Protein AF-A0A401KXZ6-F1 (afdb_monomer_lite)

Foldseek 3Di:
DQDFAVLLCVLQPLSVVLLVLLVVLLVQLVVLLVVDVVVDDRDPLVVVLSVLSVVLSVVSSRCSRRVCLQVCLVVNLVSLVVSLVSLVVLLVRQCPDPDPSSVSSSSSSVSSNVSSVVSNVQSVDDLPDPVNQVSCVSRPPPPRPPPVPDDDPDDPPDDDDDDDDDDDDDDDDDPPVVVPPDDDDDDDDDDDDDDDDDDDDDDDDDDDDDDDDDDDDADDPPPPPPDSDQPDKDFAQAFDDDDPVDPQDDTDHHRFIWRWRDDPDPDTRIDGPCPVVVVVVCCVVVVVVVVCCVVQVVVVVVVNCVVVLVVLVVVLVVVLVVCVVQVVVCVVVQLARDPDDPVVLVVQLVVLVVQLVVQVPDPDHDPSSNVSSVSSNVSSVVSVVSNVVVCVVCVVLVVVCVVVSHDSVVSVVVVVVVVVVVVVVVVVVVVVVVVVVVVVVVVVVVVPDDDDDDDDDDDDDDPDD

Secondary structure (DSSP, 8-state):
-PPP-HHHHHT-HHHHHHHHHHHHHHHHHHHHHHHHHHHS---HHHHHHHHHHHHHHHHHHHHHHHT-TTTSHHHHHHHHHHHHHHHHHHHHHHTTSS-HHHHHHHHHHHHHHHHHHHHHHHHHS-TT-HHHHHHHTT-TT---TTTTSS----------PPP-----PPPPP-GGGGTT-----------------------S-------------------PPPPS---EEEE-SS-B---TT-TT---B-TT-EEEES--SSSS--EEE-THHHHHHHHHHHHHHHHHHHHHHHHHHHTT--HHHHHHHHHHHHHHHHHTHHHHHHHHHTTT---S--HHHHHHHHHHHHHHHHHHHHSSS--HHHHHHHHHHHHHHHHHHHHHHHHHHHTHHHHHHHHHH---HHHHHHHHHHHHHHHHHHHHHHHHHHHHHHHHHHHHHHSSS-SPPP------------

Sequence (465 aa):
MARFRASNILGDPFALATTSISILAWLIAFISSIVTGVHGGYPTYSWWAVAYSFCCIVGMALVFGTDTGAVYNIAIVGYLSAGLVITTISINTLVYANSAASQAAGAGFILLAMVIIIWIFYFGSSPQASHRGFIDSFALQKEGAGSYGNGRPMSTAFGNRPETTSSQPPQMYTSAQLNGFETSSPVSGYPGGAPGSEHRSSSQPRFGNPSATNLPNNGAPDEVPQPTEYPYRAKAIYSYEANPEDANEISFTKHEILEVSDVSGRWWQARKATGETVVATAVLFGGIETLLILTLRIPYNKGVTWPDLVVGVVAAILLASGLLPPYYELWKRDGRVIGFNWVFLSIDTLGGLFSLFALAAQGSFDILGGIMYILVVVLEAGIYASHIIWRIRYRAVRKEARASGKSIDEVLEEQNRVQTNQEDKKDGIISHHRGNSSRVQQQQQQQQSGPKVTQTISEANAAGA

pLDDT: mean 70.87, std 21.0, range [26.48, 96.56]

InterPro domains:
  IPR001452 SH3 domain [PF00018] (235-275)
  IPR001452 SH3 domain [PS50002] (229-290)
  IPR035522 Sho1, SH3 domain [cd11855] (233-277)
  IPR036028 SH3-like domain superfamily [SSF50044] (217-276)

Organism: Aspergillus awamori (NCBI:txid105351)

Structure (mmCIF, N/CA/C/O backbone):
data_AF-A0A401KXZ6-F1
#
_entry.id   AF-A0A401KXZ6-F1
#
loop_
_atom_site.group_PDB
_atom_site.id
_atom_site.type_symbol
_atom_site.label_atom_id
_atom_site.label_alt_id
_atom_site.label_comp_id
_atom_site.label_asym_id
_atom_site.label_entity_id
_atom_site.label_seq_id
_atom_site.pdbx_PDB_ins_code
_atom_site.Cartn_x
_atom_site.Cartn_y
_atom_site.Cartn_z
_atom_site.occupancy
_atom_site.B_iso_or_equiv
_atom_site.auth_seq_id
_atom_site.auth_comp_id
_atom_site.auth_asym_id
_atom_site.auth_atom_id
_atom_site.pdbx_PDB_model_num
ATOM 1 N N . MET A 1 1 ? -16.386 -32.441 -0.887 1.00 54.16 1 MET A N 1
ATOM 2 C CA . MET A 1 1 ? -15.462 -31.753 -1.816 1.00 54.16 1 MET A CA 1
ATOM 3 C C . MET A 1 1 ? -15.687 -30.263 -1.671 1.00 54.16 1 MET A C 1
ATOM 5 O O . MET A 1 1 ? -16.843 -29.852 -1.730 1.00 54.16 1 MET A O 1
ATOM 9 N N . ALA A 1 2 ? -14.634 -29.481 -1.439 1.00 67.69 2 ALA A N 1
ATOM 10 C CA . ALA A 1 2 ? -14.760 -28.028 -1.420 1.00 67.69 2 ALA A CA 1
ATOM 11 C C . ALA A 1 2 ? -15.179 -27.549 -2.820 1.00 67.69 2 ALA A C 1
ATOM 13 O O . ALA A 1 2 ? -14.618 -27.997 -3.820 1.00 67.69 2 ALA A O 1
ATOM 14 N N . ARG A 1 3 ? -16.221 -26.717 -2.905 1.00 78.56 3 ARG A N 1
ATOM 15 C CA . ARG A 1 3 ? -16.691 -26.146 -4.174 1.00 78.56 3 ARG A CA 1
ATOM 16 C C . ARG A 1 3 ? -16.148 -24.732 -4.283 1.00 78.56 3 ARG A C 1
ATOM 18 O O . ARG A 1 3 ? -16.324 -23.958 -3.350 1.00 78.56 3 ARG A O 1
ATOM 25 N N . PHE A 1 4 ? -15.527 -24.408 -5.412 1.00 86.81 4 PHE A N 1
ATOM 26 C CA . PHE A 1 4 ? -15.066 -23.051 -5.682 1.00 86.81 4 PHE A CA 1
ATOM 27 C C . PHE A 1 4 ? -16.266 -22.101 -5.771 1.00 86.81 4 PHE A C 1
ATOM 29 O O . PHE A 1 4 ? -17.208 -22.348 -6.529 1.00 86.81 4 PHE A O 1
ATOM 36 N N . ARG A 1 5 ? -16.237 -21.025 -4.987 1.00 84.06 5 ARG A N 1
ATOM 37 C CA . ARG A 1 5 ? -17.246 -19.969 -4.958 1.00 84.06 5 ARG A CA 1
ATOM 38 C C . ARG A 1 5 ? -16.547 -18.620 -5.043 1.00 84.06 5 ARG A C 1
ATOM 40 O O . ARG A 1 5 ? -15.868 -18.200 -4.113 1.00 84.06 5 ARG A O 1
ATOM 47 N N . ALA A 1 6 ? -16.760 -17.907 -6.147 1.00 75.62 6 ALA A N 1
ATOM 48 C CA . ALA A 1 6 ? -16.215 -16.560 -6.322 1.00 75.62 6 ALA A CA 1
ATOM 49 C C . ALA A 1 6 ? -16.724 -15.572 -5.251 1.00 75.62 6 ALA A C 1
ATOM 51 O O . ALA A 1 6 ? -16.021 -14.623 -4.915 1.00 75.62 6 ALA A O 1
ATOM 52 N N . SER A 1 7 ? -17.902 -15.829 -4.665 1.00 76.56 7 SER A N 1
ATOM 53 C CA . SER A 1 7 ? -18.440 -15.059 -3.537 1.00 76.56 7 SER A CA 1
ATOM 54 C C . SER A 1 7 ? -17.524 -15.052 -2.317 1.00 76.56 7 SER A C 1
ATOM 56 O O . SER A 1 7 ? -17.542 -14.082 -1.573 1.00 76.56 7 SER A O 1
ATOM 58 N N . ASN A 1 8 ? -16.706 -16.090 -2.125 1.00 80.69 8 ASN A N 1
ATOM 59 C CA . ASN A 1 8 ? -15.805 -16.177 -0.978 1.00 80.69 8 ASN A CA 1
ATOM 60 C C . ASN A 1 8 ? -14.634 -15.196 -1.113 1.00 80.69 8 ASN A C 1
ATOM 62 O O . ASN A 1 8 ? -14.173 -14.653 -0.121 1.00 80.69 8 ASN A O 1
ATOM 66 N N . ILE A 1 9 ? -14.185 -14.932 -2.345 1.00 80.19 9 ILE A N 1
ATOM 67 C CA . ILE A 1 9 ? -13.144 -13.933 -2.619 1.00 80.19 9 ILE A CA 1
ATOM 68 C C . ILE A 1 9 ? -13.758 -12.534 -2.614 1.00 80.19 9 ILE A C 1
ATOM 70 O O . ILE A 1 9 ? -13.188 -11.618 -2.042 1.00 80.19 9 ILE A O 1
ATOM 74 N N . LEU A 1 10 ? -14.925 -12.361 -3.243 1.00 74.31 10 LEU A N 1
ATOM 75 C CA . LEU A 1 10 ? -15.587 -11.056 -3.352 1.00 74.31 10 LEU A CA 1
ATOM 76 C C . LEU A 1 10 ? -16.169 -10.558 -2.020 1.00 74.31 10 LEU A C 1
ATOM 78 O O . LEU A 1 10 ? -16.263 -9.354 -1.814 1.00 74.31 10 LEU A O 1
ATOM 82 N N . GLY A 1 11 ? -16.569 -11.476 -1.138 1.00 69.69 11 GLY A N 1
ATOM 83 C CA . GLY A 1 11 ? -17.118 -11.177 0.184 1.00 69.69 11 GLY A CA 1
ATOM 84 C C . GLY A 1 11 ? -16.065 -11.019 1.281 1.00 69.69 11 GLY A C 1
ATOM 85 O O . GLY A 1 11 ? -16.427 -10.647 2.392 1.00 69.69 11 GLY A O 1
ATOM 86 N N . ASP A 1 12 ? -14.790 -11.294 0.993 1.00 79.25 12 ASP A N 1
ATOM 87 C CA . ASP A 1 12 ? -13.667 -11.058 1.902 1.00 79.25 12 ASP A CA 1
ATOM 88 C C . ASP A 1 12 ? -12.790 -9.915 1.349 1.00 79.25 12 ASP A C 1
ATOM 90 O O . ASP A 1 12 ? -12.014 -10.124 0.408 1.00 79.25 12 ASP A O 1
ATOM 94 N N . PRO A 1 13 ? -12.877 -8.698 1.926 1.00 74.62 13 PRO A N 1
ATOM 95 C CA . PRO A 1 13 ? -12.083 -7.552 1.493 1.00 74.62 13 PRO A CA 1
ATOM 96 C C . PRO A 1 13 ? -10.575 -7.812 1.520 1.00 74.62 13 PRO A C 1
ATOM 98 O O . PRO A 1 13 ? -9.851 -7.292 0.670 1.00 74.62 13 PRO A O 1
ATOM 101 N N . PHE A 1 14 ? -10.085 -8.630 2.456 1.00 83.94 14 PHE A N 1
ATOM 102 C CA . PHE A 1 14 ? -8.669 -8.966 2.554 1.00 83.94 14 PHE A CA 1
ATOM 103 C C . PHE A 1 14 ? -8.235 -9.903 1.425 1.00 83.94 14 PHE A C 1
ATOM 105 O O . PHE A 1 14 ? -7.227 -9.638 0.756 1.00 83.94 14 PHE A O 1
ATOM 112 N N . ALA A 1 15 ? -9.002 -10.967 1.171 1.00 84.62 15 ALA A N 1
ATOM 113 C CA . ALA A 1 15 ? -8.739 -11.878 0.059 1.00 84.62 15 ALA A CA 1
ATOM 114 C C . ALA A 1 15 ? -8.798 -11.139 -1.284 1.00 84.62 15 ALA A C 1
ATOM 116 O O . ALA A 1 15 ? -7.899 -11.299 -2.114 1.00 84.62 15 ALA A O 1
ATOM 117 N N . LEU A 1 16 ? -9.805 -10.285 -1.484 1.00 80.75 16 LEU A N 1
ATOM 118 C CA . LEU A 1 16 ? -9.964 -9.480 -2.692 1.00 80.75 16 LEU A CA 1
ATOM 119 C C . LEU A 1 16 ? -8.803 -8.504 -2.894 1.00 80.75 16 LEU A C 1
ATOM 121 O O . LEU A 1 16 ? -8.194 -8.484 -3.967 1.00 80.75 16 LEU A O 1
ATOM 125 N N . ALA A 1 17 ? -8.477 -7.706 -1.875 1.00 82.31 17 ALA A N 1
ATOM 126 C CA . ALA A 1 17 ? -7.425 -6.698 -1.960 1.00 82.31 17 ALA A CA 1
ATOM 127 C C . ALA A 1 17 ? -6.055 -7.340 -2.205 1.00 82.31 17 ALA A C 1
ATOM 129 O O . ALA A 1 17 ? -5.350 -6.970 -3.140 1.00 82.31 17 ALA A O 1
ATOM 130 N N . THR A 1 18 ? -5.678 -8.349 -1.421 1.00 89.81 18 THR A N 1
ATOM 131 C CA . THR A 1 18 ? -4.350 -8.965 -1.563 1.00 89.81 18 THR A CA 1
ATOM 132 C C . THR A 1 18 ? -4.214 -9.759 -2.863 1.00 89.81 18 THR A C 1
ATOM 134 O O . THR A 1 18 ? -3.181 -9.666 -3.526 1.00 89.81 18 THR A O 1
ATOM 137 N N . THR A 1 19 ? -5.263 -10.467 -3.296 1.00 89.25 19 THR A N 1
ATOM 138 C CA . THR A 1 19 ? -5.247 -11.201 -4.571 1.00 89.25 19 THR A CA 1
ATOM 139 C C . THR A 1 19 ? -5.193 -10.243 -5.760 1.00 89.25 19 THR A C 1
ATOM 141 O O . THR A 1 19 ? -4.374 -10.441 -6.655 1.00 89.25 19 THR A O 1
ATOM 144 N N . SER A 1 20 ? -5.981 -9.163 -5.766 1.00 84.50 20 SER A N 1
ATOM 145 C CA . SER A 1 20 ? -5.938 -8.162 -6.845 1.00 84.50 20 SER A CA 1
ATOM 146 C C . SER A 1 20 ? -4.582 -7.457 -6.941 1.00 84.50 20 SER A C 1
ATOM 148 O O . SER A 1 20 ? -4.004 -7.406 -8.028 1.00 84.50 20 SER A O 1
ATOM 150 N N . ILE A 1 21 ? -4.021 -7.003 -5.814 1.00 86.75 21 ILE A N 1
ATOM 151 C CA . ILE A 1 21 ? -2.685 -6.387 -5.772 1.00 86.75 21 ILE A CA 1
ATOM 152 C C . ILE A 1 21 ? -1.624 -7.375 -6.268 1.00 86.75 21 ILE A C 1
ATOM 154 O O . ILE A 1 21 ? -0.759 -6.992 -7.052 1.00 86.75 21 ILE A O 1
ATOM 158 N N . SER A 1 22 ? -1.705 -8.654 -5.881 1.00 91.00 22 SER A N 1
ATOM 159 C CA . SER A 1 22 ? -0.756 -9.673 -6.347 1.00 91.00 22 SER A CA 1
ATOM 160 C C . SER A 1 22 ? -0.814 -9.894 -7.862 1.00 91.00 22 SER A C 1
ATOM 162 O O . SER A 1 22 ? 0.230 -10.012 -8.498 1.00 91.00 22 SER A O 1
ATOM 164 N N . ILE A 1 23 ? -2.010 -9.882 -8.461 1.00 90.31 23 ILE A N 1
ATOM 165 C CA . ILE A 1 23 ? -2.190 -10.026 -9.912 1.00 90.31 23 ILE A CA 1
ATOM 166 C C . ILE A 1 23 ? -1.601 -8.816 -10.640 1.00 90.31 23 ILE A C 1
ATOM 168 O O . ILE A 1 23 ? -0.884 -8.988 -11.623 1.00 90.31 23 ILE A O 1
ATOM 172 N N . LEU A 1 24 ? -1.851 -7.598 -10.150 1.00 87.44 24 LEU A N 1
ATOM 173 C CA . LEU A 1 24 ? -1.282 -6.376 -10.727 1.00 87.44 24 LEU A CA 1
ATOM 174 C C . LEU A 1 24 ? 0.248 -6.359 -10.619 1.00 87.44 24 LEU A C 1
ATOM 176 O O . LEU A 1 24 ? 0.931 -6.105 -11.610 1.00 87.44 24 LEU A O 1
ATOM 180 N N . ALA A 1 25 ? 0.791 -6.692 -9.448 1.00 89.88 25 ALA A N 1
ATOM 181 C CA . ALA A 1 25 ? 2.231 -6.799 -9.224 1.00 89.88 25 ALA A CA 1
ATOM 182 C C . ALA A 1 25 ? 2.875 -7.847 -10.145 1.00 89.88 25 ALA A C 1
ATOM 184 O O . ALA A 1 25 ? 3.938 -7.606 -10.721 1.00 89.88 25 ALA A O 1
ATOM 185 N N . TRP A 1 26 ? 2.201 -8.983 -10.341 1.00 95.50 26 TRP A N 1
ATOM 186 C CA . TRP A 1 26 ? 2.634 -10.016 -11.272 1.00 95.50 26 TRP A CA 1
ATOM 187 C C . TRP A 1 26 ? 2.600 -9.550 -12.727 1.00 95.50 26 TRP A C 1
ATOM 189 O O . TRP A 1 26 ? 3.556 -9.804 -13.453 1.00 95.50 26 TRP A O 1
ATOM 199 N N . LEU A 1 27 ? 1.557 -8.830 -13.152 1.00 90.19 27 LEU A N 1
ATOM 200 C CA . LEU A 1 27 ? 1.479 -8.267 -14.503 1.00 90.19 27 LEU A CA 1
ATOM 201 C C . LEU A 1 27 ? 2.617 -7.278 -14.767 1.00 90.19 27 LEU A C 1
ATOM 203 O O . LEU A 1 27 ? 3.251 -7.360 -15.818 1.00 90.19 27 LEU A O 1
ATOM 207 N N . ILE A 1 28 ? 2.917 -6.396 -13.808 1.00 89.69 28 ILE A N 1
ATOM 208 C CA . ILE A 1 28 ? 4.058 -5.474 -13.895 1.00 89.69 28 ILE A CA 1
ATOM 209 C C . ILE A 1 28 ? 5.357 -6.275 -14.035 1.00 89.69 28 ILE A C 1
ATOM 211 O O . ILE A 1 28 ? 6.096 -6.079 -14.998 1.00 89.69 28 ILE A O 1
ATOM 215 N N . ALA A 1 29 ? 5.605 -7.231 -13.133 1.00 91.94 29 ALA A N 1
ATOM 216 C CA . ALA A 1 29 ? 6.806 -8.061 -13.171 1.00 91.94 29 ALA A CA 1
ATOM 217 C C . ALA A 1 29 ? 6.937 -8.820 -14.502 1.00 91.94 29 ALA A C 1
ATOM 219 O O . ALA A 1 29 ? 8.011 -8.830 -15.101 1.00 91.94 29 ALA A O 1
ATOM 220 N N . PHE A 1 30 ? 5.855 -9.422 -14.998 1.00 94.25 30 PHE A N 1
ATOM 221 C CA . PHE A 1 30 ? 5.844 -10.229 -16.216 1.00 94.25 30 PHE A CA 1
ATOM 222 C C . PHE A 1 30 ? 6.067 -9.394 -17.477 1.00 94.25 30 PHE A C 1
ATOM 224 O O . PHE A 1 30 ? 6.955 -9.718 -18.266 1.00 94.25 30 PHE A O 1
ATOM 231 N N . ILE A 1 31 ? 5.317 -8.303 -17.656 1.00 91.69 31 ILE A N 1
ATOM 232 C CA . ILE A 1 31 ? 5.436 -7.436 -18.838 1.00 91.69 31 ILE A CA 1
ATOM 233 C C . ILE A 1 31 ? 6.838 -6.828 -18.893 1.00 91.69 31 ILE A C 1
ATOM 235 O O . ILE A 1 31 ? 7.500 -6.897 -19.928 1.00 91.69 31 ILE A O 1
ATOM 239 N N . SER A 1 32 ? 7.333 -6.302 -17.773 1.00 92.19 32 SER A N 1
ATOM 240 C CA . SER A 1 32 ? 8.685 -5.750 -17.692 1.00 92.19 32 SER A CA 1
ATOM 241 C C . SER A 1 32 ? 9.762 -6.808 -17.957 1.00 92.19 32 SER A C 1
ATOM 243 O O . SER A 1 32 ? 10.735 -6.525 -18.653 1.00 92.19 32 SER A O 1
ATOM 245 N N . SER A 1 33 ? 9.561 -8.046 -17.495 1.00 92.31 33 SER A N 1
ATOM 246 C CA . SER A 1 33 ? 10.467 -9.168 -17.776 1.00 92.31 33 SER A CA 1
ATOM 247 C C . SER A 1 33 ? 10.505 -9.545 -19.260 1.00 92.31 33 SER A C 1
ATOM 249 O O . SER A 1 33 ? 11.582 -9.822 -19.784 1.00 92.31 33 SER A O 1
ATOM 251 N N . ILE A 1 34 ? 9.368 -9.497 -19.966 1.00 92.50 34 ILE A N 1
ATOM 252 C CA . ILE A 1 34 ? 9.318 -9.689 -21.426 1.00 92.50 34 ILE A CA 1
ATOM 253 C C . ILE A 1 34 ? 10.106 -8.594 -22.135 1.00 92.50 34 ILE A C 1
ATOM 255 O O . ILE A 1 34 ? 10.940 -8.904 -22.983 1.00 92.50 34 ILE A O 1
ATOM 259 N N . VAL A 1 35 ? 9.876 -7.329 -21.777 1.00 91.00 35 VAL A N 1
ATOM 260 C CA . VAL A 1 35 ? 10.569 -6.194 -22.403 1.00 91.00 35 VAL A CA 1
ATOM 261 C C . VAL A 1 35 ? 12.081 -6.323 -22.211 1.00 91.00 35 VAL A C 1
ATOM 263 O O . VAL A 1 35 ? 12.828 -6.238 -23.185 1.00 91.00 35 VAL A O 1
ATOM 266 N N . THR A 1 36 ? 12.550 -6.624 -20.997 1.00 90.62 36 THR A N 1
ATOM 267 C CA . THR A 1 36 ? 13.976 -6.894 -20.763 1.00 90.62 36 THR A CA 1
ATOM 268 C C . THR A 1 36 ? 14.464 -8.116 -21.542 1.00 90.62 36 THR A C 1
ATOM 270 O O . THR A 1 36 ? 15.551 -8.084 -22.110 1.00 90.62 36 THR A O 1
ATOM 273 N N . GLY A 1 37 ? 13.673 -9.188 -21.611 1.00 89.81 37 GLY A N 1
ATOM 274 C CA . GLY A 1 37 ? 14.019 -10.403 -22.349 1.00 89.81 37 GLY A CA 1
ATOM 275 C C . GLY A 1 37 ? 14.242 -10.161 -23.843 1.00 89.81 37 GLY A C 1
ATOM 276 O O . GLY A 1 37 ? 15.192 -10.700 -24.406 1.00 89.81 37 GLY A O 1
ATOM 277 N N . VAL A 1 38 ? 13.425 -9.310 -24.469 1.00 91.69 38 VAL A N 1
ATOM 278 C CA . VAL A 1 38 ? 13.556 -8.939 -25.891 1.00 91.69 38 VAL A CA 1
ATOM 279 C C . VAL A 1 38 ? 14.814 -8.108 -26.148 1.00 91.69 38 VAL A C 1
ATOM 281 O O . VAL A 1 38 ? 15.462 -8.277 -27.178 1.00 91.69 38 VAL A O 1
ATOM 284 N N . HIS A 1 39 ? 15.192 -7.238 -25.209 1.00 83.69 39 HIS A N 1
ATOM 285 C CA . HIS A 1 39 ? 16.414 -6.433 -25.306 1.00 83.69 39 HIS A CA 1
ATOM 286 C C . HIS A 1 39 ? 17.691 -7.187 -24.886 1.00 83.69 39 HIS A C 1
ATOM 288 O O . HIS A 1 39 ? 18.790 -6.657 -25.043 1.00 83.69 39 HIS A O 1
ATOM 294 N N . GLY A 1 40 ? 17.560 -8.429 -24.409 1.00 77.94 40 GLY A N 1
ATOM 295 C CA . GLY A 1 40 ? 18.661 -9.252 -23.916 1.00 77.94 40 GLY A CA 1
ATOM 296 C C . GLY A 1 40 ? 19.072 -8.920 -22.476 1.00 77.94 40 GLY A C 1
ATOM 297 O O . GLY A 1 40 ? 18.778 -7.856 -21.938 1.00 77.94 40 GLY A O 1
ATOM 298 N N . GLY A 1 41 ? 19.763 -9.860 -21.823 1.00 80.31 41 GLY A N 1
ATOM 299 C CA . GLY A 1 41 ? 20.295 -9.660 -20.467 1.00 80.31 41 GLY A CA 1
ATOM 300 C C . GLY A 1 41 ? 19.316 -9.938 -19.321 1.00 80.31 41 GLY A C 1
ATOM 301 O O . GLY A 1 41 ? 19.609 -9.587 -18.180 1.00 80.31 41 GLY A O 1
ATOM 302 N N . TYR A 1 42 ? 18.176 -10.586 -19.585 1.00 88.31 42 TYR A N 1
ATOM 303 C CA . TYR A 1 42 ? 17.284 -11.039 -18.518 1.00 88.31 42 TYR A CA 1
ATOM 304 C C . TYR A 1 42 ? 17.773 -12.367 -17.897 1.00 88.31 42 TYR A C 1
ATOM 306 O O . TYR A 1 42 ? 18.019 -13.323 -18.642 1.00 88.31 42 TYR A O 1
ATOM 314 N N . PRO A 1 43 ? 17.898 -12.474 -16.560 1.00 87.62 43 PRO A N 1
ATOM 315 C CA . PRO A 1 43 ? 18.344 -13.702 -15.905 1.00 87.62 43 PRO A CA 1
ATOM 316 C C . PRO A 1 43 ? 17.379 -14.872 -16.143 1.00 87.62 43 PRO A C 1
ATOM 318 O O . PRO A 1 43 ? 16.176 -14.759 -15.911 1.00 87.62 43 PRO A O 1
ATOM 321 N N . THR A 1 44 ? 17.902 -16.039 -16.528 1.00 88.31 44 THR A N 1
ATOM 322 C CA . THR A 1 44 ? 17.089 -17.255 -16.743 1.00 88.31 44 THR A CA 1
ATOM 323 C C . THR A 1 44 ? 16.327 -17.677 -15.488 1.00 88.31 44 THR A C 1
ATOM 325 O O . THR A 1 44 ? 15.181 -18.111 -15.574 1.00 88.31 44 THR A O 1
ATOM 328 N N . TYR A 1 45 ? 16.931 -17.488 -14.314 1.00 91.44 45 TYR A N 1
ATOM 329 C CA . TYR A 1 45 ? 16.296 -17.753 -13.025 1.00 91.44 45 TYR A CA 1
ATOM 330 C C . TYR A 1 45 ? 15.044 -16.896 -12.785 1.00 91.44 45 TYR A C 1
ATOM 332 O O . TYR A 1 45 ? 14.050 -17.384 -12.251 1.00 91.44 45 TYR A O 1
ATOM 340 N N . SER A 1 46 ? 15.050 -15.631 -13.210 1.00 92.81 46 SER A N 1
ATOM 341 C CA . SER A 1 46 ? 13.925 -14.727 -12.968 1.00 92.81 46 SER A CA 1
ATOM 342 C C . SER A 1 46 ? 12.682 -15.116 -13.776 1.00 92.81 46 SER A C 1
ATOM 344 O O . SER A 1 46 ? 11.567 -14.890 -13.315 1.00 92.81 46 SER A O 1
ATOM 346 N N . TRP A 1 47 ? 12.835 -15.833 -14.898 1.00 92.81 47 TRP A N 1
ATOM 347 C CA . TRP A 1 47 ? 11.697 -16.426 -15.614 1.00 92.81 47 TRP A CA 1
ATOM 348 C C . TRP A 1 47 ? 10.986 -17.483 -14.771 1.00 92.81 47 TRP A C 1
ATOM 350 O O . TRP A 1 47 ? 9.755 -17.523 -14.724 1.00 92.81 47 TRP A O 1
ATOM 360 N N . TRP A 1 48 ? 11.760 -18.305 -14.056 1.00 94.44 48 TRP A N 1
ATOM 361 C CA . TRP A 1 48 ? 11.202 -19.255 -13.101 1.00 94.44 48 TRP A CA 1
ATOM 362 C C . TRP A 1 48 ? 10.512 -18.539 -11.939 1.00 94.44 48 TRP A C 1
ATOM 364 O O . TRP A 1 48 ? 9.433 -18.955 -11.526 1.00 94.44 48 TRP A O 1
ATOM 374 N N . ALA A 1 49 ? 11.069 -17.424 -11.460 1.00 94.69 49 ALA A N 1
ATOM 375 C CA . ALA A 1 49 ? 10.435 -16.618 -10.420 1.00 94.69 49 ALA A CA 1
ATOM 376 C C . ALA A 1 49 ? 9.059 -16.078 -10.839 1.00 94.69 49 ALA A C 1
ATOM 378 O O . ALA A 1 49 ? 8.119 -16.134 -10.042 1.00 94.69 49 ALA A O 1
ATOM 379 N N . VAL A 1 50 ? 8.904 -15.612 -12.084 1.00 94.94 50 VAL A N 1
ATOM 380 C CA . VAL A 1 50 ? 7.597 -15.178 -12.610 1.00 94.94 50 VAL A CA 1
ATOM 381 C C . VAL A 1 50 ? 6.604 -16.341 -12.667 1.00 94.94 50 VAL A C 1
ATOM 383 O O . VAL A 1 50 ? 5.465 -16.197 -12.216 1.00 94.94 50 VAL A O 1
ATOM 386 N N . ALA A 1 51 ? 7.026 -17.492 -13.197 1.00 95.88 51 ALA A N 1
ATOM 387 C CA . ALA A 1 51 ? 6.173 -18.673 -13.320 1.00 95.88 51 ALA A CA 1
ATOM 388 C C . ALA A 1 51 ? 5.744 -19.218 -11.948 1.00 95.88 51 ALA A C 1
ATOM 390 O O . ALA A 1 51 ? 4.566 -19.492 -11.723 1.00 95.88 51 ALA A O 1
ATOM 391 N N . TYR A 1 52 ? 6.680 -19.314 -11.003 1.00 96.38 52 TYR A N 1
ATOM 392 C CA . TYR A 1 52 ? 6.402 -19.761 -9.641 1.00 96.38 52 TYR A CA 1
ATOM 393 C C . TYR A 1 52 ? 5.436 -18.811 -8.924 1.00 96.38 52 TYR A C 1
ATOM 395 O O . TYR A 1 52 ? 4.464 -19.256 -8.313 1.00 96.38 52 TYR A O 1
ATOM 403 N N . SER A 1 53 ? 5.648 -17.497 -9.057 1.00 94.81 53 SER A N 1
ATOM 404 C CA . SER A 1 53 ? 4.767 -16.484 -8.463 1.00 94.81 53 SER A CA 1
ATOM 405 C C . SER A 1 53 ? 3.343 -16.565 -9.022 1.00 94.81 53 SER A C 1
ATOM 407 O O . SER A 1 53 ? 2.388 -16.452 -8.259 1.00 94.81 53 SER A O 1
ATOM 409 N N . PHE A 1 54 ? 3.183 -16.840 -10.323 1.00 95.94 54 PHE A N 1
ATOM 410 C CA . PHE A 1 54 ? 1.869 -17.080 -10.930 1.00 95.94 54 PHE A CA 1
ATOM 411 C C . PHE A 1 54 ? 1.158 -18.278 -10.288 1.00 95.94 54 PHE A C 1
ATOM 413 O O . PHE A 1 54 ? 0.001 -18.171 -9.884 1.00 95.94 54 PHE A O 1
ATOM 420 N N . CYS A 1 55 ? 1.861 -19.403 -10.131 1.00 96.19 55 CYS A N 1
ATOM 421 C CA . CYS A 1 55 ? 1.317 -20.592 -9.476 1.00 96.19 55 CYS A CA 1
ATOM 422 C C . CYS A 1 55 ? 0.905 -20.315 -8.023 1.00 96.19 55 CYS A C 1
ATOM 424 O O . CYS A 1 55 ? -0.150 -20.781 -7.596 1.00 96.19 55 CYS A O 1
ATOM 426 N N . CYS A 1 56 ? 1.687 -19.528 -7.275 1.00 95.69 56 CYS A N 1
ATOM 427 C CA . CYS A 1 56 ? 1.314 -19.103 -5.926 1.00 95.69 56 CYS A CA 1
ATOM 428 C C . CYS A 1 56 ? 0.032 -18.265 -5.923 1.00 95.69 56 CYS A C 1
ATOM 430 O O . CYS A 1 56 ? -0.850 -18.537 -5.116 1.00 95.69 56 CYS A O 1
ATOM 432 N N . ILE A 1 57 ? -0.108 -17.298 -6.834 1.00 94.81 57 ILE A N 1
ATOM 433 C CA . ILE A 1 57 ? -1.310 -16.455 -6.935 1.00 94.81 57 ILE A CA 1
ATOM 434 C C . ILE A 1 57 ? -2.540 -17.299 -7.279 1.00 94.81 57 ILE A C 1
ATOM 436 O O . ILE A 1 57 ? -3.582 -17.154 -6.643 1.00 94.81 57 ILE A O 1
ATOM 440 N N . VAL A 1 58 ? -2.423 -18.223 -8.237 1.00 94.62 58 VAL A N 1
ATOM 441 C CA . VAL A 1 58 ? -3.513 -19.145 -8.593 1.00 94.62 58 VAL A CA 1
ATOM 442 C C . VAL A 1 58 ? -3.866 -20.052 -7.413 1.00 94.62 58 VAL A C 1
ATOM 444 O O . VAL A 1 58 ? -5.042 -20.199 -7.089 1.00 94.62 58 VAL A O 1
ATOM 447 N N . GLY A 1 59 ? -2.869 -20.623 -6.733 1.00 92.81 59 GLY A N 1
ATOM 448 C CA . GLY A 1 59 ? -3.076 -21.439 -5.535 1.00 92.81 59 GLY A CA 1
ATOM 449 C C . GLY A 1 59 ? -3.786 -20.665 -4.424 1.00 92.81 59 GLY A C 1
ATOM 450 O O . GLY A 1 59 ? -4.728 -21.176 -3.824 1.00 92.81 59 GLY A O 1
ATOM 451 N N . MET A 1 60 ? -3.402 -19.407 -4.210 1.00 93.88 60 MET A N 1
ATOM 452 C CA . MET A 1 60 ? -4.040 -18.506 -3.253 1.00 93.88 60 MET A CA 1
ATOM 453 C C . MET A 1 60 ? -5.483 -18.171 -3.628 1.00 93.88 60 MET A C 1
ATOM 455 O O . MET A 1 60 ? -6.374 -18.289 -2.788 1.00 93.88 60 MET A O 1
ATOM 459 N N . ALA A 1 61 ? -5.745 -17.838 -4.893 1.00 90.94 61 ALA A N 1
ATOM 460 C CA . ALA A 1 61 ? -7.097 -17.594 -5.387 1.00 90.94 61 ALA A CA 1
ATOM 461 C C . ALA A 1 61 ? -7.995 -18.831 -5.223 1.00 90.94 61 ALA A C 1
ATOM 463 O O . ALA A 1 61 ? -9.155 -18.705 -4.833 1.00 90.94 61 ALA A O 1
ATOM 464 N N . LEU A 1 62 ? -7.463 -20.034 -5.463 1.00 91.44 62 LEU A N 1
ATOM 465 C CA . LEU A 1 62 ? -8.189 -21.280 -5.226 1.00 91.44 62 LEU A CA 1
ATOM 466 C C . LEU A 1 62 ? -8.500 -21.470 -3.745 1.00 91.44 62 LEU A C 1
ATOM 468 O O . LEU A 1 62 ? -9.656 -21.707 -3.419 1.00 91.44 62 LEU A O 1
ATOM 472 N N . VAL A 1 63 ? -7.511 -21.312 -2.862 1.00 91.38 63 VAL A N 1
ATOM 473 C CA . VAL A 1 63 ? -7.683 -21.458 -1.408 1.00 91.38 63 VAL A CA 1
ATOM 474 C C . VAL A 1 63 ? -8.749 -20.511 -0.864 1.00 91.38 63 VAL A C 1
ATOM 476 O O . VAL A 1 63 ? -9.594 -20.948 -0.079 1.00 91.38 63 VAL A O 1
ATOM 479 N N . PHE A 1 64 ? -8.721 -19.239 -1.272 1.00 89.94 64 PHE A N 1
ATOM 480 C CA . PHE A 1 64 ? -9.740 -18.265 -0.884 1.00 89.94 64 PHE A CA 1
ATOM 481 C C . PHE A 1 64 ? -11.108 -18.629 -1.478 1.00 89.94 64 PHE A C 1
ATOM 483 O O . PHE A 1 64 ? -12.110 -18.645 -0.769 1.00 89.94 64 PHE A O 1
ATOM 490 N N . GLY A 1 65 ? -11.160 -19.008 -2.757 1.00 86.44 65 GLY A N 1
ATOM 491 C CA . GLY A 1 65 ? -12.401 -19.395 -3.429 1.00 86.44 65 GLY A CA 1
ATOM 492 C C . GLY A 1 65 ? -13.036 -20.682 -2.897 1.00 86.44 65 GLY A C 1
ATOM 493 O O . GLY A 1 65 ? -14.249 -20.849 -3.005 1.00 86.44 65 GLY A O 1
ATOM 494 N N . THR A 1 66 ? -12.261 -21.600 -2.320 1.00 87.88 66 THR A N 1
ATOM 495 C CA . THR A 1 66 ? -12.771 -22.833 -1.698 1.00 87.88 66 THR A CA 1
ATOM 496 C C . THR A 1 66 ? -12.961 -22.726 -0.188 1.00 87.88 66 THR A C 1
ATOM 498 O O . THR A 1 66 ? -13.475 -23.676 0.396 1.00 87.88 66 THR A O 1
ATOM 501 N N . ASP A 1 67 ? -12.563 -21.609 0.430 1.00 84.69 67 ASP A N 1
ATOM 502 C CA . ASP A 1 67 ? -12.525 -21.408 1.888 1.00 84.69 67 ASP A CA 1
ATOM 503 C C . ASP A 1 67 ? -11.810 -22.549 2.640 1.00 84.69 67 ASP A C 1
ATOM 505 O O . ASP A 1 67 ? -12.223 -23.045 3.685 1.00 84.69 67 ASP A O 1
ATOM 509 N N . THR A 1 68 ? -10.700 -23.027 2.072 1.00 86.81 68 THR A N 1
ATOM 510 C CA . THR A 1 68 ? -9.899 -24.123 2.652 1.00 86.81 68 THR A CA 1
ATOM 511 C C . THR A 1 68 ? -8.606 -23.625 3.291 1.00 86.81 68 THR A C 1
ATOM 513 O O . THR A 1 68 ? -7.668 -24.397 3.498 1.00 86.81 68 THR A O 1
ATOM 516 N N . GLY A 1 69 ? -8.543 -22.330 3.611 1.00 84.38 69 GLY A N 1
ATOM 517 C CA . GLY A 1 69 ? -7.356 -21.669 4.151 1.00 84.38 69 GLY A CA 1
ATOM 518 C C . GLY A 1 69 ? -6.830 -22.307 5.433 1.00 84.38 69 GLY A C 1
ATOM 519 O O . GLY A 1 69 ? -5.625 -22.483 5.576 1.00 84.38 69 GLY A O 1
ATOM 520 N N . ALA A 1 70 ? -7.723 -22.723 6.335 1.00 83.25 70 ALA A N 1
ATOM 521 C CA . ALA A 1 70 ? -7.341 -23.367 7.592 1.00 83.25 70 ALA A CA 1
ATOM 522 C C . ALA A 1 70 ? -6.789 -24.791 7.405 1.00 83.25 70 ALA A C 1
ATOM 524 O O . ALA A 1 70 ? -5.945 -25.221 8.183 1.00 83.25 70 ALA A O 1
ATOM 525 N N . VAL A 1 71 ? -7.247 -25.511 6.377 1.00 87.38 71 VAL A N 1
ATOM 526 C CA . VAL A 1 71 ? -6.840 -26.902 6.111 1.00 87.38 71 VAL A CA 1
ATOM 527 C C . VAL A 1 71 ? -5.457 -26.954 5.465 1.00 87.38 71 VAL A C 1
ATOM 529 O O . VAL A 1 71 ? -4.647 -27.814 5.797 1.00 87.38 71 VAL A O 1
ATOM 532 N N . TYR A 1 72 ? -5.178 -26.024 4.549 1.00 89.62 72 TYR A N 1
ATOM 533 C CA . TYR A 1 72 ? -3.933 -25.995 3.779 1.00 89.62 72 TYR A CA 1
ATOM 534 C C . TYR A 1 72 ? -2.925 -24.951 4.273 1.00 89.62 72 TYR A C 1
ATOM 536 O O . TYR A 1 72 ? -1.924 -24.724 3.599 1.00 89.62 72 TYR A O 1
ATOM 544 N N . ASN A 1 73 ? -3.142 -24.332 5.437 1.00 89.38 73 ASN A N 1
ATOM 545 C CA . ASN A 1 73 ? -2.301 -23.250 5.964 1.00 89.38 73 ASN A CA 1
ATOM 546 C C . ASN A 1 73 ? -0.799 -23.593 5.986 1.00 89.38 73 ASN A C 1
ATOM 548 O O . ASN A 1 73 ? 0.016 -22.786 5.547 1.00 89.38 73 ASN A O 1
ATOM 552 N N . ILE A 1 74 ? -0.427 -24.801 6.419 1.00 91.31 74 ILE A N 1
ATOM 553 C CA . ILE A 1 74 ? 0.972 -25.256 6.472 1.00 91.31 74 ILE A CA 1
ATOM 554 C C . ILE A 1 74 ? 1.563 -25.368 5.061 1.00 91.31 74 ILE A C 1
ATOM 556 O O . ILE A 1 74 ? 2.672 -24.896 4.815 1.00 91.31 74 ILE A O 1
ATOM 560 N N . ALA A 1 75 ? 0.817 -25.960 4.124 1.00 92.88 75 ALA A N 1
ATOM 561 C CA . ALA A 1 75 ? 1.261 -26.107 2.741 1.00 92.88 75 ALA A CA 1
ATOM 562 C C . ALA A 1 75 ? 1.415 -24.739 2.061 1.00 92.88 75 ALA A C 1
ATOM 564 O O . ALA A 1 75 ? 2.435 -24.479 1.426 1.00 92.88 75 ALA A O 1
ATOM 565 N N . ILE A 1 76 ? 0.441 -23.844 2.257 1.00 94.19 76 ILE A N 1
ATOM 566 C CA . ILE A 1 76 ? 0.457 -22.469 1.748 1.00 94.19 76 ILE A CA 1
ATOM 567 C C . ILE A 1 76 ? 1.710 -21.745 2.231 1.00 94.19 76 ILE A C 1
ATOM 569 O O . ILE A 1 76 ? 2.476 -21.248 1.412 1.00 94.19 76 ILE A O 1
ATOM 573 N N . VAL A 1 77 ? 1.966 -21.732 3.541 1.00 94.94 77 VAL A N 1
ATOM 574 C CA . VAL A 1 77 ? 3.147 -21.064 4.108 1.00 94.94 77 VAL A CA 1
ATOM 575 C C . VAL A 1 77 ? 4.443 -21.666 3.562 1.00 94.94 77 VAL A C 1
ATOM 577 O O . VAL A 1 77 ? 5.363 -20.916 3.244 1.00 94.94 77 VAL A O 1
ATOM 580 N N . GLY A 1 78 ? 4.511 -22.989 3.378 1.00 95.31 78 GLY A N 1
ATOM 581 C CA . GLY A 1 78 ? 5.657 -23.654 2.752 1.00 95.31 78 GLY A CA 1
ATOM 582 C C . GLY A 1 78 ? 5.923 -23.170 1.321 1.00 95.31 78 GLY A C 1
ATOM 583 O O . GLY A 1 78 ? 7.040 -22.756 1.005 1.00 95.31 78 GLY A O 1
ATOM 584 N N . TYR A 1 79 ? 4.894 -23.150 0.467 1.00 95.88 79 TYR A N 1
ATOM 585 C CA . TYR A 1 79 ? 5.020 -22.663 -0.911 1.00 95.88 79 TYR A CA 1
ATOM 586 C C . TYR A 1 79 ? 5.338 -21.167 -0.979 1.00 95.88 79 TYR A C 1
ATOM 588 O O . TYR A 1 79 ? 6.170 -20.747 -1.786 1.00 95.88 79 TYR A O 1
ATOM 596 N N . LEU A 1 80 ? 4.715 -20.362 -0.120 1.00 96.56 80 LEU A N 1
ATOM 597 C CA . LEU A 1 80 ? 4.947 -18.923 -0.051 1.00 96.56 80 LEU A CA 1
ATOM 598 C C . LEU A 1 80 ? 6.350 -18.588 0.464 1.00 96.56 80 LEU A C 1
ATOM 600 O O . LEU A 1 80 ? 6.972 -17.670 -0.056 1.00 96.56 80 LEU A O 1
ATOM 604 N N . SER A 1 81 ? 6.886 -19.344 1.424 1.00 96.06 81 SER A N 1
ATOM 605 C CA . SER A 1 81 ? 8.252 -19.150 1.925 1.00 96.06 81 SER A CA 1
ATOM 606 C C . SER A 1 81 ? 9.297 -19.401 0.835 1.00 96.06 81 SER A C 1
ATOM 608 O O . SER A 1 81 ? 10.187 -18.573 0.637 1.00 96.06 81 SER A O 1
ATOM 610 N N . ALA A 1 82 ? 9.147 -20.481 0.059 1.00 95.50 82 ALA A N 1
ATOM 611 C CA . ALA A 1 82 ? 9.985 -20.711 -1.118 1.00 95.50 82 ALA A CA 1
ATOM 612 C C . ALA A 1 82 ? 9.811 -19.592 -2.161 1.00 95.50 82 ALA A C 1
ATOM 614 O O . ALA A 1 82 ? 10.798 -19.099 -2.707 1.00 95.50 82 ALA A O 1
ATOM 615 N N . GLY A 1 83 ? 8.573 -19.132 -2.376 1.00 94.38 83 GLY A N 1
ATOM 616 C CA . GLY A 1 83 ? 8.266 -17.997 -3.248 1.00 94.38 83 GLY A CA 1
ATOM 617 C C . GLY A 1 83 ? 8.988 -16.721 -2.837 1.00 94.38 83 GLY A C 1
ATOM 618 O O . GLY A 1 83 ? 9.608 -16.089 -3.683 1.00 94.38 83 GLY A O 1
ATOM 619 N N . LEU A 1 84 ? 8.996 -16.397 -1.542 1.00 96.44 84 LEU A N 1
ATOM 620 C CA . LEU A 1 84 ? 9.661 -15.212 -1.002 1.00 96.44 84 LEU A CA 1
ATOM 621 C C . LEU A 1 84 ? 11.166 -15.215 -1.290 1.00 96.44 84 LEU A C 1
ATOM 623 O O . LEU A 1 84 ? 11.729 -14.191 -1.676 1.00 96.44 84 LEU A O 1
ATOM 627 N N . VAL A 1 85 ? 11.830 -16.362 -1.127 1.00 96.50 85 VAL A N 1
ATOM 628 C CA . VAL A 1 85 ? 13.261 -16.496 -1.442 1.00 96.50 85 VAL A CA 1
ATOM 629 C C . VAL A 1 85 ? 13.493 -16.285 -2.938 1.00 96.50 85 VAL A C 1
ATOM 631 O O . VAL A 1 85 ? 14.366 -15.507 -3.325 1.00 96.50 85 VAL A O 1
ATOM 634 N N . ILE A 1 86 ? 12.675 -16.923 -3.778 1.00 94.50 86 ILE A N 1
ATOM 635 C CA . ILE A 1 86 ? 12.795 -16.850 -5.238 1.00 94.50 86 ILE A CA 1
ATOM 636 C C . ILE A 1 86 ? 12.577 -15.418 -5.754 1.00 94.50 86 ILE A C 1
ATOM 638 O O . ILE A 1 86 ? 13.342 -14.931 -6.598 1.00 94.50 86 ILE A O 1
ATOM 642 N N . THR A 1 87 ? 11.575 -14.710 -5.227 1.00 94.88 87 THR A N 1
ATOM 643 C CA . THR A 1 87 ? 11.329 -13.307 -5.574 1.00 94.88 87 THR A CA 1
ATOM 644 C C . THR A 1 87 ? 12.470 -12.421 -5.092 1.00 94.88 87 THR A C 1
ATOM 646 O O . THR A 1 87 ? 12.953 -11.602 -5.863 1.00 94.88 87 THR A O 1
ATOM 649 N N . THR A 1 88 ? 12.980 -12.624 -3.873 1.00 94.69 88 THR A N 1
ATOM 650 C CA . THR A 1 88 ? 14.063 -11.799 -3.302 1.00 94.69 88 THR A CA 1
ATOM 651 C C . THR A 1 88 ? 15.370 -11.914 -4.083 1.00 94.69 88 THR A C 1
ATOM 653 O O . THR A 1 88 ? 16.031 -10.907 -4.336 1.00 94.69 88 THR A O 1
ATOM 656 N N . ILE A 1 89 ? 15.722 -13.115 -4.548 1.00 94.06 89 ILE A N 1
ATOM 657 C CA . ILE A 1 89 ? 16.892 -13.303 -5.417 1.00 94.06 89 ILE A CA 1
ATOM 658 C C . ILE A 1 89 ? 16.702 -12.550 -6.742 1.00 94.06 89 ILE A C 1
ATOM 660 O O . ILE A 1 89 ? 17.619 -11.868 -7.200 1.00 94.06 89 ILE A O 1
ATOM 664 N N . SER A 1 90 ? 15.502 -12.607 -7.330 1.00 93.94 90 SER A N 1
ATOM 665 C CA . SER A 1 90 ? 15.200 -11.879 -8.571 1.00 93.94 90 SER A CA 1
ATOM 666 C C . SER A 1 90 ? 15.257 -10.361 -8.379 1.00 93.94 90 SER A C 1
ATOM 668 O O . SER A 1 90 ? 15.847 -9.671 -9.211 1.00 93.94 90 SER A O 1
ATOM 670 N N . ILE A 1 91 ? 14.741 -9.847 -7.256 1.00 94.38 91 ILE A N 1
ATOM 671 C CA . ILE A 1 91 ? 14.834 -8.430 -6.861 1.00 94.38 91 ILE A CA 1
ATOM 672 C C . ILE A 1 91 ? 16.297 -7.984 -6.844 1.00 94.38 91 ILE A C 1
ATOM 674 O O . ILE A 1 91 ? 16.638 -7.010 -7.512 1.00 94.38 91 ILE A O 1
ATOM 678 N N . ASN A 1 92 ? 17.171 -8.729 -6.160 1.00 92.38 92 ASN A N 1
ATOM 679 C CA . ASN A 1 92 ? 18.590 -8.387 -6.051 1.00 92.38 92 ASN A CA 1
ATOM 680 C C . ASN A 1 92 ? 19.278 -8.266 -7.422 1.00 92.38 92 ASN A C 1
ATOM 682 O O . ASN A 1 92 ? 20.153 -7.428 -7.607 1.00 92.38 92 ASN A O 1
ATOM 686 N N . THR A 1 93 ? 18.880 -9.079 -8.400 1.00 89.06 93 THR A N 1
ATOM 687 C CA . THR A 1 93 ? 19.469 -9.021 -9.748 1.00 89.06 93 THR A CA 1
ATOM 688 C C . THR A 1 93 ? 18.863 -7.943 -10.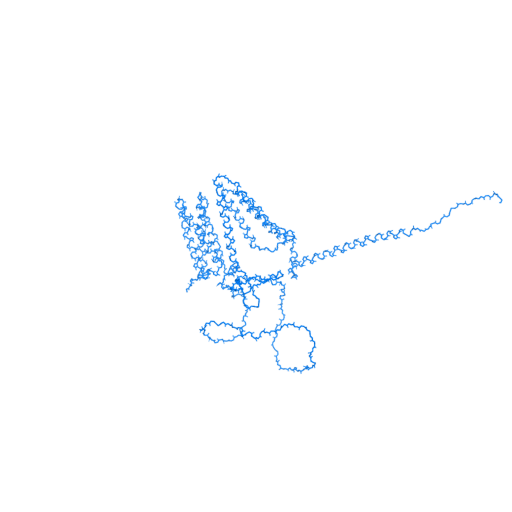647 1.00 89.06 93 THR A C 1
ATOM 690 O O . THR A 1 93 ? 19.561 -7.389 -11.492 1.00 89.06 93 THR A O 1
ATOM 693 N N . LEU A 1 94 ? 17.570 -7.649 -10.495 1.00 89.75 94 LEU A N 1
ATOM 694 C CA . LEU A 1 94 ? 16.814 -6.822 -11.439 1.00 89.75 94 LEU A CA 1
ATOM 695 C C . LEU A 1 94 ? 16.740 -5.351 -11.023 1.00 89.75 94 LEU A C 1
ATOM 697 O O . LEU A 1 94 ? 16.779 -4.478 -11.888 1.00 89.75 94 LEU A O 1
ATOM 701 N N . VAL A 1 95 ? 16.680 -5.065 -9.720 1.00 89.25 95 VAL A N 1
ATOM 702 C CA . VAL A 1 95 ? 16.552 -3.693 -9.195 1.00 89.25 95 VAL A CA 1
ATOM 703 C C . VAL A 1 95 ? 17.790 -2.849 -9.479 1.00 89.25 95 VAL A C 1
ATOM 705 O O . VAL A 1 95 ? 17.669 -1.664 -9.761 1.00 89.25 95 VAL A O 1
ATOM 708 N N . TYR A 1 96 ? 18.976 -3.453 -9.457 1.00 85.06 96 TYR A N 1
ATOM 709 C CA . TYR A 1 96 ? 20.236 -2.737 -9.685 1.00 85.06 96 TYR A CA 1
ATOM 710 C C . TYR A 1 96 ? 20.716 -2.793 -11.139 1.00 85.06 96 TYR A C 1
ATOM 712 O O . TYR A 1 96 ? 21.833 -2.381 -11.446 1.00 85.06 96 TYR A O 1
ATOM 720 N N . ALA A 1 97 ? 19.899 -3.314 -12.054 1.00 86.38 97 ALA A N 1
ATOM 721 C CA . ALA A 1 97 ? 20.253 -3.365 -13.463 1.00 86.38 97 ALA A CA 1
ATOM 722 C C . ALA A 1 97 ? 20.183 -1.969 -14.109 1.00 86.38 97 ALA A C 1
ATOM 724 O O . ALA A 1 97 ? 19.339 -1.145 -13.766 1.00 86.38 97 ALA A O 1
ATOM 725 N N . ASN A 1 98 ? 21.018 -1.729 -15.124 1.00 85.38 98 ASN A N 1
ATOM 726 C CA . ASN A 1 98 ? 21.091 -0.449 -15.850 1.00 85.38 98 ASN A CA 1
ATOM 727 C C . ASN A 1 98 ? 19.950 -0.231 -16.868 1.00 85.38 98 ASN A C 1
ATOM 729 O O . ASN A 1 98 ? 20.028 0.664 -17.705 1.00 85.38 98 ASN A O 1
ATOM 733 N N . SER A 1 99 ? 18.908 -1.065 -16.843 1.00 87.31 99 SER A N 1
ATOM 734 C CA . SER A 1 99 ? 17.769 -0.990 -17.761 1.00 87.31 99 SER A CA 1
ATOM 735 C C . SER A 1 99 ? 16.500 -0.658 -16.991 1.00 87.31 99 SER A C 1
ATOM 737 O O . SER A 1 99 ? 16.154 -1.358 -16.040 1.00 87.31 99 SER A O 1
ATOM 739 N N . ALA A 1 100 ? 15.771 0.363 -17.448 1.00 86.69 100 ALA A N 1
ATOM 740 C CA . ALA A 1 100 ? 14.499 0.768 -16.850 1.00 86.69 100 ALA A CA 1
ATOM 741 C C . ALA A 1 100 ? 13.471 -0.379 -16.833 1.00 86.69 100 ALA A C 1
ATOM 743 O O . ALA A 1 100 ? 12.726 -0.530 -15.869 1.00 86.69 100 ALA A O 1
ATOM 744 N N . ALA A 1 101 ? 13.468 -1.235 -17.862 1.00 88.25 101 ALA A N 1
ATOM 745 C CA . ALA A 1 101 ? 12.594 -2.406 -17.907 1.00 88.25 101 ALA A CA 1
ATOM 746 C C . ALA A 1 101 ? 12.963 -3.437 -16.826 1.00 88.25 101 ALA A C 1
ATOM 748 O O . ALA A 1 101 ? 12.084 -3.967 -16.153 1.00 88.25 101 ALA A O 1
ATOM 749 N N . SER A 1 102 ? 14.258 -3.668 -16.588 1.00 89.75 102 SER A N 1
ATOM 750 C CA . SER A 1 102 ? 14.714 -4.567 -15.521 1.00 89.75 102 SER A CA 1
ATOM 751 C C . SER A 1 102 ? 14.373 -4.020 -14.140 1.00 89.75 102 SER A C 1
ATOM 753 O O . SER A 1 102 ? 13.876 -4.763 -13.300 1.00 89.75 102 SER A O 1
ATOM 755 N N . GLN A 1 103 ? 14.565 -2.718 -13.927 1.00 90.25 103 GLN A N 1
ATOM 756 C CA . GLN A 1 103 ? 14.208 -2.058 -12.671 1.00 90.25 103 GLN A CA 1
ATOM 757 C C . GLN A 1 103 ? 12.700 -2.148 -12.401 1.00 90.25 103 GLN A C 1
ATOM 759 O O . GLN A 1 103 ? 12.296 -2.493 -11.292 1.00 90.25 103 GLN A O 1
ATOM 764 N N . ALA A 1 104 ? 11.863 -1.937 -13.425 1.00 87.81 104 ALA A N 1
ATOM 765 C CA . ALA A 1 104 ? 10.414 -2.108 -13.327 1.00 87.81 104 ALA A CA 1
ATOM 766 C C . ALA A 1 104 ? 10.014 -3.563 -13.011 1.00 87.81 104 ALA A C 1
ATOM 768 O O . ALA A 1 104 ? 9.138 -3.792 -12.176 1.00 87.81 104 ALA A O 1
ATOM 769 N N . ALA A 1 105 ? 10.696 -4.554 -13.600 1.00 91.50 105 ALA A N 1
ATOM 770 C CA . ALA A 1 105 ? 10.494 -5.961 -13.250 1.00 91.50 105 ALA A CA 1
ATOM 771 C C . ALA A 1 105 ? 10.861 -6.227 -11.779 1.00 91.50 105 ALA A C 1
ATOM 773 O O . ALA A 1 105 ? 10.111 -6.888 -11.060 1.00 91.50 105 ALA A O 1
ATOM 774 N N . GLY A 1 106 ? 11.978 -5.657 -11.315 1.00 91.12 106 GLY A N 1
ATOM 775 C CA . GLY A 1 106 ? 12.399 -5.687 -9.915 1.00 91.12 106 GLY A CA 1
ATOM 776 C C . GLY A 1 106 ? 11.354 -5.089 -8.971 1.00 91.12 106 GLY A C 1
ATOM 777 O O . GLY A 1 106 ? 11.013 -5.716 -7.971 1.00 91.12 106 GLY A O 1
ATOM 778 N N . ALA A 1 107 ? 10.777 -3.935 -9.316 1.00 88.56 107 ALA A N 1
ATOM 779 C CA . ALA A 1 107 ? 9.700 -3.307 -8.548 1.00 88.56 107 ALA A CA 1
ATOM 780 C C . ALA A 1 107 ? 8.445 -4.196 -8.465 1.00 88.56 107 ALA A C 1
ATOM 782 O O . ALA A 1 107 ? 7.876 -4.360 -7.384 1.00 88.56 107 ALA A O 1
ATOM 783 N N . GLY A 1 108 ? 8.057 -4.844 -9.569 1.00 90.94 108 GLY A N 1
ATOM 784 C CA . GLY A 1 108 ? 6.973 -5.831 -9.570 1.00 90.94 108 GLY A CA 1
ATOM 785 C C . GLY A 1 108 ? 7.244 -7.003 -8.617 1.00 90.94 108 GLY A C 1
ATOM 786 O O . GLY A 1 108 ? 6.371 -7.387 -7.837 1.00 90.94 108 GLY A O 1
ATOM 787 N N . PHE A 1 109 ? 8.474 -7.527 -8.600 1.00 95.00 109 PHE A N 1
ATOM 788 C CA . PHE A 1 109 ? 8.863 -8.571 -7.649 1.00 95.00 109 PHE A CA 1
ATOM 789 C C . PHE A 1 109 ? 8.890 -8.095 -6.191 1.00 95.00 109 PHE A C 1
ATOM 791 O O . PHE A 1 109 ? 8.544 -8.885 -5.314 1.00 95.00 109 PHE A O 1
ATOM 798 N N . ILE A 1 110 ? 9.247 -6.834 -5.911 1.00 93.06 110 ILE A N 1
ATOM 799 C CA . ILE A 1 110 ? 9.157 -6.256 -4.556 1.00 93.06 110 ILE A CA 1
ATOM 800 C C . ILE A 1 110 ? 7.706 -6.271 -4.073 1.00 93.06 110 ILE A C 1
ATOM 802 O O . ILE A 1 110 ? 7.435 -6.747 -2.972 1.00 93.06 110 ILE A O 1
ATOM 806 N N . LEU A 1 111 ? 6.767 -5.802 -4.899 1.00 89.75 111 LEU A N 1
ATOM 807 C CA . LEU A 1 111 ? 5.345 -5.811 -4.552 1.00 89.75 111 LEU A CA 1
ATOM 808 C C . LEU A 1 111 ? 4.839 -7.237 -4.295 1.00 89.75 111 LEU A C 1
ATOM 810 O O . LEU A 1 111 ? 4.145 -7.474 -3.306 1.00 89.75 111 LEU A O 1
ATOM 814 N N . LEU A 1 112 ? 5.243 -8.203 -5.126 1.00 93.44 112 LEU A N 1
ATOM 815 C CA . LEU A 1 112 ? 4.933 -9.616 -4.902 1.00 93.44 112 LEU A CA 1
ATOM 816 C C . LEU A 1 112 ? 5.507 -10.132 -3.580 1.00 93.44 112 LEU A C 1
ATOM 818 O O . LEU A 1 112 ? 4.786 -10.779 -2.825 1.00 93.44 112 LEU A O 1
ATOM 822 N N . ALA A 1 113 ? 6.767 -9.823 -3.266 1.00 95.38 113 ALA A N 1
ATOM 823 C CA . ALA A 1 113 ? 7.396 -10.224 -2.010 1.00 95.38 113 ALA A CA 1
ATOM 824 C C . ALA A 1 113 ? 6.638 -9.664 -0.794 1.00 95.38 113 ALA A C 1
ATOM 826 O O . ALA A 1 113 ? 6.413 -10.390 0.172 1.00 95.38 113 ALA A O 1
ATOM 827 N N . MET A 1 114 ? 6.173 -8.413 -0.863 1.00 92.31 114 MET A N 1
ATOM 828 C CA . MET A 1 114 ? 5.373 -7.801 0.203 1.00 92.31 114 MET A CA 1
ATOM 829 C C . MET A 1 114 ? 4.030 -8.509 0.398 1.00 92.31 114 MET A C 1
ATOM 831 O O . MET A 1 114 ? 3.667 -8.835 1.529 1.00 92.31 114 MET A O 1
ATOM 835 N N . VAL A 1 115 ? 3.312 -8.819 -0.685 1.00 94.38 115 VAL A N 1
ATOM 836 C CA . VAL A 1 115 ? 2.052 -9.575 -0.587 1.00 94.38 115 VAL A CA 1
ATOM 837 C C . VAL A 1 115 ? 2.293 -10.989 -0.055 1.00 94.38 115 VAL A C 1
ATOM 839 O O . VAL A 1 115 ? 1.549 -11.454 0.806 1.00 94.38 115 VAL A O 1
ATOM 842 N N . ILE A 1 116 ? 3.367 -11.654 -0.492 1.00 95.50 116 ILE A N 1
ATOM 843 C CA . ILE A 1 116 ? 3.766 -12.972 0.015 1.00 95.50 116 ILE A CA 1
ATOM 844 C C . ILE A 1 116 ? 4.035 -12.914 1.523 1.00 95.50 116 ILE A C 1
ATOM 846 O O . ILE A 1 116 ? 3.570 -13.790 2.246 1.00 95.50 116 ILE A O 1
ATOM 850 N N . ILE A 1 117 ? 4.725 -11.884 2.023 1.00 94.00 117 ILE A N 1
ATOM 851 C CA . ILE A 1 117 ? 4.954 -11.690 3.463 1.00 94.00 117 ILE A CA 1
ATOM 852 C C . ILE A 1 117 ? 3.622 -11.544 4.207 1.00 94.00 117 ILE A C 1
ATOM 854 O O . ILE A 1 117 ? 3.414 -12.220 5.216 1.00 94.00 117 ILE A O 1
ATOM 858 N N . ILE A 1 118 ? 2.700 -10.719 3.699 1.00 91.94 118 ILE A N 1
ATOM 859 C CA . ILE A 1 118 ? 1.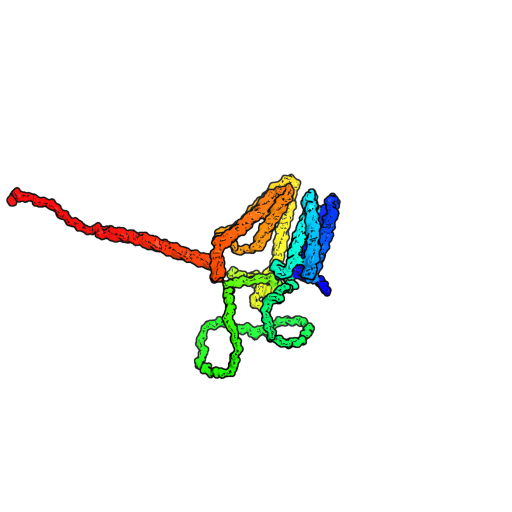363 -10.542 4.288 1.00 91.94 118 ILE A CA 1
ATOM 860 C C . ILE A 1 118 ? 0.618 -11.878 4.337 1.00 91.94 118 ILE A C 1
ATOM 862 O O . ILE A 1 118 ? 0.057 -12.229 5.374 1.00 91.94 118 ILE A O 1
ATOM 866 N N . TRP A 1 119 ? 0.650 -12.659 3.258 1.00 93.81 119 TRP A N 1
ATOM 867 C CA . TRP A 1 119 ? 0.048 -13.988 3.234 1.00 93.81 119 TRP A CA 1
ATOM 868 C C . TRP A 1 119 ? 0.750 -14.972 4.174 1.00 93.81 119 TRP A C 1
ATOM 870 O O . TRP A 1 119 ? 0.068 -15.751 4.826 1.00 93.81 119 TRP A O 1
ATOM 880 N N . ILE A 1 120 ? 2.076 -14.934 4.326 1.00 94.12 120 ILE A N 1
ATOM 881 C CA . ILE A 1 120 ? 2.790 -15.781 5.296 1.00 94.12 120 ILE A CA 1
ATOM 882 C C . ILE A 1 120 ? 2.363 -15.438 6.723 1.00 94.12 120 ILE A C 1
ATOM 884 O O . ILE A 1 120 ? 2.059 -16.349 7.486 1.00 94.12 120 ILE A O 1
ATOM 888 N N . PHE A 1 121 ? 2.287 -14.158 7.092 1.00 90.00 121 PHE A N 1
ATOM 889 C CA . PHE A 1 121 ? 1.782 -13.763 8.410 1.00 90.00 121 PHE A CA 1
ATOM 890 C C . PHE A 1 121 ? 0.322 -14.163 8.590 1.00 90.00 121 PHE A C 1
ATOM 892 O O . PHE A 1 121 ? -0.049 -14.708 9.632 1.00 90.00 121 PHE A O 1
ATOM 899 N N . TYR A 1 122 ? -0.490 -13.945 7.556 1.00 89.12 122 TYR A N 1
ATOM 900 C CA . TYR A 1 122 ? -1.895 -14.288 7.598 1.00 89.12 122 TYR A CA 1
ATOM 901 C C . TYR A 1 122 ? -2.123 -15.786 7.635 1.00 89.12 122 TYR A C 1
ATOM 903 O O . TYR A 1 122 ? -3.054 -16.152 8.309 1.00 89.12 122 TYR A O 1
ATOM 911 N N . PHE A 1 123 ? -1.364 -16.669 6.979 1.00 90.00 123 PHE A N 1
ATOM 912 C CA . PHE A 1 123 ? -1.581 -18.131 6.997 1.00 90.00 123 PHE A CA 1
ATOM 913 C C . PHE A 1 123 ? -0.741 -18.857 8.061 1.00 90.00 123 PHE A C 1
ATOM 915 O O . PHE A 1 123 ? -1.159 -19.902 8.561 1.00 90.00 123 PHE A O 1
ATOM 922 N N . GLY A 1 124 ? 0.380 -18.272 8.476 1.00 86.81 124 GLY A N 1
ATOM 923 C CA . GLY A 1 124 ? 1.311 -18.824 9.462 1.00 86.81 124 GLY A CA 1
ATOM 924 C C . GLY A 1 124 ? 0.932 -18.572 10.918 1.00 86.81 124 GLY A C 1
ATOM 925 O O . GLY A 1 124 ? 1.452 -19.248 11.802 1.00 86.81 124 GLY A O 1
ATOM 926 N N . SER A 1 125 ? 0.016 -17.643 11.199 1.00 85.62 125 SER A N 1
ATOM 927 C CA . SER A 1 125 ? -0.522 -17.466 12.549 1.00 85.62 125 SER A CA 1
ATOM 928 C C . SER A 1 125 ? -1.544 -18.554 12.907 1.00 85.62 125 SER A C 1
ATOM 930 O O . SER A 1 125 ? -1.978 -19.337 12.058 1.00 85.62 125 SER A O 1
ATOM 932 N N . SER A 1 126 ? -1.935 -18.653 14.181 1.00 77.00 126 SER A N 1
ATOM 933 C CA . SER A 1 126 ? -3.043 -19.520 14.605 1.00 77.00 126 SER A CA 1
ATOM 934 C C . SER A 1 126 ? -4.391 -18.830 14.342 1.00 77.00 126 SER A C 1
ATOM 936 O O . SER A 1 126 ? -4.456 -17.600 14.349 1.00 77.00 126 SER A O 1
ATOM 938 N N . PRO A 1 127 ? -5.489 -19.561 14.066 1.00 67.88 127 PRO A N 1
ATOM 939 C CA . PRO A 1 127 ? -6.795 -18.939 13.797 1.00 67.88 127 PRO A CA 1
ATOM 940 C C . PRO A 1 127 ? -7.330 -18.083 14.955 1.00 67.88 127 PRO A C 1
ATOM 942 O O . PRO A 1 127 ? -8.155 -17.210 14.738 1.00 67.88 127 PRO A O 1
ATOM 945 N N . GLN A 1 128 ? -6.818 -18.303 16.169 1.00 68.38 128 GLN A N 1
ATOM 946 C CA . GLN A 1 128 ? -7.191 -17.576 17.387 1.00 68.38 128 GLN A CA 1
ATOM 947 C C . GLN A 1 128 ? -6.363 -16.299 17.622 1.00 68.38 128 GLN A C 1
ATOM 949 O O . GLN A 1 128 ? -6.522 -15.632 18.643 1.00 68.38 128 GLN A O 1
ATOM 954 N N . ALA A 1 129 ? -5.438 -15.957 16.722 1.00 74.88 129 ALA A N 1
ATOM 955 C CA . ALA A 1 129 ? -4.630 -14.756 16.868 1.00 74.88 129 ALA A CA 1
ATOM 956 C C . ALA A 1 129 ? -5.480 -13.489 16.648 1.00 74.88 129 ALA A C 1
ATOM 958 O O . ALA A 1 129 ? -6.206 -13.376 15.660 1.00 74.88 129 ALA A O 1
ATOM 959 N N . SER A 1 130 ? -5.344 -12.502 17.537 1.00 67.00 130 SER A N 1
ATOM 960 C CA . SER A 1 130 ? -6.156 -11.273 17.537 1.00 67.00 130 SER A CA 1
ATOM 961 C C . SER A 1 130 ? -6.106 -10.486 16.220 1.00 67.00 130 SER A C 1
ATOM 963 O O . SER A 1 130 ? -7.121 -9.940 15.796 1.00 67.00 130 SER A O 1
ATOM 965 N N . HIS A 1 131 ? -4.958 -10.468 15.536 1.00 70.69 131 HIS A N 1
ATOM 966 C CA . HIS A 1 131 ? -4.811 -9.794 14.240 1.00 70.69 131 HIS A CA 1
ATOM 967 C C . HIS A 1 131 ? -5.621 -10.467 13.121 1.00 70.69 131 HIS A C 1
ATOM 969 O O . HIS A 1 131 ? -6.134 -9.780 12.245 1.00 70.69 131 HIS A O 1
ATOM 975 N N . ARG A 1 132 ? -5.778 -11.797 13.161 1.00 72.62 132 ARG A N 1
ATOM 976 C CA . ARG A 1 132 ? -6.637 -12.525 12.221 1.00 72.62 132 ARG A CA 1
ATOM 977 C C . ARG A 1 132 ? -8.104 -12.274 12.502 1.00 72.62 132 ARG A C 1
ATOM 979 O O . ARG A 1 132 ? -8.839 -12.010 11.567 1.00 72.62 132 ARG A O 1
ATOM 986 N N . GLY A 1 133 ? -8.499 -12.296 13.775 1.00 66.31 133 GLY A N 1
ATOM 987 C CA . GLY A 1 133 ? -9.873 -11.984 14.172 1.00 66.31 133 GLY A CA 1
ATOM 988 C C . GLY A 1 133 ? -10.312 -10.595 13.700 1.00 66.31 133 GLY A C 1
ATOM 989 O O . GLY A 1 133 ? -11.437 -10.437 13.245 1.00 66.31 133 GLY A O 1
ATOM 990 N N . PHE A 1 134 ? -9.405 -9.611 13.732 1.00 69.69 134 PHE A N 1
ATOM 991 C CA . PHE A 1 134 ? -9.664 -8.279 13.183 1.00 69.69 134 PHE A CA 1
ATOM 992 C C . PHE A 1 134 ? -9.836 -8.292 11.657 1.00 69.69 134 PHE A C 1
ATOM 994 O O . PHE A 1 134 ? -10.803 -7.735 11.155 1.00 69.69 134 PHE A O 1
ATOM 1001 N N . ILE A 1 135 ? -8.942 -8.948 10.914 1.00 74.62 135 ILE A N 1
ATOM 1002 C CA . ILE A 1 135 ? -9.027 -9.026 9.444 1.00 74.62 135 ILE A CA 1
ATOM 1003 C C . ILE A 1 135 ? -10.289 -9.781 9.003 1.00 74.62 135 ILE A C 1
ATOM 1005 O O . ILE A 1 135 ? -11.040 -9.305 8.157 1.00 74.62 135 ILE A O 1
ATOM 1009 N N . ASP A 1 136 ? -10.550 -10.924 9.629 1.00 75.00 136 ASP A N 1
ATOM 1010 C CA . ASP A 1 136 ? -11.681 -11.795 9.325 1.00 75.00 136 ASP A CA 1
ATOM 1011 C C . ASP A 1 136 ? -13.024 -11.158 9.715 1.00 75.00 136 ASP A C 1
ATOM 1013 O O . ASP A 1 136 ? -14.047 -11.517 9.142 1.00 75.00 136 ASP A O 1
ATOM 1017 N N . SER A 1 137 ? -13.037 -10.178 10.633 1.00 67.50 137 SER A N 1
ATOM 1018 C CA . SER A 1 137 ? -14.258 -9.440 10.997 1.00 67.50 137 SER A CA 1
ATOM 1019 C C . SER A 1 137 ? -14.849 -8.621 9.846 1.00 67.50 137 SER A C 1
ATOM 1021 O O . SER A 1 137 ? -16.032 -8.295 9.876 1.00 67.50 137 SER A O 1
ATOM 1023 N N . PHE A 1 138 ? -14.047 -8.316 8.821 1.00 68.31 138 PHE A N 1
ATOM 1024 C CA . PHE A 1 138 ? -14.502 -7.620 7.619 1.00 68.31 138 PHE A CA 1
ATOM 1025 C C . PHE A 1 138 ? -15.030 -8.570 6.533 1.00 68.31 138 PHE A C 1
ATOM 1027 O O . PHE A 1 138 ? -15.558 -8.096 5.529 1.00 68.31 138 PHE A O 1
ATOM 1034 N N . ALA A 1 139 ? -14.885 -9.890 6.697 1.00 69.06 139 ALA A N 1
ATOM 1035 C CA . ALA A 1 139 ? -15.312 -10.872 5.709 1.00 69.06 139 ALA A CA 1
ATOM 1036 C C . ALA A 1 139 ? -16.773 -11.292 5.937 1.00 69.06 139 ALA A C 1
ATOM 1038 O O . ALA A 1 139 ? -17.118 -11.891 6.953 1.00 69.06 139 ALA A O 1
ATOM 1039 N N . LEU A 1 140 ? -17.627 -11.053 4.941 1.00 56.09 140 LEU A N 1
ATOM 1040 C CA . LEU A 1 140 ? -19.080 -11.263 5.007 1.00 56.09 140 LEU A CA 1
ATOM 1041 C C . LEU A 1 140 ? -19.498 -12.736 5.115 1.00 56.09 140 LEU A C 1
ATOM 1043 O O . LEU A 1 140 ? -20.611 -13.041 5.533 1.00 56.09 140 LEU A O 1
ATOM 1047 N N . GLN A 1 141 ? -18.630 -13.661 4.698 1.00 59.66 141 GLN A N 1
ATOM 1048 C CA . GLN A 1 141 ? -18.938 -15.099 4.651 1.00 59.66 141 GLN A CA 1
ATOM 1049 C C . GLN A 1 141 ? -18.127 -15.933 5.639 1.00 59.66 141 GLN A C 1
ATOM 1051 O O . GLN A 1 141 ? -18.330 -17.145 5.723 1.00 59.66 141 GLN A O 1
ATOM 1056 N N . LYS A 1 142 ? -17.217 -15.307 6.388 1.00 58.16 142 LYS A N 1
ATOM 1057 C CA . LYS A 1 142 ? -16.375 -16.016 7.339 1.00 58.16 142 LYS A CA 1
ATOM 1058 C C . LYS A 1 142 ? -17.067 -16.009 8.691 1.00 58.16 142 LYS A C 1
ATOM 1060 O O . LYS A 1 142 ? -16.917 -15.086 9.484 1.00 58.16 142 LYS A O 1
ATOM 1065 N N . GLU A 1 143 ? -17.875 -17.037 8.935 1.00 49.34 143 GLU A N 1
ATOM 1066 C CA . GLU A 1 143 ? -18.460 -17.278 10.252 1.00 49.34 143 GLU A CA 1
ATOM 1067 C C . GLU A 1 143 ? -17.309 -17.314 11.268 1.00 49.34 143 GLU A C 1
ATOM 1069 O O . GLU A 1 143 ? -16.420 -18.167 11.187 1.00 49.34 143 GLU A O 1
ATOM 1074 N N . GLY A 1 144 ? -17.252 -16.322 12.161 1.00 48.44 144 GLY A N 1
ATOM 1075 C CA . GLY A 1 144 ? -16.136 -16.161 13.082 1.00 48.44 144 GLY A CA 1
ATOM 1076 C C . GLY A 1 144 ? -15.874 -17.467 13.829 1.00 48.44 144 GLY A C 1
ATOM 1077 O O . GLY A 1 144 ? -16.728 -17.948 14.578 1.00 48.44 144 GLY A O 1
ATOM 1078 N N . ALA A 1 145 ? -14.675 -18.031 13.666 1.00 45.31 145 ALA A N 1
ATOM 1079 C CA . ALA A 1 145 ? -14.218 -19.238 14.359 1.00 45.31 145 ALA A CA 1
ATOM 1080 C C . ALA A 1 145 ? -13.930 -18.983 15.860 1.00 45.31 145 ALA A C 1
ATOM 1082 O O . ALA A 1 145 ? -12.922 -19.430 16.412 1.00 45.31 145 ALA A O 1
ATOM 1083 N N . GLY A 1 146 ? -14.828 -18.241 16.515 1.00 42.53 146 GLY A N 1
ATOM 1084 C CA . GLY A 1 146 ? -14.807 -17.831 17.916 1.00 42.53 146 GLY A CA 1
ATOM 1085 C C . GLY A 1 146 ? -16.153 -17.986 18.640 1.00 42.53 146 GLY A C 1
ATOM 1086 O O . GLY A 1 146 ? -16.213 -17.726 19.838 1.00 42.53 146 GLY A O 1
ATOM 1087 N N . SER A 1 147 ? -17.220 -18.476 17.991 1.00 39.50 147 SER A N 1
ATOM 1088 C CA . SER A 1 147 ? -18.505 -18.721 18.684 1.00 39.50 147 SER A CA 1
ATOM 1089 C C . SER A 1 147 ? -18.531 -20.001 19.547 1.00 39.50 147 SER A C 1
ATOM 1091 O O . SER A 1 147 ? -19.522 -20.294 20.206 1.00 39.50 147 SER A O 1
ATOM 1093 N N . TYR A 1 148 ? -17.424 -20.749 19.624 1.00 42.94 148 TYR A N 1
ATOM 1094 C CA . TYR A 1 148 ? -17.293 -21.915 20.516 1.00 42.94 148 TYR A CA 1
ATOM 1095 C C . TYR A 1 148 ? -16.683 -21.599 21.897 1.00 42.94 148 TYR A C 1
ATOM 1097 O O . TYR A 1 148 ? -16.468 -22.517 22.684 1.00 42.94 148 TYR A O 1
ATOM 1105 N N . GLY A 1 149 ? -16.397 -20.328 22.217 1.00 40.84 149 GLY A N 1
ATOM 1106 C CA . GLY A 1 149 ? -15.574 -19.985 23.387 1.00 40.84 149 GLY A CA 1
ATOM 1107 C C . GLY A 1 149 ? -16.172 -19.082 24.467 1.00 40.84 149 GLY A C 1
ATOM 1108 O O . GLY A 1 149 ? -15.590 -19.022 25.544 1.00 40.84 149 GLY A O 1
ATOM 1109 N N . ASN A 1 150 ? -17.279 -18.364 24.237 1.00 39.12 150 ASN A N 1
ATOM 1110 C CA . ASN A 1 150 ? -17.850 -17.501 25.290 1.00 39.12 150 ASN A CA 1
ATOM 1111 C C . ASN A 1 150 ? -19.347 -17.178 25.124 1.00 39.12 150 ASN A C 1
ATOM 1113 O O . ASN A 1 150 ? -19.831 -16.136 25.571 1.00 39.12 150 ASN A O 1
ATOM 1117 N N . GLY A 1 151 ? -20.096 -18.074 24.479 1.00 33.03 151 GLY A N 1
ATOM 1118 C CA . GLY A 1 151 ? -21.552 -18.038 24.509 1.00 33.03 151 GLY A CA 1
ATOM 1119 C C . GLY A 1 151 ? -22.034 -18.471 25.889 1.00 33.03 151 GLY A C 1
ATOM 1120 O O . GLY A 1 151 ? -21.849 -19.618 26.286 1.00 33.03 151 GLY A O 1
ATOM 1121 N N . ARG A 1 152 ? -22.642 -17.544 26.628 1.00 37.22 152 ARG A N 1
ATOM 1122 C CA . ARG A 1 152 ? -23.469 -17.826 27.810 1.00 37.22 152 ARG A CA 1
ATOM 1123 C C . ARG A 1 152 ? -24.325 -19.086 27.562 1.00 37.22 152 ARG A C 1
ATOM 1125 O O . ARG A 1 152 ? -24.870 -19.197 26.463 1.00 37.22 152 ARG A O 1
ATOM 1132 N N . PRO A 1 153 ? -24.478 -20.013 28.530 1.00 34.03 153 PRO A N 1
ATOM 1133 C CA . PRO A 1 153 ? -25.295 -21.203 28.330 1.00 34.03 153 PRO A CA 1
ATOM 1134 C C . PRO A 1 153 ? -26.724 -20.773 27.994 1.00 34.03 153 PRO A C 1
ATOM 1136 O O . PRO A 1 153 ? -27.422 -20.183 28.819 1.00 34.03 153 PRO A O 1
ATOM 1139 N N . MET A 1 154 ? -27.133 -21.033 26.753 1.00 34.91 154 MET A N 1
ATOM 1140 C CA . MET A 1 154 ? -28.518 -20.913 26.329 1.00 34.91 154 MET A CA 1
ATOM 1141 C C . MET A 1 154 ? -29.318 -21.905 27.173 1.00 34.91 154 MET A C 1
ATOM 1143 O O . MET A 1 154 ? -29.038 -23.103 27.179 1.00 34.91 154 MET A O 1
ATOM 1147 N N . SER A 1 155 ? -30.262 -21.389 27.951 1.00 34.97 155 SER A N 1
ATOM 1148 C CA . SER A 1 155 ? -31.166 -22.187 28.763 1.00 34.97 155 SER A CA 1
ATOM 1149 C C . SER A 1 155 ? -31.905 -23.194 27.877 1.00 34.97 155 SER A C 1
ATOM 1151 O O . SER A 1 155 ? -32.653 -22.832 26.971 1.00 34.97 155 SER A O 1
ATOM 1153 N N . THR A 1 156 ? -31.706 -24.479 28.158 1.00 36.41 156 THR A N 1
ATOM 1154 C CA . THR A 1 156 ? -32.424 -25.624 27.587 1.00 36.41 156 THR A CA 1
ATOM 1155 C C . THR A 1 156 ? -33.862 -25.677 28.108 1.00 36.41 156 THR A C 1
ATOM 1157 O O . THR A 1 156 ? -34.249 -26.574 28.850 1.00 36.41 156 THR A O 1
ATOM 1160 N N . ALA A 1 157 ? -34.670 -24.691 27.725 1.00 39.25 157 ALA A N 1
ATOM 1161 C CA . ALA A 1 157 ? -36.071 -24.596 28.120 1.00 39.25 157 ALA A CA 1
ATOM 1162 C C . ALA A 1 157 ? -37.005 -24.394 26.920 1.00 39.25 157 ALA A C 1
ATOM 1164 O O . ALA A 1 157 ? -37.910 -23.580 26.996 1.00 39.25 157 ALA A O 1
ATOM 1165 N N . PHE A 1 158 ? -36.817 -25.133 25.823 1.00 35.88 158 PHE A N 1
ATOM 1166 C CA . PHE A 1 158 ? -37.879 -25.347 24.834 1.00 35.88 158 PHE A CA 1
ATOM 1167 C C . PHE A 1 158 ? -37.773 -26.759 24.246 1.00 35.88 158 PHE A C 1
ATOM 1169 O O . PHE A 1 158 ? -36.729 -27.160 23.739 1.00 35.88 158 PHE A O 1
ATOM 1176 N N . GLY A 1 159 ? -38.858 -27.524 24.390 1.00 37.06 159 GLY A N 1
ATOM 1177 C CA . GLY A 1 159 ? -38.986 -28.899 23.917 1.00 37.06 159 GLY A CA 1
ATOM 1178 C C . GLY A 1 159 ? -39.170 -29.026 22.401 1.00 37.06 159 GLY A C 1
ATOM 1179 O O . GLY A 1 159 ? -39.356 -28.045 21.684 1.00 37.06 159 GLY A O 1
ATOM 1180 N N . ASN A 1 160 ? -39.106 -30.282 21.955 1.00 31.53 160 ASN A N 1
ATOM 1181 C CA . ASN A 1 160 ? -39.104 -30.767 20.574 1.00 31.53 160 ASN A CA 1
ATOM 1182 C C . ASN A 1 160 ? -40.059 -30.032 19.613 1.00 31.53 160 ASN A C 1
ATOM 1184 O O . ASN A 1 160 ? -41.274 -30.007 19.807 1.00 31.53 160 ASN A O 1
ATOM 1188 N N . ARG A 1 161 ? -39.497 -29.536 18.507 1.00 31.84 161 ARG A N 1
ATOM 1189 C CA . ARG A 1 161 ? -40.216 -28.984 17.351 1.00 31.84 161 ARG A CA 1
ATOM 1190 C C . ARG A 1 161 ? -40.431 -30.086 16.298 1.00 31.84 161 ARG A C 1
ATOM 1192 O O . ARG A 1 161 ? -39.438 -30.689 15.897 1.00 31.84 161 ARG A O 1
ATOM 1199 N N . PRO A 1 162 ? -41.660 -30.351 15.816 1.00 35.03 162 PRO A N 1
ATOM 1200 C CA . PRO A 1 162 ? -41.870 -31.218 14.659 1.00 35.03 162 PRO A CA 1
ATOM 1201 C C . PRO A 1 162 ? -41.463 -30.509 13.362 1.00 35.03 162 PRO A C 1
ATOM 1203 O O . PRO A 1 162 ? -41.696 -29.308 13.191 1.00 35.03 162 PRO A O 1
ATOM 1206 N N . GLU A 1 163 ? -40.850 -31.268 12.460 1.00 39.12 163 GLU A N 1
ATOM 1207 C CA . GLU A 1 163 ? -40.384 -30.823 11.149 1.00 39.12 163 GLU A CA 1
ATOM 1208 C C . GLU A 1 163 ? -41.528 -30.306 10.265 1.00 39.12 163 GLU A C 1
ATOM 1210 O O . GLU A 1 163 ? -42.596 -30.911 10.193 1.00 39.12 163 GLU A O 1
ATOM 1215 N N . THR A 1 164 ? -41.291 -29.206 9.544 1.00 34.28 164 THR A N 1
ATOM 1216 C CA . THR A 1 164 ? -42.120 -28.814 8.395 1.00 34.28 164 THR A CA 1
ATOM 1217 C C . THR A 1 164 ? -41.211 -28.380 7.247 1.00 34.28 164 THR A C 1
ATOM 1219 O O . THR A 1 164 ? -40.514 -27.370 7.307 1.00 34.28 164 THR A O 1
ATOM 1222 N N . THR A 1 165 ? -41.191 -29.205 6.204 1.00 36.31 165 THR A N 1
ATOM 1223 C CA . THR A 1 165 ? -40.610 -28.947 4.884 1.00 36.31 165 THR A CA 1
ATOM 1224 C C . THR A 1 165 ? -41.232 -27.701 4.253 1.00 36.31 165 THR A C 1
ATOM 1226 O O . THR A 1 165 ? -42.449 -27.647 4.074 1.00 36.31 165 THR A O 1
ATOM 1229 N N . SER A 1 166 ? -40.412 -26.712 3.885 1.00 33.75 166 SER A N 1
ATOM 1230 C CA . SER A 1 166 ? -40.853 -25.493 3.204 1.00 33.75 166 SER A CA 1
ATOM 1231 C C . SER A 1 166 ? -40.651 -25.587 1.688 1.00 33.75 166 SER A C 1
ATOM 1233 O O . SER A 1 166 ? -39.539 -25.568 1.167 1.00 33.75 166 SER A O 1
ATOM 1235 N N . SER A 1 167 ? -41.762 -25.638 0.960 1.00 41.22 167 SER A N 1
ATOM 1236 C CA . SER A 1 167 ? -41.821 -25.365 -0.475 1.00 41.22 167 SER A CA 1
ATOM 1237 C C . SER A 1 167 ? -42.916 -24.329 -0.733 1.00 41.22 167 SER A C 1
ATOM 1239 O O . SER A 1 167 ? -44.043 -24.708 -1.038 1.00 41.22 167 SER A O 1
ATOM 1241 N N . GLN A 1 168 ? -42.613 -23.034 -0.570 1.00 34.03 168 GLN A N 1
ATOM 1242 C CA . GLN A 1 168 ? -43.422 -21.915 -1.088 1.00 34.03 168 GLN A CA 1
ATOM 1243 C C . GLN A 1 168 ? -42.621 -20.586 -1.084 1.00 34.03 168 GLN A C 1
ATOM 1245 O O . GLN A 1 168 ? -41.781 -20.400 -0.203 1.00 34.03 168 GLN A O 1
ATOM 1250 N N . PRO A 1 169 ? -42.836 -19.678 -2.064 1.00 37.00 169 PRO A N 1
ATOM 1251 C CA . PRO A 1 169 ? -42.061 -18.440 -2.232 1.00 37.00 169 PRO A CA 1
ATOM 1252 C C . PRO A 1 169 ? -42.483 -17.320 -1.250 1.00 37.00 169 PRO A C 1
ATOM 1254 O O . PRO A 1 169 ? -43.578 -17.388 -0.686 1.00 37.00 169 PRO A O 1
ATOM 1257 N N . PRO A 1 170 ? -41.634 -16.289 -1.029 1.00 41.81 170 PRO A N 1
ATOM 1258 C CA . PRO A 1 170 ? -41.809 -15.321 0.055 1.00 41.81 170 PRO A CA 1
ATOM 1259 C C . PRO A 1 170 ? -42.980 -14.362 -0.200 1.00 41.81 170 PRO A C 1
ATOM 1261 O O . PRO A 1 170 ? -43.121 -13.799 -1.284 1.00 41.81 170 PRO A O 1
ATOM 1264 N N . GLN A 1 171 ? -43.812 -14.171 0.825 1.00 43.06 171 GLN A N 1
ATOM 1265 C CA . GLN A 1 171 ? -44.967 -13.270 0.816 1.00 43.06 171 GLN A CA 1
ATOM 1266 C C . GLN A 1 171 ? -44.550 -11.851 1.236 1.00 43.06 171 GLN A C 1
ATOM 1268 O O . GLN A 1 171 ? -43.867 -11.675 2.244 1.00 43.06 171 GLN A O 1
ATOM 1273 N N . MET A 1 172 ? -44.977 -10.841 0.469 1.00 37.22 172 MET A N 1
ATOM 1274 C CA . MET A 1 172 ? -44.852 -9.425 0.831 1.00 37.22 172 MET A CA 1
ATOM 1275 C C . MET A 1 172 ? -45.894 -9.058 1.894 1.00 37.22 172 MET A C 1
ATOM 1277 O O . MET A 1 172 ? -47.082 -9.323 1.717 1.00 37.22 172 MET A O 1
ATOM 1281 N N . TYR A 1 173 ? -45.461 -8.413 2.978 1.00 43.84 173 TYR A N 1
ATOM 1282 C CA . TYR A 1 173 ? -46.359 -7.901 4.013 1.00 43.84 173 TYR A CA 1
ATOM 1283 C C . TYR A 1 173 ? -46.914 -6.524 3.623 1.00 43.84 173 TYR A C 1
ATOM 1285 O O . TYR A 1 173 ? -46.168 -5.632 3.226 1.00 43.84 173 TYR A O 1
ATOM 1293 N N . THR A 1 174 ? -48.234 -6.359 3.742 1.00 52.03 174 THR A N 1
ATOM 1294 C CA . THR A 1 174 ? -48.961 -5.101 3.505 1.00 52.03 174 THR A CA 1
ATOM 1295 C C . THR A 1 174 ? -49.422 -4.475 4.826 1.00 52.03 174 THR A C 1
ATOM 1297 O O . THR A 1 174 ? -49.592 -5.166 5.833 1.00 52.03 174 THR A O 1
ATOM 1300 N N . SER A 1 175 ? -49.639 -3.158 4.820 1.00 50.28 175 SER A N 1
ATOM 1301 C CA . SER A 1 175 ? -49.875 -2.285 5.982 1.00 50.28 175 SER A CA 1
ATOM 1302 C C . SER A 1 175 ? -51.113 -2.612 6.833 1.00 50.28 175 SER A C 1
ATOM 1304 O O . SER A 1 175 ? -51.265 -2.057 7.917 1.00 50.28 175 SER A O 1
ATOM 1306 N N . ALA A 1 176 ? -51.970 -3.547 6.414 1.00 49.72 176 ALA A N 1
ATOM 1307 C CA . ALA A 1 176 ? -53.156 -3.959 7.170 1.00 49.72 176 ALA A CA 1
ATOM 1308 C C . ALA A 1 176 ? -52.845 -4.755 8.459 1.00 49.72 176 ALA A C 1
ATOM 1310 O O . ALA A 1 176 ? -53.704 -4.856 9.331 1.00 49.72 176 ALA A O 1
ATOM 1311 N N . GLN A 1 177 ? -51.634 -5.309 8.611 1.00 47.91 177 GLN A N 1
ATOM 1312 C CA . GLN A 1 177 ? -51.257 -6.122 9.782 1.00 47.91 177 GLN A CA 1
ATOM 1313 C C . GLN A 1 177 ? -50.624 -5.332 10.943 1.00 47.91 177 GLN A C 1
ATOM 1315 O O . GLN A 1 177 ? -50.292 -5.920 11.968 1.00 47.91 177 GLN A O 1
ATOM 132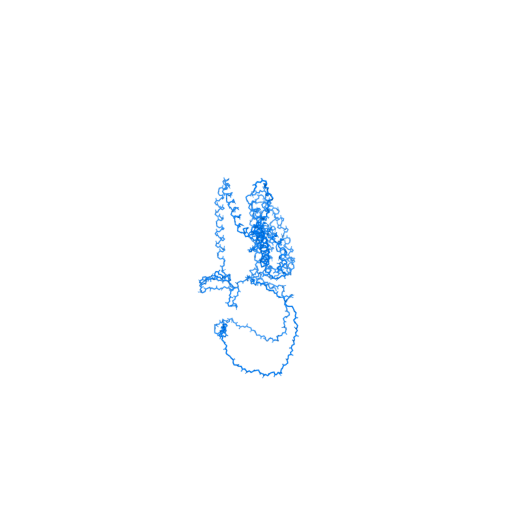0 N N . LEU A 1 178 ? -50.486 -4.007 10.822 1.00 50.84 178 LEU A N 1
ATOM 1321 C CA . LEU A 1 178 ? -49.864 -3.142 11.839 1.00 50.84 178 LEU A CA 1
ATOM 1322 C C . LEU A 1 178 ? -50.863 -2.261 12.617 1.00 50.84 178 LEU A C 1
ATOM 1324 O O . LEU A 1 178 ? -50.448 -1.406 13.395 1.00 50.84 178 LEU A O 1
ATOM 1328 N N . ASN A 1 179 ? -52.170 -2.514 12.486 1.00 42.16 179 ASN A N 1
ATOM 1329 C CA . ASN A 1 179 ? -53.264 -1.729 13.087 1.00 42.16 179 ASN A CA 1
ATOM 1330 C C . ASN A 1 179 ? -53.436 -1.906 14.621 1.00 42.16 179 ASN A C 1
ATOM 1332 O O . ASN A 1 179 ? -54.543 -1.844 15.146 1.00 42.16 179 ASN A O 1
ATOM 1336 N N . GLY A 1 180 ? -52.351 -2.199 15.344 1.00 44.16 180 GLY A N 1
ATOM 1337 C CA . GLY A 1 180 ? -52.342 -2.433 16.795 1.00 44.16 180 GLY A CA 1
ATOM 1338 C C . GLY A 1 180 ? -51.242 -1.686 17.551 1.00 44.16 180 GLY A C 1
ATOM 1339 O O . GLY A 1 180 ? -51.084 -1.893 18.749 1.00 44.16 180 GLY A O 1
ATOM 1340 N N . PHE A 1 181 ? -50.477 -0.828 16.871 1.00 44.12 181 PHE A N 1
ATOM 1341 C CA . PHE A 1 181 ? -49.364 -0.071 17.461 1.00 44.12 181 PHE A CA 1
ATOM 1342 C C . PHE A 1 181 ? -49.595 1.445 17.457 1.00 44.12 181 PHE A C 1
ATOM 1344 O O . PHE A 1 181 ? -48.643 2.230 17.521 1.00 44.12 181 PHE A O 1
ATOM 1351 N N . GLU A 1 182 ? -50.856 1.870 17.401 1.00 44.00 182 GLU A N 1
ATOM 1352 C CA . GLU A 1 182 ? -51.210 3.281 17.466 1.00 44.00 182 GLU A CA 1
ATOM 1353 C C . GLU A 1 182 ? -51.499 3.725 18.909 1.00 44.00 182 GLU A C 1
ATOM 1355 O O . GLU A 1 182 ? -52.505 3.384 19.522 1.00 44.00 182 GLU A O 1
ATOM 1360 N N . THR A 1 183 ? -50.595 4.584 19.384 1.00 39.44 183 THR A N 1
ATOM 1361 C CA . THR A 1 183 ? -50.734 5.576 20.461 1.00 39.44 183 THR A CA 1
ATOM 1362 C C . THR A 1 183 ? -50.507 5.142 21.916 1.00 39.44 183 THR A C 1
ATOM 1364 O O . THR A 1 183 ? -51.313 4.480 22.556 1.00 39.44 183 THR A O 1
ATOM 1367 N N . SER A 1 184 ? -49.440 5.702 22.491 1.00 34.66 184 SER A N 1
ATOM 1368 C CA . SER A 1 184 ? -49.540 6.442 23.752 1.00 34.66 184 SER A CA 1
ATOM 1369 C C . SER A 1 184 ? -48.409 7.472 23.812 1.00 34.66 184 SER A C 1
ATOM 1371 O O . SER A 1 184 ? -47.278 7.159 24.181 1.00 34.66 184 SER A O 1
ATOM 1373 N N . SER A 1 185 ? -48.713 8.703 23.406 1.00 38.81 185 SER A N 1
ATOM 1374 C CA . SER A 1 185 ? -47.921 9.890 23.742 1.00 38.81 185 SER A CA 1
ATOM 1375 C C . SER A 1 185 ? -48.186 10.235 25.216 1.00 38.81 185 SER A C 1
ATOM 1377 O O . SER A 1 185 ? -49.351 10.206 25.620 1.00 38.81 185 SER A O 1
ATOM 1379 N N . PRO A 1 186 ? -47.182 10.572 26.044 1.00 37.31 186 PRO A N 1
ATOM 1380 C CA . PRO A 1 186 ? -47.436 10.925 27.433 1.00 37.31 186 PRO A CA 1
ATOM 1381 C C . PRO A 1 186 ? -47.930 12.376 27.500 1.00 37.31 186 PRO A C 1
ATOM 1383 O O . PRO A 1 186 ? -47.174 13.307 27.238 1.00 37.31 186 PRO A O 1
ATOM 1386 N N . VAL A 1 187 ? -49.198 12.582 27.857 1.00 33.25 187 VAL A N 1
ATOM 1387 C CA . VAL A 1 187 ? -49.696 13.895 28.295 1.00 33.25 187 VAL A CA 1
ATOM 1388 C C . VAL A 1 187 ? -49.793 13.883 29.818 1.00 33.25 187 VAL A C 1
ATOM 1390 O O . VAL A 1 187 ? -50.517 13.090 30.413 1.00 33.25 187 VAL A O 1
ATOM 1393 N N . SER A 1 188 ? -49.008 14.766 30.430 1.00 37.91 188 SER A N 1
ATOM 1394 C CA . SER A 1 188 ? -48.983 15.075 31.857 1.00 37.91 188 SER A CA 1
ATOM 1395 C C . SER A 1 188 ? -50.157 15.991 32.236 1.00 37.91 188 SER A C 1
ATOM 1397 O O . SER A 1 188 ? -50.352 17.019 31.591 1.00 37.91 188 SER A O 1
ATOM 1399 N N . GLY A 1 189 ? -50.884 15.647 33.310 1.00 33.44 189 GLY A N 1
ATOM 1400 C CA . GLY A 1 189 ? -51.637 16.600 34.142 1.00 33.44 189 GLY A CA 1
ATOM 1401 C C . GLY A 1 189 ? -53.175 16.582 34.070 1.00 33.44 189 GLY A C 1
ATOM 1402 O O . GLY A 1 189 ? -53.747 17.346 33.307 1.00 33.44 189 GLY A O 1
ATOM 1403 N N . TYR A 1 190 ? -53.839 15.806 34.947 1.00 32.53 190 TYR A N 1
ATOM 1404 C CA . TYR A 1 190 ? -54.966 16.233 35.819 1.00 32.53 190 TYR A CA 1
ATOM 1405 C C . TYR A 1 190 ? -55.386 15.089 36.787 1.00 32.53 190 TYR A C 1
ATOM 1407 O O . TYR A 1 190 ? -55.245 13.922 36.417 1.00 32.53 190 TYR A O 1
ATOM 1415 N N . PRO A 1 191 ? -55.899 15.366 38.009 1.00 41.72 191 PRO A N 1
ATOM 1416 C CA . PRO A 1 191 ? -56.227 14.357 39.021 1.00 41.72 191 PRO A CA 1
ATOM 1417 C C . PRO A 1 191 ? -57.723 13.995 39.032 1.00 41.72 191 PRO A C 1
ATOM 1419 O O . PRO A 1 191 ? -58.578 14.875 39.110 1.00 41.72 191 PRO A O 1
ATOM 1422 N N . GLY A 1 192 ? -58.054 12.700 39.034 1.00 33.81 192 GLY A N 1
ATOM 1423 C CA . GLY A 1 192 ? -59.437 12.252 39.224 1.00 33.81 192 GLY A CA 1
ATOM 1424 C C . GLY A 1 192 ? -59.630 10.741 39.103 1.00 33.81 192 GLY A C 1
ATOM 1425 O O . GLY A 1 192 ? -59.794 10.224 38.005 1.00 33.81 192 GLY A O 1
ATOM 1426 N N . GLY A 1 193 ? -59.654 10.039 40.237 1.00 35.56 193 GLY A N 1
ATOM 1427 C CA . GLY A 1 193 ? -60.047 8.630 40.335 1.00 35.56 193 GLY A CA 1
ATOM 1428 C C . GLY A 1 193 ? -60.286 8.230 41.795 1.00 35.56 193 GLY A C 1
ATOM 1429 O O . GLY A 1 193 ? -59.476 8.557 42.655 1.00 35.56 193 GLY A O 1
ATOM 1430 N N . ALA A 1 194 ? -61.435 7.611 42.071 1.00 32.12 194 ALA A N 1
ATOM 1431 C CA . ALA A 1 194 ? -62.083 7.527 43.384 1.00 32.12 194 ALA A CA 1
ATOM 1432 C C . ALA A 1 194 ? -61.382 6.626 44.435 1.00 32.12 194 ALA A C 1
ATOM 1434 O O . ALA A 1 194 ? -60.735 5.642 44.072 1.00 32.12 194 ALA A O 1
ATOM 1435 N N . PRO A 1 195 ? -61.548 6.921 45.744 1.00 30.78 195 PRO A N 1
ATOM 1436 C CA . PRO A 1 195 ? -60.915 6.186 46.834 1.00 30.78 195 PRO A CA 1
ATOM 1437 C C . PRO A 1 195 ? -61.704 4.925 47.212 1.00 30.78 195 PRO A C 1
ATOM 1439 O O . PRO A 1 195 ? -62.916 4.976 47.405 1.00 30.78 195 PRO A O 1
ATOM 1442 N N . GLY A 1 196 ? -60.990 3.813 47.410 1.00 35.88 196 GLY A N 1
ATOM 1443 C CA . GLY A 1 196 ? -61.499 2.648 48.138 1.00 35.88 196 GLY A CA 1
ATOM 1444 C C . GLY A 1 196 ? -61.591 1.358 47.325 1.00 35.88 196 GLY A C 1
ATOM 1445 O O . GLY A 1 196 ? -62.601 1.077 46.691 1.00 35.88 196 GLY A O 1
ATOM 1446 N N . SER A 1 197 ? -60.558 0.521 47.424 1.00 32.50 197 SER A N 1
ATOM 1447 C CA . SER A 1 197 ? -60.706 -0.937 47.581 1.00 32.50 197 SER A CA 1
ATOM 1448 C C . SER A 1 197 ? -59.346 -1.580 47.870 1.00 32.50 197 SER A C 1
ATOM 1450 O O . SER A 1 197 ? -58.775 -2.314 47.071 1.00 32.50 197 SER A O 1
ATOM 1452 N N . GLU A 1 198 ? -58.823 -1.321 49.068 1.00 30.91 198 GLU A N 1
ATOM 1453 C CA . GLU A 1 198 ? -57.852 -2.221 49.687 1.00 30.91 198 GLU A CA 1
ATOM 1454 C C . GLU A 1 198 ? -58.606 -3.346 50.405 1.00 30.91 198 GLU A C 1
ATOM 1456 O O . GLU A 1 198 ? -59.294 -3.081 51.386 1.00 30.91 198 GLU A O 1
ATOM 1461 N N . HIS A 1 199 ? -58.466 -4.585 49.922 1.00 30.64 199 HIS A N 1
ATOM 1462 C CA . HIS A 1 199 ? -58.161 -5.811 50.689 1.00 30.64 199 HIS A CA 1
ATOM 1463 C C . HIS A 1 199 ? -58.696 -7.066 49.977 1.00 30.64 199 HIS A C 1
ATOM 1465 O O . HIS A 1 199 ? -59.904 -7.290 49.932 1.00 30.64 199 HIS A O 1
ATOM 1471 N N . ARG A 1 200 ? -57.786 -7.960 49.555 1.00 28.70 200 ARG A N 1
ATOM 1472 C CA . ARG A 1 200 ? -57.605 -9.296 50.170 1.00 28.70 200 ARG A CA 1
ATOM 1473 C C . ARG A 1 200 ? -56.453 -10.083 49.516 1.00 28.70 200 ARG A C 1
ATOM 1475 O O . ARG A 1 200 ? -56.573 -10.610 48.417 1.00 28.70 200 ARG A O 1
ATOM 1482 N N . SER A 1 201 ? -55.359 -10.182 50.279 1.00 27.83 201 SER A N 1
ATOM 1483 C CA . SER A 1 201 ? -54.475 -11.359 50.437 1.00 27.83 201 SER A CA 1
ATOM 1484 C C . SER A 1 201 ? -55.272 -12.675 50.506 1.00 27.83 201 SER A C 1
ATOM 1486 O O . SER A 1 201 ? -56.435 -12.653 50.893 1.00 27.83 201 SER A O 1
ATOM 1488 N N . SER A 1 202 ? -54.757 -13.886 50.300 1.00 34.38 202 SER A N 1
ATOM 1489 C CA . SER A 1 202 ? -53.440 -14.429 49.942 1.00 34.38 202 SER A CA 1
ATOM 1490 C C . SER A 1 202 ? -53.631 -15.949 49.877 1.00 34.38 202 SER A C 1
ATOM 1492 O O . SER A 1 202 ? -54.100 -16.525 50.858 1.00 34.38 202 SER A O 1
ATOM 1494 N N . SER A 1 203 ? -53.269 -16.610 48.780 1.00 28.88 203 SER A N 1
ATOM 1495 C CA . SER A 1 203 ? -52.795 -18.008 48.786 1.00 28.88 203 SER A CA 1
ATOM 1496 C C . SER A 1 203 ? -52.475 -18.469 47.365 1.00 28.88 203 SER A C 1
ATOM 1498 O O . SER A 1 203 ? -53.312 -19.054 46.696 1.00 28.88 203 SER A O 1
ATOM 1500 N N . GLN A 1 204 ? -51.241 -18.240 46.911 1.00 32.16 204 GLN A N 1
ATOM 1501 C CA . GLN A 1 204 ? -50.496 -19.252 46.153 1.00 32.16 204 GLN A CA 1
ATOM 1502 C C . GLN A 1 204 ? -48.989 -18.918 46.129 1.00 32.16 204 GLN A C 1
ATOM 1504 O O . GLN A 1 204 ? -48.622 -17.746 46.227 1.00 32.16 204 GLN A O 1
ATOM 1509 N N . PRO A 1 205 ? -48.114 -19.941 46.140 1.00 32.16 205 PRO A N 1
ATOM 1510 C CA . PRO A 1 205 ? -46.790 -19.854 46.748 1.00 32.16 205 PRO A CA 1
ATOM 1511 C C . PRO A 1 205 ? -45.693 -19.286 45.841 1.00 32.16 205 PRO A C 1
ATOM 1513 O O . PRO A 1 205 ? -45.647 -19.498 44.633 1.00 32.16 205 PRO A O 1
ATOM 1516 N N . ARG A 1 206 ? -44.760 -18.615 46.519 1.00 30.30 206 ARG A N 1
ATOM 1517 C CA . ARG A 1 206 ? -43.489 -18.057 46.053 1.00 30.30 206 ARG A CA 1
ATOM 1518 C C . ARG A 1 206 ? -42.376 -19.112 46.137 1.00 30.30 206 ARG A C 1
ATOM 1520 O O . ARG A 1 206 ? -42.211 -19.731 47.183 1.00 30.30 206 ARG A O 1
ATOM 1527 N N . PHE A 1 207 ? -41.568 -19.227 45.085 1.00 26.69 207 PHE A N 1
ATOM 1528 C CA . PHE A 1 207 ? -40.236 -19.858 45.050 1.00 26.69 207 PHE A CA 1
ATOM 1529 C C . PHE A 1 207 ? -39.486 -19.219 43.863 1.00 26.69 207 PHE A C 1
ATOM 1531 O O . PHE A 1 207 ? -40.076 -19.114 42.797 1.00 26.69 207 PHE A O 1
ATOM 1538 N N . GLY A 1 208 ? -38.250 -18.722 43.902 1.00 29.72 208 GLY A N 1
ATOM 1539 C CA . GLY A 1 208 ? -37.221 -18.547 44.923 1.00 29.72 208 GLY A CA 1
ATOM 1540 C C . GLY A 1 208 ? -36.122 -17.647 44.315 1.00 29.72 208 GLY A C 1
ATOM 1541 O O . GLY A 1 208 ? -35.917 -17.640 43.105 1.00 29.72 208 GLY A O 1
ATOM 1542 N N . ASN A 1 209 ? -35.478 -16.837 45.151 1.00 31.44 209 ASN A N 1
ATOM 1543 C CA . ASN A 1 209 ? -34.442 -15.857 44.799 1.00 31.44 209 ASN A CA 1
ATOM 1544 C C . ASN A 1 209 ? -33.051 -16.523 44.734 1.00 31.44 209 ASN A C 1
ATOM 1546 O O . ASN A 1 209 ? -32.794 -17.418 45.541 1.00 31.44 209 ASN A O 1
ATOM 1550 N N . PRO A 1 210 ? -32.114 -16.006 43.920 1.00 31.73 210 PRO A N 1
ATOM 1551 C CA . PRO A 1 210 ? -30.776 -15.774 44.452 1.00 31.73 210 PRO A CA 1
ATOM 1552 C C . PRO A 1 210 ? -30.245 -14.362 44.155 1.00 31.73 210 PRO A C 1
ATOM 1554 O O . PRO A 1 210 ? -30.093 -13.944 43.015 1.00 31.73 210 PRO A O 1
ATOM 1557 N N . SER A 1 211 ? -29.941 -13.689 45.264 1.00 26.48 211 SER A N 1
ATOM 1558 C CA . SER A 1 211 ? -28.730 -12.923 45.562 1.00 26.48 211 SER A CA 1
ATOM 1559 C C . SER A 1 211 ? -28.230 -11.862 44.578 1.00 26.48 211 SER A C 1
ATOM 1561 O O . SER A 1 211 ? -27.650 -12.138 43.534 1.00 26.48 211 SER A O 1
ATOM 1563 N N . ALA A 1 212 ? -28.321 -10.620 45.054 1.00 35.38 212 ALA A N 1
ATOM 1564 C CA . ALA A 1 212 ? -27.558 -9.475 44.595 1.00 35.38 212 ALA A CA 1
ATOM 1565 C C . ALA A 1 212 ? -26.046 -9.692 44.773 1.00 35.38 212 ALA A C 1
ATOM 1567 O O . ALA A 1 212 ? -25.574 -9.817 45.902 1.00 35.38 212 ALA A O 1
ATOM 1568 N N . THR A 1 213 ? -25.283 -9.665 43.678 1.00 29.17 213 THR A N 1
ATOM 1569 C CA . THR A 1 213 ? -23.902 -9.150 43.636 1.00 29.17 213 THR A CA 1
ATOM 1570 C C . THR A 1 213 ? -23.495 -8.877 42.177 1.00 29.17 213 THR A C 1
ATOM 1572 O O . THR A 1 213 ? -23.740 -9.708 41.310 1.00 29.17 213 THR A O 1
ATOM 1575 N N . ASN A 1 214 ? -22.837 -7.733 41.943 1.00 28.11 214 ASN A N 1
ATOM 1576 C CA . ASN A 1 214 ? -22.164 -7.269 40.712 1.00 28.11 214 ASN A CA 1
ATOM 1577 C C . ASN A 1 214 ? -23.019 -6.632 39.596 1.00 28.11 214 ASN A C 1
ATOM 1579 O O . ASN A 1 214 ? -23.277 -7.240 38.561 1.00 28.11 214 ASN A O 1
ATOM 1583 N N . LEU A 1 215 ? -23.317 -5.336 39.749 1.00 28.09 215 LEU A N 1
ATOM 1584 C CA . LEU A 1 215 ? -23.427 -4.422 38.607 1.00 28.09 215 LEU A CA 1
ATOM 1585 C C . LEU A 1 215 ? -22.047 -3.792 38.342 1.00 28.09 215 LEU A C 1
ATOM 1587 O O . LEU A 1 215 ? -21.509 -3.158 39.252 1.00 28.09 215 LEU A O 1
ATOM 1591 N N . PRO A 1 216 ? -21.490 -3.858 37.122 1.00 27.69 216 PRO A N 1
ATOM 1592 C CA . PRO A 1 216 ? -20.621 -2.812 36.617 1.00 27.69 216 PRO A CA 1
ATOM 1593 C C . PRO A 1 216 ? -21.508 -1.716 36.022 1.00 27.69 216 PRO A C 1
ATOM 1595 O O . PRO A 1 216 ? -22.141 -1.888 34.982 1.00 27.69 216 PRO A O 1
ATOM 1598 N N . ASN A 1 217 ? -21.557 -0.593 36.728 1.00 32.38 217 ASN A N 1
ATOM 1599 C CA . ASN A 1 217 ? -22.002 0.687 36.205 1.00 32.38 217 ASN A CA 1
ATOM 1600 C C . ASN A 1 217 ? -20.980 1.145 35.152 1.00 32.38 217 ASN A C 1
ATOM 1602 O O . ASN A 1 217 ? -19.837 1.418 35.512 1.00 32.38 217 ASN A O 1
ATOM 1606 N N . ASN A 1 218 ? -21.359 1.198 33.876 1.00 31.08 218 ASN A N 1
ATOM 1607 C CA . ASN A 1 218 ? -20.516 1.768 32.826 1.00 31.08 218 ASN A CA 1
ATOM 1608 C C . ASN A 1 218 ? -21.349 2.751 31.999 1.00 31.08 218 ASN A C 1
ATOM 1610 O O . ASN A 1 218 ? -21.871 2.412 30.944 1.00 31.08 218 ASN A O 1
ATOM 1614 N N . GLY A 1 219 ? -21.504 3.961 32.538 1.00 35.72 219 GLY A N 1
ATOM 1615 C CA . GLY A 1 219 ? -21.923 5.126 31.772 1.00 35.72 219 GLY A CA 1
ATOM 1616 C C . GLY A 1 219 ? -20.725 5.664 30.998 1.00 35.72 219 GLY A C 1
ATOM 1617 O O . GLY A 1 219 ? -19.887 6.363 31.556 1.00 35.72 219 GLY A O 1
ATOM 1618 N N . ALA A 1 220 ? -20.645 5.313 29.722 1.00 31.83 220 ALA A N 1
ATOM 1619 C CA . ALA A 1 220 ? -19.934 6.074 28.704 1.00 31.83 220 ALA A CA 1
ATOM 1620 C C . ALA A 1 220 ? -20.987 6.470 27.654 1.00 31.83 220 ALA A C 1
ATOM 1622 O O . ALA A 1 220 ? -21.942 5.710 27.482 1.00 31.83 220 ALA A O 1
ATOM 1623 N N . PRO A 1 221 ? -20.881 7.629 26.980 1.00 36.12 221 PRO A N 1
ATOM 1624 C CA . PRO A 1 221 ? -21.778 7.934 25.874 1.00 36.12 221 PRO A CA 1
ATOM 1625 C C . PRO A 1 221 ? -21.580 6.842 24.825 1.00 36.12 221 PRO A C 1
ATOM 1627 O O . PRO A 1 221 ? -20.459 6.656 24.349 1.00 36.12 221 PRO A O 1
ATOM 1630 N N . ASP A 1 222 ? -22.638 6.091 24.531 1.00 35.06 222 ASP A N 1
ATOM 1631 C CA . ASP A 1 222 ? -22.651 5.090 23.472 1.00 35.06 222 ASP A CA 1
ATOM 1632 C C . ASP A 1 222 ? -22.417 5.798 22.131 1.00 35.06 222 ASP A C 1
ATOM 1634 O O . ASP A 1 222 ? -23.343 6.256 21.462 1.00 35.06 222 ASP A O 1
ATOM 1638 N N . GLU A 1 223 ? -21.151 5.912 21.734 1.00 36.38 223 GLU A N 1
ATOM 1639 C CA . GLU A 1 223 ? -20.782 6.081 20.337 1.00 36.38 223 GLU A CA 1
ATOM 1640 C C . GLU A 1 223 ? -21.151 4.761 19.656 1.00 36.38 223 GLU A C 1
ATOM 1642 O O . GLU A 1 223 ? -20.429 3.765 19.749 1.00 36.38 223 GLU A O 1
ATOM 1647 N N . VAL A 1 224 ? -22.353 4.724 19.073 1.00 44.44 224 VAL A N 1
ATOM 1648 C CA . VAL A 1 224 ? -22.861 3.560 18.345 1.00 44.44 224 VAL A CA 1
ATOM 1649 C C . VAL A 1 224 ? -21.805 3.183 17.300 1.00 44.44 224 VAL A C 1
ATOM 1651 O O . VAL A 1 224 ? -21.488 4.015 16.444 1.00 44.44 224 VAL A O 1
ATOM 1654 N N . PRO A 1 225 ? -21.224 1.968 17.354 1.00 43.09 225 PRO A N 1
ATOM 1655 C CA . PRO A 1 225 ? -20.228 1.546 16.382 1.00 43.09 225 PRO A CA 1
ATOM 1656 C C . PRO A 1 225 ? -20.818 1.689 14.982 1.00 43.09 225 PRO A C 1
ATOM 1658 O O . PRO A 1 225 ? -21.887 1.141 14.712 1.00 43.09 225 PRO A O 1
ATOM 1661 N N . GLN A 1 226 ? -20.157 2.445 14.101 1.00 42.84 226 GLN A N 1
ATOM 1662 C CA . GLN A 1 226 ? -20.639 2.583 12.729 1.00 42.84 226 GLN A CA 1
ATOM 1663 C C . GLN A 1 226 ? -20.742 1.186 12.094 1.00 42.84 226 GLN A C 1
ATOM 1665 O O . GLN A 1 226 ? -19.742 0.459 12.090 1.00 42.84 226 GLN A O 1
ATOM 1670 N N . PRO A 1 227 ? -21.912 0.790 11.562 1.00 47.66 227 PRO A N 1
ATOM 1671 C CA . PRO A 1 227 ? -22.062 -0.477 10.873 1.00 47.66 227 PRO A CA 1
ATOM 1672 C C . PRO A 1 227 ? -21.107 -0.509 9.687 1.00 47.66 227 PRO A C 1
ATOM 1674 O O . PRO A 1 227 ? -21.079 0.404 8.858 1.00 47.66 227 PRO A O 1
ATOM 1677 N N . THR A 1 228 ? -20.320 -1.573 9.603 1.00 56.78 228 THR A N 1
ATOM 1678 C CA . THR A 1 228 ? -19.399 -1.825 8.492 1.00 56.78 228 THR A CA 1
ATOM 1679 C C . THR A 1 228 ? -20.118 -2.284 7.223 1.00 56.78 228 THR A C 1
ATOM 1681 O O . THR A 1 228 ? -19.502 -2.305 6.159 1.00 56.78 228 THR A O 1
ATOM 1684 N N . GLU A 1 229 ? -21.417 -2.589 7.298 1.00 57.78 229 GLU A N 1
ATOM 1685 C CA . GLU A 1 229 ? -22.199 -3.118 6.184 1.00 57.78 229 GLU A CA 1
ATOM 1686 C C . GLU A 1 229 ? -23.536 -2.378 6.012 1.00 57.78 229 GLU A C 1
ATOM 1688 O O . GLU A 1 229 ? -24.269 -2.141 6.972 1.00 57.78 229 GLU A O 1
ATOM 1693 N N . TYR A 1 230 ? -23.847 -2.018 4.763 1.00 73.75 230 TYR A N 1
ATOM 1694 C CA . TYR A 1 230 ? -25.106 -1.390 4.354 1.00 73.75 230 TYR A CA 1
ATOM 1695 C C . TYR A 1 230 ? -25.789 -2.273 3.294 1.00 73.75 230 TYR A C 1
ATOM 1697 O O . TYR A 1 230 ? -25.691 -1.988 2.097 1.00 73.75 230 TYR A O 1
ATOM 1705 N N . PRO A 1 231 ? -26.420 -3.392 3.698 1.00 75.31 231 PRO A N 1
ATOM 1706 C CA . PRO A 1 231 ? -26.895 -4.415 2.765 1.00 75.31 231 PRO A CA 1
ATOM 1707 C C . PRO A 1 231 ? -28.124 -3.979 1.954 1.00 75.31 231 PRO A C 1
ATOM 1709 O O . PRO A 1 231 ? -28.433 -4.582 0.924 1.00 75.31 231 PRO A O 1
ATOM 1712 N N . TYR A 1 232 ? -28.830 -2.930 2.383 1.00 79.56 232 TYR A N 1
ATOM 1713 C CA . TYR A 1 232 ? -30.051 -2.465 1.735 1.00 79.56 232 TYR A CA 1
ATOM 1714 C C . TYR A 1 232 ? -29.806 -1.192 0.927 1.00 79.56 232 TYR A C 1
ATOM 1716 O O . TYR A 1 232 ? -29.067 -0.301 1.335 1.00 79.56 232 TYR A O 1
ATOM 1724 N N . ARG A 1 233 ? -30.477 -1.073 -0.222 1.00 82.56 233 ARG A N 1
ATOM 1725 C CA . ARG A 1 233 ? -30.514 0.164 -1.012 1.00 82.56 233 ARG A CA 1
ATOM 1726 C C . ARG A 1 233 ? -31.928 0.719 -0.994 1.00 82.56 233 ARG A C 1
ATOM 1728 O O . ARG A 1 233 ? -32.854 0.057 -1.461 1.00 82.56 233 ARG A O 1
ATOM 1735 N N . ALA A 1 234 ? -32.087 1.931 -0.482 1.00 82.25 234 ALA A N 1
ATOM 1736 C CA . ALA A 1 234 ? -33.358 2.638 -0.435 1.00 82.25 234 ALA A CA 1
ATOM 1737 C C . ALA A 1 234 ? -33.343 3.808 -1.421 1.00 82.25 234 ALA A C 1
ATOM 1739 O O . ALA A 1 234 ? -32.360 4.540 -1.522 1.00 82.25 234 ALA A O 1
ATOM 1740 N N . LYS A 1 235 ? -34.441 3.994 -2.158 1.00 86.19 235 LYS A N 1
ATOM 1741 C CA . LYS A 1 235 ? -34.632 5.160 -3.024 1.00 86.19 235 LYS A CA 1
ATOM 1742 C C . LYS A 1 235 ? -35.499 6.178 -2.297 1.00 86.19 235 LYS A C 1
ATOM 1744 O O . LYS A 1 235 ? -36.642 5.873 -1.957 1.00 86.19 235 LYS A O 1
ATOM 1749 N N . ALA A 1 236 ? -34.980 7.382 -2.097 1.00 85.38 236 ALA A N 1
ATOM 1750 C CA . ALA A 1 236 ? -35.721 8.461 -1.467 1.00 85.38 236 ALA A CA 1
ATOM 1751 C C . ALA A 1 236 ? -36.946 8.846 -2.315 1.00 85.38 236 ALA A C 1
ATOM 1753 O O . ALA A 1 236 ? -36.834 9.115 -3.511 1.00 85.38 236 ALA A O 1
ATOM 1754 N N . ILE A 1 237 ? -38.136 8.879 -1.711 1.00 84.12 237 ILE A N 1
ATOM 1755 C CA . ILE A 1 237 ? -39.384 9.284 -2.394 1.00 84.12 237 ILE A CA 1
ATOM 1756 C C . ILE A 1 237 ? -39.617 10.798 -2.266 1.00 84.12 237 ILE A C 1
ATOM 1758 O O . ILE A 1 237 ? -40.336 11.391 -3.070 1.00 84.12 237 ILE A O 1
ATOM 1762 N N . TYR A 1 238 ? -38.951 11.434 -1.304 1.00 81.25 238 TYR A N 1
ATOM 1763 C CA . TYR A 1 238 ? -38.991 12.867 -1.036 1.00 81.25 238 TYR A CA 1
ATOM 1764 C C . TYR A 1 238 ? -37.582 13.378 -0.744 1.00 81.25 238 TYR A C 1
ATOM 1766 O O . TYR A 1 238 ? -36.693 12.593 -0.424 1.00 81.25 238 TYR A O 1
ATOM 1774 N N . SER A 1 239 ? -37.380 14.683 -0.888 1.00 86.00 239 SER A N 1
ATOM 1775 C CA . SER A 1 239 ? -36.192 15.359 -0.375 1.00 86.00 239 SER A CA 1
ATOM 1776 C C . SER A 1 239 ? -36.348 15.612 1.122 1.00 86.00 239 SER A C 1
ATOM 1778 O O . SER A 1 239 ? -37.439 15.967 1.566 1.00 86.00 239 SER A O 1
ATOM 1780 N N . TYR A 1 240 ? -35.263 15.466 1.869 1.00 84.06 240 TYR A N 1
ATOM 1781 C CA . TYR A 1 240 ? -35.176 15.783 3.288 1.00 84.06 240 TYR A CA 1
ATOM 1782 C C . TYR A 1 240 ? -33.936 16.637 3.538 1.00 84.06 240 TYR A C 1
ATOM 1784 O O . TYR A 1 240 ? -32.861 16.353 3.007 1.00 84.06 240 TYR A O 1
ATOM 1792 N N . GLU A 1 241 ? -34.094 17.681 4.338 1.00 83.75 241 GLU A N 1
ATOM 1793 C CA . GLU A 1 241 ? -33.011 18.561 4.756 1.00 83.75 241 GLU A CA 1
ATOM 1794 C C . GLU A 1 241 ? -32.814 18.351 6.256 1.00 83.75 241 GLU A C 1
ATOM 1796 O O . GLU A 1 241 ? -33.717 18.625 7.044 1.00 83.75 241 GLU A O 1
ATOM 1801 N N . ALA A 1 242 ? -31.674 17.765 6.620 1.00 83.38 242 ALA A N 1
ATOM 1802 C CA . ALA A 1 242 ? -31.330 17.453 7.996 1.00 83.38 242 ALA A CA 1
ATOM 1803 C C . ALA A 1 242 ? -31.137 18.726 8.818 1.00 83.38 242 ALA A C 1
ATOM 1805 O O . ALA A 1 242 ? -30.663 19.750 8.313 1.00 83.38 242 ALA A O 1
ATOM 1806 N N . ASN A 1 243 ? -31.469 18.636 10.102 1.00 78.06 243 ASN A N 1
ATOM 1807 C CA . ASN A 1 243 ? -31.231 19.724 11.034 1.00 78.06 243 ASN A CA 1
ATOM 1808 C C . ASN A 1 243 ? -29.714 19.922 11.252 1.00 78.06 243 ASN A C 1
ATOM 1810 O O . ASN A 1 243 ? -29.050 18.987 11.696 1.00 78.06 243 ASN A O 1
ATOM 1814 N N . PRO A 1 244 ? -29.145 21.119 11.012 1.00 71.00 244 PRO A N 1
ATOM 1815 C CA . PRO A 1 244 ? -27.717 21.372 11.224 1.00 71.00 244 PRO A CA 1
ATOM 1816 C C . PRO A 1 244 ? -27.258 21.233 12.686 1.00 71.00 244 PRO A C 1
ATOM 1818 O O . PRO A 1 244 ? -26.054 21.150 12.924 1.00 71.00 244 PRO A O 1
ATOM 1821 N N . GLU A 1 245 ? -28.178 21.206 13.657 1.00 62.28 245 GLU A N 1
ATOM 1822 C CA . GLU A 1 245 ? -27.855 20.964 15.071 1.00 62.28 245 GLU A CA 1
ATOM 1823 C C . GLU A 1 245 ? -27.882 19.479 15.481 1.00 62.28 245 GLU A C 1
ATOM 1825 O O . GLU A 1 245 ? -27.428 19.152 16.578 1.00 62.28 245 GLU A O 1
ATOM 1830 N N . ASP A 1 246 ? -28.360 18.572 14.618 1.00 67.25 246 ASP A N 1
ATOM 1831 C CA . ASP A 1 246 ? -28.367 17.125 14.875 1.00 67.25 246 ASP A CA 1
ATOM 1832 C C . ASP A 1 246 ? -27.411 16.390 13.925 1.00 67.25 246 ASP A C 1
ATOM 1834 O O . ASP A 1 246 ? -27.682 16.188 12.741 1.00 67.25 246 ASP A O 1
ATOM 1838 N N . ALA A 1 247 ? -26.270 15.957 14.465 1.00 69.56 247 ALA A N 1
ATOM 1839 C CA . ALA A 1 247 ? -25.222 15.272 13.710 1.00 69.56 247 ALA A CA 1
ATOM 1840 C C . ALA A 1 247 ? -25.613 13.863 13.217 1.00 69.56 247 ALA A C 1
ATOM 1842 O O . ALA A 1 247 ? -24.881 13.285 12.411 1.00 69.56 247 ALA A O 1
ATOM 1843 N N . ASN A 1 248 ? -26.724 13.295 13.698 1.00 74.81 248 ASN A N 1
ATOM 1844 C CA . ASN A 1 248 ? -27.160 11.943 13.337 1.00 74.81 248 ASN A CA 1
ATOM 1845 C C . ASN A 1 248 ? -28.108 11.910 12.127 1.00 74.81 248 ASN A C 1
ATOM 1847 O O . ASN A 1 248 ? -28.455 10.825 11.653 1.00 74.81 248 ASN A O 1
ATOM 1851 N N . GLU A 1 249 ? -28.517 13.068 11.607 1.00 80.69 249 GLU A N 1
ATOM 1852 C CA . GLU A 1 249 ? -29.383 13.172 10.436 1.00 80.69 249 GLU A CA 1
ATOM 1853 C C . GLU A 1 249 ? -28.587 13.440 9.149 1.00 80.69 249 GLU A C 1
ATOM 1855 O O . GLU A 1 249 ? -27.585 14.154 9.135 1.00 80.69 249 GLU A O 1
ATOM 1860 N N . ILE A 1 250 ? -29.055 12.890 8.023 1.00 78.25 250 ILE A N 1
ATOM 1861 C CA . ILE A 1 250 ? -28.460 13.128 6.701 1.00 78.25 250 ILE A CA 1
ATOM 1862 C C . ILE A 1 250 ? -29.472 13.770 5.746 1.00 78.25 250 ILE A C 1
ATOM 1864 O O . ILE A 1 250 ? -30.588 13.280 5.584 1.00 78.25 250 ILE A O 1
ATOM 1868 N N . SER A 1 251 ? -29.081 14.853 5.067 1.00 84.19 251 SER A N 1
ATOM 1869 C CA . SER A 1 251 ? -29.906 15.485 4.025 1.00 84.19 251 SER A CA 1
ATOM 1870 C C . SER A 1 251 ? -29.822 14.703 2.716 1.00 84.19 251 SER A C 1
ATOM 1872 O O . SER A 1 251 ? -28.721 14.365 2.277 1.00 84.19 251 SER A O 1
ATOM 1874 N N . PHE A 1 252 ? -30.939 14.482 2.027 1.00 86.25 252 PHE A N 1
ATOM 1875 C CA . PHE A 1 252 ? -30.992 13.783 0.738 1.00 86.25 252 PHE A CA 1
ATOM 1876 C C . PHE A 1 252 ? -32.068 14.357 -0.188 1.00 86.25 252 PHE A C 1
ATOM 1878 O O . PHE A 1 252 ? -33.018 15.011 0.236 1.00 86.25 252 PHE A O 1
ATOM 1885 N N . THR A 1 253 ? -31.932 14.114 -1.485 1.00 85.88 253 THR A N 1
ATOM 1886 C CA . THR A 1 253 ? -32.831 14.620 -2.526 1.00 85.88 253 THR A CA 1
ATOM 1887 C C . THR A 1 253 ? -33.834 13.563 -2.986 1.00 85.88 253 THR A C 1
ATOM 1889 O O . THR A 1 253 ? -33.630 12.356 -2.848 1.00 85.88 253 THR A O 1
ATOM 1892 N N . LYS A 1 254 ? -34.960 14.013 -3.552 1.00 78.62 254 LYS A N 1
ATOM 1893 C CA . LYS A 1 254 ? -35.977 13.112 -4.101 1.00 78.62 254 LYS A CA 1
ATOM 1894 C C . LYS A 1 254 ? -35.363 12.249 -5.210 1.00 78.62 254 LYS A C 1
ATOM 1896 O O . LYS A 1 254 ? -34.832 12.780 -6.179 1.00 78.62 254 LYS A O 1
ATOM 1901 N N . HIS A 1 255 ? -35.541 10.935 -5.102 1.00 81.06 255 HIS A N 1
ATOM 1902 C CA . HIS A 1 255 ? -34.991 9.878 -5.958 1.00 81.06 255 HIS A CA 1
ATOM 1903 C C . HIS A 1 255 ? -33.506 9.538 -5.763 1.00 81.06 255 HIS A C 1
ATOM 1905 O O . HIS A 1 255 ? -33.004 8.695 -6.509 1.00 81.06 255 HIS A O 1
ATOM 1911 N N . GLU A 1 256 ? -32.830 10.109 -4.765 1.00 82.44 256 GLU A N 1
ATOM 1912 C CA . GLU A 1 256 ? -31.462 9.729 -4.395 1.00 82.44 256 GLU A CA 1
ATOM 1913 C C . GLU A 1 256 ? -31.424 8.302 -3.829 1.00 82.44 256 GLU A C 1
ATOM 1915 O O . GLU A 1 256 ? -32.362 7.860 -3.157 1.00 82.44 256 GLU A O 1
ATOM 1920 N N . ILE A 1 257 ? -30.359 7.556 -4.137 1.00 82.75 257 ILE A N 1
ATOM 1921 C CA . ILE A 1 257 ? -30.174 6.189 -3.640 1.00 82.75 257 ILE A CA 1
ATOM 1922 C C . ILE A 1 257 ? -29.268 6.232 -2.412 1.00 82.75 257 ILE A C 1
ATOM 1924 O O . ILE A 1 257 ? -28.118 6.665 -2.491 1.00 82.75 257 ILE A O 1
ATOM 1928 N N . LEU A 1 258 ? -29.798 5.744 -1.297 1.00 85.25 258 LEU A N 1
ATOM 1929 C CA . LEU A 1 258 ? -29.116 5.635 -0.017 1.00 85.25 258 LEU A CA 1
ATOM 1930 C C . LEU A 1 258 ? -28.805 4.169 0.271 1.00 85.25 258 LEU A C 1
ATOM 1932 O O . LEU A 1 258 ? -29.601 3.276 -0.032 1.00 85.25 258 LEU A O 1
ATOM 1936 N N . GLU A 1 259 ? -27.645 3.927 0.859 1.00 84.62 259 GLU A N 1
ATOM 1937 C CA . GLU A 1 259 ? -27.279 2.629 1.414 1.00 84.62 259 GL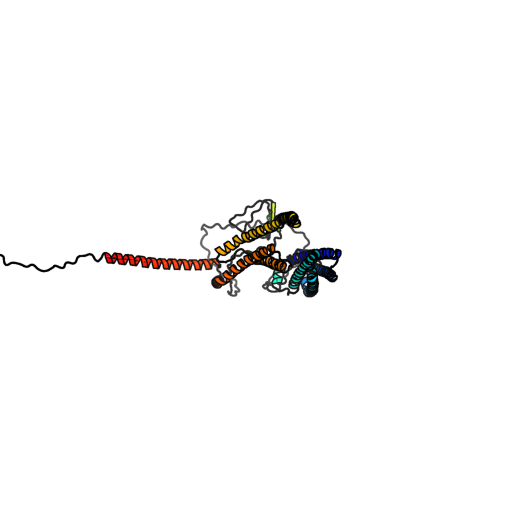U A CA 1
ATOM 1938 C C . GLU A 1 259 ? -27.713 2.608 2.882 1.00 84.62 259 GLU A C 1
ATOM 1940 O O . GLU A 1 259 ? -27.418 3.548 3.616 1.00 84.62 259 GLU A O 1
ATOM 1945 N N . VAL A 1 260 ? -28.441 1.575 3.302 1.00 82.38 260 VAL A N 1
ATOM 1946 C CA . VAL A 1 260 ? -29.091 1.465 4.617 1.00 82.38 260 VAL A CA 1
ATOM 1947 C C . VAL A 1 260 ? -28.569 0.224 5.343 1.00 82.38 260 VAL A C 1
ATOM 1949 O O . VAL A 1 260 ? -28.509 -0.857 4.753 1.00 82.38 260 VAL A O 1
ATOM 1952 N N . SER A 1 261 ? -28.171 0.383 6.608 1.00 78.88 261 SER A N 1
ATOM 1953 C CA . SER A 1 261 ? -27.608 -0.699 7.428 1.00 78.88 261 SER A CA 1
ATOM 1954 C C . SER A 1 261 ? -28.683 -1.592 8.044 1.00 78.88 261 SER A C 1
ATOM 1956 O O . SER A 1 261 ? -28.532 -2.811 8.055 1.00 78.88 261 SER A O 1
ATOM 1958 N N . ASP A 1 262 ? -29.795 -1.009 8.492 1.00 76.81 262 ASP A N 1
ATOM 1959 C CA . ASP A 1 262 ? -30.914 -1.730 9.097 1.00 76.81 262 ASP A CA 1
ATOM 1960 C C . ASP A 1 262 ? -32.265 -1.093 8.734 1.00 76.81 262 ASP A C 1
ATOM 1962 O O . ASP A 1 262 ? -32.386 0.126 8.626 1.00 76.81 262 ASP A O 1
ATOM 1966 N N . VAL A 1 263 ? -33.281 -1.940 8.562 1.00 77.00 263 VAL A N 1
ATOM 1967 C CA . VAL A 1 263 ? -34.675 -1.579 8.253 1.00 77.00 263 VAL A CA 1
ATOM 1968 C C . VAL A 1 263 ? -35.655 -1.992 9.361 1.00 77.00 263 VAL A C 1
ATOM 1970 O O . VAL A 1 263 ? -36.863 -1.811 9.213 1.00 77.00 263 VAL A O 1
ATOM 1973 N N . SER A 1 264 ? -35.162 -2.564 10.466 1.00 68.69 264 SER A N 1
ATOM 1974 C CA . SER A 1 264 ? -35.991 -3.128 11.540 1.00 68.69 264 SER A CA 1
ATOM 1975 C C . SER A 1 264 ? -36.561 -2.087 12.519 1.00 68.69 264 SER A C 1
ATOM 1977 O O . SER A 1 264 ? -37.563 -2.350 13.187 1.00 68.69 264 SER A O 1
ATOM 1979 N N . GLY A 1 265 ? -35.955 -0.895 12.586 1.00 67.00 265 GLY A N 1
ATOM 1980 C CA . GLY A 1 265 ? -36.333 0.198 13.489 1.00 67.00 265 GLY A CA 1
ATOM 1981 C C . GLY A 1 265 ? -37.166 1.318 12.846 1.00 67.00 265 GLY A C 1
ATOM 1982 O O . GLY A 1 265 ? -37.373 1.357 11.636 1.00 67.00 265 GLY A O 1
ATOM 1983 N N . ARG A 1 266 ? -37.630 2.273 13.673 1.00 72.81 266 ARG A N 1
ATOM 1984 C CA . ARG A 1 266 ? -38.290 3.519 13.208 1.00 72.81 266 ARG A CA 1
ATOM 1985 C C . ARG A 1 266 ? -37.314 4.515 12.574 1.00 72.81 266 ARG A C 1
ATOM 1987 O O . ARG A 1 266 ? -37.729 5.323 11.753 1.00 72.81 266 ARG A O 1
ATOM 1994 N N . TRP A 1 267 ? -36.050 4.447 12.975 1.00 74.94 267 TRP A N 1
ATOM 1995 C CA . TRP A 1 267 ? -34.958 5.260 12.458 1.00 74.94 267 TRP A CA 1
ATOM 1996 C C . TRP A 1 267 ? -33.924 4.330 11.847 1.00 74.94 267 TRP A C 1
ATOM 1998 O O . TRP A 1 267 ? -33.567 3.322 12.459 1.00 74.94 267 TRP A O 1
ATOM 2008 N N . TRP A 1 268 ? -33.500 4.644 10.628 1.00 81.81 268 TRP A N 1
ATOM 2009 C CA . TRP A 1 268 ? -32.556 3.835 9.869 1.00 81.81 268 TRP A CA 1
ATOM 2010 C C . TRP A 1 268 ? -31.236 4.575 9.763 1.00 81.81 268 TRP A C 1
ATOM 2012 O O . TRP A 1 268 ? -31.209 5.760 9.434 1.00 81.81 268 TRP A O 1
ATOM 2022 N N . GLN A 1 269 ? -30.139 3.866 9.994 1.00 78.69 269 GLN A N 1
ATOM 2023 C CA . GLN A 1 269 ? -28.817 4.404 9.732 1.00 78.69 269 GLN A CA 1
ATOM 2024 C C . GLN A 1 269 ? -28.487 4.197 8.253 1.00 78.69 269 GLN A C 1
ATOM 2026 O O . GLN A 1 269 ? -28.561 3.088 7.717 1.00 78.69 269 GLN A O 1
ATOM 2031 N N . ALA A 1 270 ? -28.171 5.295 7.576 1.00 78.75 270 ALA A N 1
ATOM 2032 C CA . ALA A 1 270 ? -27.994 5.318 6.136 1.00 78.75 270 ALA A CA 1
ATOM 2033 C C . ALA A 1 270 ? -26.822 6.215 5.742 1.00 78.75 270 ALA A C 1
ATOM 2035 O O . ALA A 1 270 ? -26.483 7.166 6.445 1.00 78.75 270 ALA A O 1
ATOM 2036 N N . ARG A 1 271 ? -26.217 5.930 4.590 1.00 77.75 271 ARG A N 1
ATOM 2037 C CA . ARG A 1 271 ? -25.202 6.777 3.963 1.00 77.75 271 ARG A CA 1
ATOM 2038 C C . ARG A 1 271 ? -25.527 7.002 2.494 1.00 77.75 271 ARG A C 1
ATOM 2040 O O . ARG A 1 271 ? -26.192 6.191 1.848 1.00 77.75 271 ARG A O 1
ATOM 2047 N N . LYS A 1 272 ? -25.033 8.108 1.946 1.00 78.12 272 LYS A N 1
ATOM 2048 C CA . LYS A 1 272 ? -25.125 8.373 0.507 1.00 78.12 272 LYS A CA 1
ATOM 2049 C C . LYS A 1 272 ? -24.263 7.382 -0.267 1.00 78.12 272 LYS A C 1
ATOM 2051 O O . LYS A 1 272 ? -23.181 7.024 0.193 1.00 78.12 272 LYS A O 1
ATOM 2056 N N . ALA A 1 273 ? -24.720 6.985 -1.453 1.00 67.31 273 ALA A N 1
ATOM 2057 C CA . ALA A 1 273 ? -23.931 6.189 -2.386 1.00 67.31 273 ALA A CA 1
ATOM 2058 C C . ALA A 1 273 ? -22.771 7.040 -2.954 1.00 67.31 273 ALA A C 1
ATOM 2060 O O . ALA A 1 273 ? -22.872 7.645 -4.016 1.00 67.31 273 ALA A O 1
ATOM 2061 N N . THR A 1 274 ? -21.663 7.125 -2.219 1.00 63.56 274 THR A N 1
ATOM 2062 C CA . THR A 1 274 ? -20.485 7.981 -2.477 1.00 63.56 274 THR A CA 1
ATOM 2063 C C . THR A 1 274 ? -19.560 7.491 -3.598 1.00 63.56 274 THR A C 1
ATOM 2065 O O . THR A 1 274 ? -18.530 8.107 -3.858 1.00 63.56 274 THR A O 1
ATOM 2068 N N . GLY A 1 275 ? -19.888 6.395 -4.287 1.00 57.22 275 GLY A N 1
ATOM 2069 C CA . GLY A 1 275 ? -18.991 5.791 -5.281 1.00 57.22 275 GLY A CA 1
ATOM 2070 C C . GLY A 1 275 ? -18.723 6.668 -6.512 1.00 57.22 275 GLY A C 1
ATOM 2071 O O . GLY A 1 275 ? -17.611 6.679 -7.033 1.00 57.22 275 GLY A O 1
ATOM 2072 N N . GLU A 1 276 ? -19.715 7.436 -6.965 1.00 59.72 276 GLU A N 1
ATOM 2073 C CA . GLU A 1 276 ? -19.622 8.212 -8.211 1.00 59.72 276 GLU A CA 1
ATOM 2074 C C . GLU A 1 276 ? -18.723 9.450 -8.065 1.00 59.72 276 GLU A C 1
ATOM 2076 O O . GLU A 1 276 ? -17.939 9.776 -8.958 1.00 59.72 276 GLU A O 1
ATOM 2081 N N . THR A 1 277 ? -18.752 10.094 -6.896 1.00 65.94 277 THR A N 1
ATOM 2082 C CA . THR A 1 277 ? -17.906 11.255 -6.598 1.00 65.94 277 THR A CA 1
ATOM 2083 C C . THR A 1 277 ? -16.436 10.873 -6.460 1.00 65.94 277 THR A C 1
ATOM 2085 O O . THR A 1 277 ? -15.577 11.617 -6.932 1.00 65.94 277 THR A O 1
ATOM 2088 N N . VAL A 1 278 ? -16.122 9.704 -5.889 1.00 70.62 278 VAL A N 1
ATOM 2089 C CA . VAL A 1 278 ? -14.737 9.207 -5.788 1.00 70.62 278 VAL A CA 1
ATOM 2090 C C . VAL A 1 278 ? -14.153 8.940 -7.173 1.00 70.62 278 VAL A C 1
ATOM 2092 O O . VAL A 1 278 ? -13.041 9.379 -7.462 1.00 70.62 278 VAL A O 1
ATOM 2095 N N . VAL A 1 279 ? -14.912 8.281 -8.054 1.00 76.69 279 VAL A N 1
ATOM 2096 C CA . VAL A 1 279 ? -14.468 7.990 -9.425 1.00 76.69 279 VAL A CA 1
ATOM 2097 C C . VAL A 1 279 ? -14.277 9.278 -10.226 1.00 76.69 279 VAL A C 1
ATOM 2099 O O . VAL A 1 279 ? -13.233 9.452 -10.852 1.00 76.69 279 VAL A O 1
ATOM 2102 N N . ALA A 1 280 ? -15.231 10.212 -10.170 1.00 79.94 280 ALA A N 1
ATOM 2103 C CA . ALA A 1 280 ? -15.115 11.497 -10.861 1.00 79.94 280 ALA A CA 1
ATOM 2104 C C . ALA A 1 280 ? -13.896 12.303 -10.381 1.00 79.94 280 ALA A C 1
ATOM 2106 O O . ALA A 1 280 ? -13.152 12.857 -11.190 1.00 79.94 280 ALA A O 1
ATOM 2107 N N . THR A 1 281 ? -13.654 12.314 -9.069 1.00 79.81 281 THR A N 1
ATOM 2108 C CA . THR A 1 281 ? -12.504 12.991 -8.461 1.00 79.81 281 THR A CA 1
ATOM 2109 C C . THR A 1 281 ? -11.190 12.339 -8.893 1.00 79.81 281 THR A C 1
ATOM 2111 O O . THR A 1 281 ? -10.278 13.034 -9.333 1.00 79.81 281 THR A O 1
ATOM 2114 N N . ALA A 1 282 ? -11.100 11.007 -8.855 1.00 80.62 282 ALA A N 1
ATOM 2115 C CA . ALA A 1 282 ? -9.909 10.273 -9.277 1.00 80.62 282 ALA A CA 1
ATOM 2116 C C . ALA A 1 282 ? -9.574 10.504 -10.760 1.00 80.62 282 ALA A C 1
ATOM 2118 O O . ALA A 1 282 ? -8.416 10.741 -11.099 1.00 80.62 282 ALA A O 1
ATOM 2119 N N . VAL A 1 283 ? -10.581 10.492 -11.641 1.00 90.50 283 VAL A N 1
ATOM 2120 C CA . VAL A 1 283 ? -10.396 10.771 -13.076 1.00 90.50 283 VAL A CA 1
ATOM 2121 C C . VAL A 1 283 ? -9.946 12.213 -13.305 1.00 90.50 283 VAL A C 1
ATOM 2123 O O . VAL A 1 283 ? -9.054 12.448 -14.117 1.00 90.50 283 VAL A O 1
ATOM 2126 N N . LEU A 1 284 ? -10.519 13.177 -12.578 1.00 90.50 284 LEU A N 1
ATOM 2127 C CA . LEU A 1 284 ? -10.131 14.583 -12.677 1.00 90.50 284 LEU A CA 1
ATOM 2128 C C . LEU A 1 284 ? -8.669 14.793 -12.262 1.00 90.50 284 LEU A C 1
ATOM 2130 O O . LEU A 1 284 ? -7.890 15.351 -13.034 1.00 90.50 284 LEU A O 1
ATOM 2134 N N . PHE A 1 285 ? -8.284 14.325 -11.072 1.00 89.75 285 PHE A N 1
ATOM 2135 C CA . PHE A 1 285 ? -6.922 14.495 -10.565 1.00 89.75 285 PHE A CA 1
ATOM 2136 C C . PHE A 1 285 ? -5.897 13.708 -11.386 1.00 89.75 285 PHE A C 1
ATOM 2138 O O . PHE A 1 285 ? -4.883 14.282 -11.777 1.00 89.75 285 PHE A O 1
ATOM 2145 N N . GLY A 1 286 ? -6.189 12.454 -11.745 1.00 88.38 286 GLY A N 1
ATOM 2146 C CA . GLY A 1 286 ? -5.313 11.659 -12.612 1.00 88.38 286 GLY A CA 1
ATOM 2147 C C . GLY A 1 286 ? -5.168 12.254 -14.018 1.00 88.38 286 GLY A C 1
ATOM 2148 O O . GLY A 1 286 ? -4.090 12.209 -14.615 1.00 88.38 286 GLY A O 1
ATOM 2149 N N . GLY A 1 287 ? -6.225 12.880 -14.548 1.00 91.69 287 GLY A N 1
ATOM 2150 C CA . GLY A 1 287 ? -6.181 13.611 -15.814 1.00 91.69 287 GLY A CA 1
ATOM 2151 C C . GLY A 1 287 ? -5.304 14.863 -15.747 1.00 91.69 287 GLY A C 1
ATOM 2152 O O . GLY A 1 287 ? -4.481 15.084 -16.638 1.00 91.69 287 GLY A O 1
ATOM 2153 N N . ILE A 1 288 ? -5.435 15.657 -14.678 1.00 92.50 288 ILE A N 1
ATOM 2154 C CA . ILE A 1 288 ? -4.600 16.844 -14.432 1.00 92.50 288 ILE A CA 1
ATOM 2155 C C . ILE A 1 288 ? -3.128 16.447 -14.278 1.00 92.50 288 ILE A C 1
ATOM 2157 O O . ILE A 1 288 ? -2.260 17.066 -14.894 1.00 92.50 288 ILE A O 1
ATOM 2161 N N . GLU A 1 289 ? -2.846 15.395 -13.512 1.00 87.69 289 GLU A N 1
ATOM 2162 C CA . GLU A 1 289 ? -1.498 14.853 -13.335 1.00 87.69 289 GLU A CA 1
ATOM 2163 C C . GLU A 1 289 ? -0.894 14.417 -14.676 1.00 87.69 289 GLU A C 1
ATOM 2165 O O . GLU A 1 289 ? 0.204 14.842 -15.037 1.00 87.69 289 GLU A O 1
ATOM 2170 N N . THR A 1 290 ? -1.645 13.655 -15.476 1.00 90.12 290 THR A N 1
ATOM 2171 C CA . THR A 1 290 ? -1.200 13.211 -16.806 1.00 90.12 290 THR A CA 1
ATOM 2172 C C . THR A 1 290 ? -0.894 14.399 -17.724 1.00 90.12 290 THR A C 1
ATOM 2174 O O . THR A 1 290 ? 0.128 14.409 -18.415 1.00 90.12 290 THR A O 1
ATOM 2177 N N . LEU A 1 291 ? -1.747 15.428 -17.719 1.00 90.38 291 LEU A N 1
ATOM 2178 C CA . LEU A 1 291 ? -1.548 16.648 -18.504 1.00 90.38 291 LEU A CA 1
ATOM 2179 C C . LEU A 1 291 ? -0.272 17.392 -18.086 1.00 90.38 291 LEU A C 1
ATOM 2181 O O . LEU A 1 291 ? 0.504 17.810 -18.951 1.00 90.38 291 LEU A O 1
ATOM 2185 N N . LEU A 1 292 ? -0.044 17.543 -16.780 1.00 87.69 292 LEU A N 1
ATOM 2186 C CA . LEU A 1 292 ? 1.153 18.180 -16.229 1.00 87.69 292 LEU A CA 1
ATOM 2187 C C . LEU A 1 292 ? 2.416 17.414 -16.621 1.00 87.69 292 LEU A C 1
ATOM 2189 O O . LEU A 1 292 ? 3.354 18.027 -17.129 1.00 87.69 292 LEU A O 1
ATOM 2193 N N . ILE A 1 293 ? 2.416 16.085 -16.484 1.00 86.50 293 ILE A N 1
ATOM 2194 C CA . ILE A 1 293 ? 3.550 15.234 -16.867 1.00 86.50 293 ILE A CA 1
ATOM 2195 C C . ILE A 1 293 ? 3.868 15.410 -18.352 1.00 86.50 293 ILE A C 1
ATOM 2197 O O . ILE A 1 293 ? 5.013 15.682 -18.709 1.00 86.50 293 ILE A O 1
ATOM 2201 N N . LEU A 1 294 ? 2.875 15.294 -19.239 1.00 90.31 294 LEU A N 1
ATOM 2202 C CA . LEU A 1 294 ? 3.101 15.413 -20.683 1.00 90.31 294 LEU A CA 1
ATOM 2203 C C . LEU A 1 294 ? 3.599 16.808 -21.080 1.00 90.31 294 LEU A C 1
ATOM 2205 O O . LEU A 1 294 ? 4.487 16.924 -21.928 1.00 90.31 294 LEU A O 1
ATOM 2209 N N . THR A 1 295 ? 3.073 17.854 -20.441 1.00 88.81 295 THR A N 1
ATOM 2210 C CA . THR A 1 295 ? 3.461 19.245 -20.708 1.00 88.81 295 THR A CA 1
ATOM 2211 C C . THR A 1 295 ? 4.881 19.536 -20.224 1.00 88.81 295 THR A C 1
ATOM 2213 O O . THR A 1 295 ? 5.667 20.126 -20.965 1.00 88.81 295 THR A O 1
ATOM 2216 N N . LEU A 1 296 ? 5.241 19.087 -19.017 1.00 86.19 296 LEU A N 1
ATOM 2217 C CA . LEU A 1 296 ? 6.562 19.305 -18.412 1.00 86.19 296 LEU A CA 1
ATOM 2218 C C . LEU A 1 296 ? 7.646 18.398 -19.006 1.00 86.19 296 LEU A C 1
ATOM 2220 O O . LEU A 1 296 ? 8.822 18.761 -19.013 1.00 86.19 296 LEU A O 1
ATOM 2224 N N . ARG A 1 297 ? 7.272 17.263 -19.604 1.00 87.06 297 ARG A N 1
ATOM 2225 C CA . ARG A 1 297 ? 8.220 16.360 -20.270 1.00 87.06 297 ARG A CA 1
ATOM 2226 C C . ARG A 1 297 ? 8.917 17.004 -21.470 1.00 87.06 297 ARG A C 1
ATOM 2228 O O . ARG A 1 297 ? 10.083 16.715 -21.726 1.00 87.06 297 ARG A O 1
ATOM 2235 N N . ILE A 1 298 ? 8.239 17.889 -22.204 1.00 86.75 298 ILE A N 1
ATOM 2236 C CA . ILE A 1 298 ? 8.805 18.585 -23.373 1.00 86.75 298 ILE A CA 1
ATOM 2237 C C . ILE A 1 298 ? 10.001 19.484 -22.991 1.00 86.75 298 ILE A C 1
ATOM 2239 O O . ILE A 1 298 ? 11.064 19.315 -23.594 1.00 86.75 298 ILE A O 1
ATOM 2243 N N . PRO A 1 299 ? 9.883 20.437 -22.039 1.00 86.62 299 PRO A N 1
ATOM 2244 C CA . PRO A 1 299 ? 11.015 21.247 -21.589 1.00 86.62 299 PRO A CA 1
ATOM 2245 C C . PRO A 1 299 ? 12.068 20.420 -20.844 1.00 86.62 299 PRO A C 1
ATOM 2247 O O . PRO A 1 299 ? 13.258 20.657 -21.051 1.00 86.62 299 PRO A O 1
ATOM 2250 N N . TYR A 1 300 ? 11.660 19.403 -20.079 1.00 84.56 300 TYR A N 1
ATOM 2251 C CA . TYR A 1 300 ? 12.589 18.513 -19.381 1.00 84.56 300 TYR A CA 1
ATOM 2252 C C . TYR A 1 300 ? 13.521 17.775 -20.353 1.00 84.56 300 TYR A C 1
ATOM 2254 O O . TYR A 1 300 ? 14.740 17.808 -20.200 1.00 84.56 300 TYR A O 1
ATOM 2262 N N . ASN A 1 301 ? 12.972 17.210 -21.435 1.00 87.81 301 ASN A N 1
ATOM 2263 C CA . ASN A 1 301 ? 13.758 16.551 -22.486 1.00 87.81 301 ASN A CA 1
ATOM 2264 C C . ASN A 1 301 ? 14.693 17.514 -23.241 1.00 87.81 301 ASN A C 1
ATOM 2266 O O . ASN A 1 301 ? 15.649 17.074 -23.874 1.00 87.81 301 ASN A O 1
ATOM 2270 N N . LYS A 1 302 ? 14.423 18.824 -23.189 1.00 88.69 302 LYS A N 1
ATOM 2271 C CA . LYS A 1 302 ? 15.283 19.881 -23.744 1.00 88.69 302 LYS A CA 1
ATOM 2272 C C . LYS A 1 302 ? 16.331 20.382 -22.738 1.00 88.69 302 LYS A C 1
ATOM 2274 O O . LYS A 1 302 ? 17.031 21.345 -23.034 1.00 88.69 302 LYS A O 1
ATOM 2279 N N . GLY A 1 303 ? 16.432 19.754 -21.564 1.00 85.31 303 GLY A N 1
ATOM 2280 C CA . GLY A 1 303 ? 17.366 20.116 -20.495 1.00 85.31 303 GLY A CA 1
ATOM 2281 C C . GLY A 1 303 ? 16.905 21.279 -19.611 1.00 85.31 303 GLY A C 1
ATOM 2282 O O . GLY A 1 303 ? 17.680 21.758 -18.788 1.00 85.31 303 GLY A O 1
ATOM 2283 N N . VAL A 1 304 ? 15.662 21.753 -19.756 1.00 87.19 304 VAL A N 1
ATOM 2284 C CA . VAL A 1 304 ? 15.110 22.854 -18.955 1.00 87.19 304 VAL A CA 1
ATOM 2285 C C . VAL A 1 304 ? 14.344 22.275 -17.765 1.00 87.19 304 VAL A C 1
ATOM 2287 O O . VAL A 1 304 ? 13.190 21.875 -17.895 1.00 87.19 304 VAL A O 1
ATOM 2290 N N . THR A 1 305 ? 14.987 22.244 -16.598 1.00 84.25 305 THR A N 1
ATOM 2291 C CA . THR A 1 305 ? 14.467 21.599 -15.374 1.00 84.25 305 THR A CA 1
ATOM 2292 C C . THR A 1 305 ? 13.783 22.555 -14.393 1.00 84.25 305 THR A C 1
ATOM 2294 O O . THR A 1 305 ? 13.116 22.111 -13.465 1.00 84.25 305 THR A O 1
ATOM 2297 N N . TRP A 1 306 ? 13.894 23.873 -14.585 1.00 83.75 306 TRP A N 1
ATOM 2298 C CA . TRP A 1 306 ? 13.312 24.853 -13.657 1.00 83.75 306 TRP A CA 1
ATOM 2299 C C . TRP A 1 306 ? 11.779 24.741 -13.478 1.00 83.75 306 TRP A C 1
ATOM 2301 O O . TRP A 1 306 ? 11.327 24.880 -12.344 1.00 83.75 306 TRP A O 1
ATOM 2311 N N . PRO A 1 307 ? 10.966 24.436 -14.517 1.00 87.56 307 PRO A N 1
ATOM 2312 C CA . PRO A 1 307 ? 9.521 24.251 -14.345 1.00 87.56 307 PRO A CA 1
ATOM 2313 C C . PRO A 1 307 ? 9.143 23.118 -13.382 1.00 87.56 307 PRO A C 1
ATOM 2315 O O . PRO A 1 307 ? 8.214 23.273 -12.596 1.00 87.56 307 PRO A O 1
ATOM 2318 N N . ASP A 1 308 ? 9.878 22.008 -13.420 1.00 83.25 308 ASP A N 1
ATOM 2319 C CA . ASP A 1 308 ? 9.688 20.861 -12.524 1.00 83.25 308 ASP A CA 1
ATOM 2320 C C . ASP A 1 308 ? 9.995 21.243 -11.063 1.00 83.25 308 ASP A C 1
ATOM 2322 O O . ASP A 1 308 ? 9.183 21.044 -10.159 1.00 83.25 308 ASP A O 1
ATOM 2326 N N . LEU A 1 309 ? 11.108 21.958 -10.853 1.00 84.94 309 LEU A N 1
ATOM 2327 C CA . LEU A 1 309 ? 11.491 22.480 -9.540 1.00 84.94 309 LEU A CA 1
ATOM 2328 C C . LEU A 1 309 ? 10.420 23.408 -8.948 1.00 84.94 309 LEU A C 1
ATOM 2330 O O . LEU A 1 309 ? 10.092 23.292 -7.768 1.00 84.94 309 LEU A O 1
ATOM 2334 N N . VAL A 1 310 ? 9.853 24.313 -9.751 1.00 87.31 310 VAL A N 1
ATOM 2335 C CA . VAL A 1 310 ? 8.792 25.231 -9.301 1.00 87.31 310 VAL A CA 1
ATOM 2336 C C . VAL A 1 310 ? 7.561 24.459 -8.829 1.00 87.31 310 VAL A C 1
ATOM 2338 O O . VAL A 1 310 ? 7.024 24.770 -7.765 1.00 87.31 310 VAL A O 1
ATOM 2341 N N . VAL A 1 311 ? 7.134 23.440 -9.579 1.00 86.81 311 VAL A N 1
ATOM 2342 C CA . VAL A 1 311 ? 5.977 22.611 -9.211 1.00 86.81 311 VAL A CA 1
ATOM 2343 C C . VAL A 1 311 ? 6.232 21.877 -7.896 1.00 86.81 311 VAL A C 1
ATOM 2345 O O . VAL A 1 311 ? 5.377 21.917 -7.010 1.00 86.81 311 VAL A O 1
ATOM 2348 N N . GLY A 1 312 ? 7.417 21.289 -7.715 1.00 84.81 312 GLY A N 1
ATOM 2349 C CA . GLY A 1 312 ? 7.768 20.640 -6.452 1.00 84.81 312 GLY A CA 1
ATOM 2350 C C . GLY A 1 312 ? 7.831 21.611 -5.271 1.00 84.81 312 GLY A C 1
ATOM 2351 O O . GLY A 1 312 ? 7.292 21.315 -4.210 1.00 84.81 312 GLY A O 1
ATOM 2352 N N . VAL A 1 313 ? 8.403 22.808 -5.433 1.00 85.19 313 VAL A N 1
ATOM 2353 C CA . VAL A 1 313 ? 8.436 23.814 -4.351 1.00 85.19 313 VAL A CA 1
ATOM 2354 C C . VAL A 1 313 ? 7.026 24.257 -3.956 1.00 85.19 313 VAL A C 1
ATOM 2356 O O . VAL A 1 313 ? 6.719 24.343 -2.767 1.00 85.19 313 VAL A O 1
ATOM 2359 N N . VAL A 1 314 ? 6.147 24.504 -4.930 1.00 88.38 314 VAL A N 1
ATOM 2360 C CA . VAL A 1 314 ? 4.746 24.860 -4.657 1.00 88.38 314 VAL A CA 1
ATOM 2361 C C . VAL A 1 314 ? 4.039 23.727 -3.918 1.00 88.38 314 VAL A C 1
ATOM 2363 O O . VAL A 1 314 ? 3.372 23.980 -2.914 1.00 88.38 314 VAL A O 1
ATOM 2366 N N . ALA A 1 315 ? 4.225 22.481 -4.355 1.00 85.88 315 ALA A N 1
ATOM 2367 C CA . ALA A 1 315 ? 3.660 21.324 -3.676 1.00 85.88 315 ALA A CA 1
ATOM 2368 C C . ALA A 1 315 ? 4.180 21.196 -2.228 1.00 85.88 315 ALA A C 1
ATOM 2370 O O . ALA A 1 315 ? 3.391 20.892 -1.337 1.00 85.88 315 ALA A O 1
ATOM 2371 N N . ALA A 1 316 ? 5.450 21.520 -1.957 1.00 83.81 316 ALA A N 1
ATOM 2372 C CA . ALA A 1 316 ? 6.032 21.455 -0.613 1.00 83.81 316 ALA A CA 1
ATOM 2373 C C . ALA A 1 316 ? 5.383 22.469 0.331 1.00 83.81 316 ALA A C 1
ATOM 2375 O O . ALA A 1 316 ? 5.043 22.155 1.472 1.00 83.81 316 ALA A O 1
ATOM 2376 N N . ILE A 1 317 ? 5.173 23.688 -0.169 1.00 87.56 317 ILE A N 1
ATOM 2377 C CA . ILE A 1 317 ? 4.521 24.769 0.574 1.00 87.56 317 ILE A CA 1
ATOM 2378 C C . ILE A 1 317 ? 3.060 24.418 0.855 1.00 87.56 317 ILE A C 1
ATOM 2380 O O . ILE A 1 317 ? 2.595 24.611 1.979 1.00 87.56 317 ILE A O 1
ATOM 2384 N N . LEU A 1 318 ? 2.334 23.898 -0.139 1.00 88.69 318 LEU A N 1
ATOM 2385 C CA . LEU A 1 318 ? 0.936 23.497 0.028 1.00 88.69 318 LEU A CA 1
ATOM 2386 C C . LEU A 1 318 ? 0.798 22.342 1.021 1.00 88.69 318 LEU A C 1
ATOM 2388 O O . LEU A 1 318 ? -0.083 22.388 1.877 1.00 88.69 318 LEU A O 1
ATOM 2392 N N . LEU A 1 319 ? 1.702 21.362 0.963 1.00 86.81 319 LEU A N 1
ATOM 2393 C CA . LEU A 1 319 ? 1.746 20.246 1.901 1.00 86.81 319 LEU A CA 1
ATOM 2394 C C . LEU A 1 319 ? 1.964 20.732 3.339 1.00 86.81 319 LEU A C 1
ATOM 2396 O O . LEU A 1 319 ? 1.197 20.384 4.234 1.00 86.81 319 LEU A O 1
ATOM 2400 N N . ALA A 1 320 ? 2.956 21.601 3.556 1.00 82.44 320 ALA A N 1
ATOM 2401 C CA . ALA A 1 320 ? 3.216 22.182 4.872 1.00 82.44 320 ALA A CA 1
ATOM 2402 C C . ALA A 1 320 ? 2.031 23.030 5.368 1.00 82.44 320 ALA A C 1
ATOM 2404 O O . ALA A 1 320 ? 1.668 22.979 6.542 1.00 82.44 320 ALA A O 1
ATOM 2405 N N . SER A 1 321 ? 1.396 23.780 4.462 1.00 87.44 321 SER A N 1
ATOM 2406 C CA . SER A 1 321 ? 0.241 24.627 4.774 1.00 87.44 321 SER A CA 1
ATOM 2407 C C . SER A 1 321 ? -0.998 23.811 5.152 1.00 87.44 321 SER A C 1
ATOM 2409 O O . SER A 1 321 ? -1.734 24.204 6.055 1.00 87.44 321 SER A O 1
ATOM 2411 N N . GLY A 1 322 ? -1.213 22.657 4.512 1.00 85.44 322 GLY A N 1
ATOM 2412 C CA . GLY A 1 322 ? -2.321 21.745 4.817 1.00 85.44 322 GLY A CA 1
ATOM 2413 C C . GLY A 1 322 ? -2.271 21.173 6.236 1.00 85.44 322 GLY A C 1
ATOM 2414 O O . GLY A 1 322 ? -3.311 20.869 6.816 1.00 85.44 322 GLY A O 1
ATOM 2415 N N . LEU A 1 323 ? -1.079 21.104 6.833 1.00 81.88 323 LEU A N 1
ATOM 2416 C CA . LEU A 1 323 ? -0.861 20.658 8.211 1.00 81.88 323 LEU A CA 1
ATOM 2417 C C . LEU A 1 323 ? -0.990 21.780 9.257 1.00 81.88 323 LEU A C 1
ATOM 2419 O O . LEU A 1 323 ? -0.981 21.491 10.455 1.00 81.88 323 LEU A O 1
ATOM 2423 N N . LEU A 1 324 ? -1.186 23.041 8.854 1.00 84.69 324 LEU A N 1
ATOM 2424 C CA . LEU A 1 324 ? -1.340 24.157 9.796 1.00 84.69 324 LEU A CA 1
ATOM 2425 C C . LEU A 1 324 ? -2.588 24.051 10.688 1.00 84.69 324 LEU A C 1
ATOM 2427 O O . LEU A 1 324 ? -2.431 24.244 11.895 1.00 84.69 324 LEU A O 1
ATOM 2431 N N . PRO A 1 325 ? -3.804 23.743 10.184 1.00 83.38 325 PRO A N 1
ATOM 2432 C CA . PRO A 1 325 ? -4.984 23.648 11.047 1.00 83.38 325 PRO A CA 1
ATOM 2433 C C . PRO A 1 325 ? -4.858 22.569 12.138 1.00 83.38 325 PRO A C 1
ATOM 2435 O O . PRO A 1 325 ? -5.097 22.893 13.303 1.00 83.38 325 PRO A O 1
ATOM 2438 N N . PRO A 1 326 ? -4.390 21.338 11.833 1.00 80.94 326 PRO A N 1
ATOM 2439 C CA . PRO A 1 326 ? -4.077 20.346 12.859 1.00 80.94 326 PRO A CA 1
ATOM 2440 C C . PRO A 1 326 ? -3.112 20.884 13.917 1.00 80.94 326 PRO A C 1
ATOM 2442 O O . PRO A 1 326 ? -3.403 20.841 15.110 1.00 80.94 326 PRO A O 1
ATOM 2445 N N . TYR A 1 327 ? -1.987 21.462 13.496 1.00 81.44 327 TYR A N 1
ATOM 2446 C CA . TYR A 1 327 ? -0.990 22.017 14.410 1.00 81.44 327 TYR A CA 1
ATOM 2447 C C . TYR A 1 327 ? -1.529 23.164 15.274 1.00 81.44 327 TYR A C 1
ATOM 2449 O O . TYR A 1 327 ? -1.183 23.269 16.454 1.00 81.44 327 TYR A O 1
ATOM 2457 N N . TYR A 1 328 ? -2.406 23.994 14.714 1.00 82.12 328 TYR A N 1
ATOM 2458 C CA . TYR A 1 328 ? -3.093 25.053 15.442 1.00 82.12 328 TYR A CA 1
ATOM 2459 C C . TYR A 1 328 ? -4.015 24.486 16.531 1.00 82.12 328 TYR A C 1
ATOM 2461 O O . TYR A 1 328 ? -4.008 24.965 17.668 1.00 82.12 328 TYR A O 1
ATOM 2469 N N . GLU A 1 329 ? -4.758 23.418 16.233 1.00 81.81 329 GLU A N 1
ATOM 2470 C CA . GLU A 1 329 ? -5.582 22.727 17.228 1.00 81.81 329 GLU A CA 1
ATOM 2471 C C . GLU A 1 329 ? -4.751 22.065 18.330 1.00 81.81 329 GLU A C 1
ATOM 2473 O O . GLU A 1 329 ? -5.137 22.121 19.501 1.00 81.81 329 GLU A O 1
ATOM 2478 N N . LEU A 1 330 ? -3.597 21.479 17.984 1.00 80.06 330 LEU A N 1
ATOM 2479 C CA . LEU A 1 330 ? -2.658 20.933 18.966 1.00 80.06 330 LEU A CA 1
ATOM 2480 C C . LEU A 1 330 ? -2.171 22.021 19.930 1.00 80.06 330 LEU A C 1
ATOM 2482 O O . LEU A 1 330 ? -2.100 21.777 21.137 1.00 80.06 330 LEU A O 1
ATOM 2486 N N . TRP A 1 331 ? -1.847 23.207 19.409 1.00 76.62 331 TRP A N 1
ATOM 2487 C CA . TRP A 1 331 ? -1.378 24.332 20.216 1.00 76.62 331 TRP A CA 1
ATOM 2488 C C . TRP A 1 331 ? -2.464 24.858 21.161 1.00 76.62 331 TRP A C 1
ATOM 2490 O O . TRP A 1 331 ? -2.195 25.061 22.341 1.00 76.62 331 TRP A O 1
ATOM 2500 N N . LYS A 1 332 ? -3.709 24.991 20.687 1.00 80.94 332 LYS A N 1
ATOM 2501 C CA . LYS A 1 332 ? -4.841 25.453 21.512 1.00 80.94 332 LYS A CA 1
ATOM 2502 C C . LYS A 1 332 ? -5.219 24.475 22.637 1.00 80.94 332 LYS A C 1
ATOM 2504 O O . LYS A 1 332 ? -5.874 24.875 23.593 1.00 80.94 332 LYS A O 1
ATOM 2509 N N . ARG A 1 333 ? -4.857 23.192 22.520 1.00 72.25 333 ARG A N 1
ATOM 2510 C CA . ARG A 1 333 ? -5.298 22.104 23.418 1.00 72.25 333 ARG A CA 1
ATOM 2511 C C . ARG A 1 333 ? -4.147 21.443 24.191 1.00 72.25 333 ARG A C 1
ATOM 2513 O O . ARG A 1 333 ? -4.214 20.248 24.488 1.00 72.25 333 ARG A O 1
ATOM 2520 N N . ASP A 1 334 ? -3.072 22.180 24.472 1.00 71.44 334 ASP A N 1
ATOM 2521 C CA . ASP A 1 334 ? -1.904 21.731 25.255 1.00 71.44 334 ASP A CA 1
ATOM 2522 C C . ASP A 1 334 ? -1.227 20.435 24.753 1.00 71.44 334 ASP A C 1
ATOM 2524 O O . ASP A 1 334 ? -0.595 19.690 25.520 1.00 71.44 334 ASP A O 1
ATOM 2528 N N . GLY A 1 335 ? -1.332 20.159 23.449 1.00 65.06 335 GLY A N 1
ATOM 2529 C CA . GLY A 1 335 ? -0.772 18.975 22.788 1.00 65.06 335 GLY A CA 1
ATOM 2530 C C . GLY A 1 335 ? -1.704 17.760 22.726 1.00 65.06 335 GLY A C 1
ATOM 2531 O O . GLY A 1 335 ? -1.284 16.666 22.336 1.00 65.06 335 GLY A O 1
ATOM 2532 N N . ARG A 1 336 ? -2.983 17.908 23.093 1.00 72.94 336 ARG A N 1
ATOM 2533 C CA . ARG A 1 336 ? -3.976 16.838 22.950 1.00 72.94 336 ARG A CA 1
ATOM 2534 C C . ARG A 1 336 ? -4.538 16.782 21.528 1.00 72.94 336 ARG A C 1
ATOM 2536 O O . ARG A 1 336 ? -5.354 17.607 21.132 1.00 72.94 336 ARG A O 1
ATOM 2543 N N . VAL A 1 337 ? -4.158 15.733 20.808 1.00 74.50 337 VAL A N 1
ATOM 2544 C CA . VAL A 1 337 ? -4.736 15.364 19.511 1.00 74.50 337 VAL A CA 1
ATOM 2545 C C . VAL A 1 337 ? -6.116 14.715 19.716 1.00 74.50 337 VAL A C 1
ATOM 2547 O O . VAL A 1 337 ? -6.207 13.672 20.366 1.00 74.50 337 VAL A O 1
ATOM 2550 N N . ILE A 1 338 ? -7.173 15.335 19.182 1.00 65.19 338 ILE A N 1
ATOM 2551 C CA . ILE A 1 338 ? -8.562 14.834 19.122 1.00 65.19 338 ILE A CA 1
ATOM 2552 C C . ILE A 1 338 ? -9.014 14.922 17.663 1.00 65.19 338 ILE A C 1
ATOM 2554 O O . ILE A 1 338 ? -8.601 15.840 16.964 1.00 65.19 338 ILE A O 1
ATOM 2558 N N . GLY A 1 339 ? -9.838 13.977 17.206 1.00 65.38 339 GLY A N 1
ATOM 2559 C CA . GLY A 1 339 ? -10.381 13.987 15.842 1.00 65.38 339 GLY A CA 1
ATOM 2560 C C . GLY A 1 339 ? -9.466 13.372 14.778 1.00 65.38 339 GLY A C 1
ATOM 2561 O O . GLY A 1 339 ? -9.799 13.416 13.602 1.00 65.38 339 GLY A O 1
ATOM 2562 N N . PHE A 1 340 ? -8.340 12.762 15.173 1.00 70.56 340 PHE A N 1
ATOM 2563 C CA . PHE A 1 340 ? -7.437 12.055 14.259 1.00 70.56 340 PHE A CA 1
ATOM 2564 C C . PHE A 1 340 ? -7.543 10.539 14.394 1.00 70.56 340 PHE A C 1
ATOM 2566 O O . PHE A 1 340 ? -7.481 9.991 15.498 1.00 70.56 340 PHE A O 1
ATOM 2573 N N . ASN A 1 341 ? -7.607 9.856 13.249 1.00 79.25 341 ASN A N 1
ATOM 2574 C CA . ASN A 1 341 ? -7.459 8.410 13.183 1.00 79.25 341 ASN A CA 1
ATOM 2575 C C . ASN A 1 341 ? -5.967 8.037 13.189 1.00 79.25 341 ASN A C 1
ATOM 2577 O O . ASN A 1 341 ? -5.239 8.305 12.233 1.00 79.25 341 ASN A O 1
ATOM 2581 N N . TRP A 1 342 ? -5.524 7.374 14.259 1.00 78.12 342 TRP A N 1
ATOM 2582 C CA . TRP A 1 342 ? -4.138 6.926 14.424 1.00 78.12 342 TRP A CA 1
ATOM 2583 C C . TRP A 1 342 ? -3.672 5.953 13.340 1.00 78.12 342 TRP A C 1
ATOM 2585 O O . TRP A 1 342 ? -2.487 5.943 13.016 1.00 78.12 342 TRP A O 1
ATOM 2595 N N . VAL A 1 343 ? -4.588 5.155 12.782 1.00 76.00 343 VAL A N 1
ATOM 2596 C CA . VAL A 1 343 ? -4.286 4.225 11.687 1.00 76.00 343 VAL A CA 1
ATOM 2597 C C . VAL A 1 343 ? -4.015 5.004 10.407 1.00 76.00 343 VAL A C 1
ATOM 2599 O O . VAL A 1 343 ? -3.016 4.749 9.744 1.00 76.00 343 VAL A O 1
ATOM 2602 N N . PHE A 1 344 ? -4.847 6.000 10.098 1.00 78.88 344 PHE A N 1
ATOM 2603 C CA . PHE A 1 344 ? -4.666 6.832 8.910 1.00 78.88 344 PHE A CA 1
ATOM 2604 C C . PHE A 1 344 ? -3.341 7.603 8.957 1.00 78.88 344 PHE A C 1
ATOM 2606 O O . PHE A 1 344 ? -2.551 7.499 8.025 1.00 78.88 344 PHE A O 1
ATOM 2613 N N . LEU A 1 345 ? -3.048 8.260 10.086 1.00 84.31 345 LEU A N 1
ATOM 2614 C CA . LEU A 1 345 ? -1.772 8.956 10.289 1.00 84.31 345 LEU A CA 1
ATOM 2615 C C . LEU A 1 345 ? -0.577 7.997 10.155 1.00 84.31 345 LEU A C 1
ATOM 2617 O O . LEU A 1 345 ? 0.429 8.338 9.552 1.00 84.31 345 LEU A O 1
ATOM 2621 N N . SER A 1 346 ? -0.699 6.761 10.657 1.00 84.25 346 SER A N 1
ATOM 2622 C CA . SER A 1 346 ? 0.390 5.784 10.534 1.00 84.25 346 SER A CA 1
ATOM 2623 C C . SER A 1 346 ? 0.634 5.332 9.097 1.00 84.25 346 SER A C 1
ATOM 2625 O O . SER A 1 346 ? 1.779 5.075 8.735 1.00 84.25 346 SER A O 1
ATOM 2627 N N . ILE A 1 347 ? -0.420 5.236 8.281 1.00 85.00 347 ILE A N 1
ATOM 2628 C CA . ILE A 1 347 ? -0.303 4.873 6.866 1.00 85.00 347 ILE A CA 1
ATOM 2629 C C . ILE A 1 347 ? 0.423 5.986 6.102 1.00 85.00 347 ILE A C 1
ATOM 2631 O O . ILE A 1 347 ? 1.309 5.672 5.309 1.00 85.00 347 ILE A O 1
ATOM 2635 N N . ASP A 1 348 ? 0.105 7.252 6.379 1.00 85.44 348 ASP A N 1
ATOM 2636 C CA . ASP A 1 348 ? 0.758 8.407 5.746 1.00 85.44 348 ASP A CA 1
ATOM 2637 C C . ASP A 1 348 ? 2.250 8.484 6.125 1.00 85.44 348 ASP A C 1
ATOM 2639 O O . ASP A 1 348 ? 3.129 8.471 5.256 1.00 85.44 348 ASP A O 1
ATOM 2643 N N . THR A 1 349 ? 2.566 8.357 7.421 1.00 86.75 349 THR A N 1
ATOM 2644 C CA . THR A 1 349 ? 3.960 8.372 7.896 1.00 86.75 349 THR A CA 1
ATOM 2645 C C . THR A 1 349 ? 4.774 7.205 7.343 1.00 86.75 349 THR A C 1
ATOM 2647 O O . THR A 1 349 ? 5.938 7.378 6.975 1.00 86.75 349 THR A O 1
ATOM 2650 N N . LEU A 1 350 ? 4.190 6.003 7.272 1.00 87.94 350 LEU A N 1
ATOM 2651 C CA . LEU A 1 350 ? 4.854 4.840 6.675 1.00 87.94 350 LEU A CA 1
ATOM 2652 C C . LEU A 1 350 ? 5.081 5.034 5.175 1.00 87.94 350 LEU A C 1
ATOM 2654 O O . LEU A 1 350 ? 6.146 4.664 4.681 1.00 87.94 350 LEU A O 1
ATOM 2658 N N . GLY A 1 351 ? 4.125 5.641 4.467 1.00 85.81 351 GLY A N 1
ATOM 2659 C CA . GLY A 1 351 ? 4.274 6.019 3.064 1.00 85.81 351 GLY A CA 1
ATOM 2660 C C . GLY A 1 351 ? 5.474 6.941 2.856 1.00 85.81 351 GLY A C 1
ATOM 2661 O O . GLY A 1 351 ? 6.380 6.607 2.092 1.00 85.81 351 GLY A O 1
ATOM 2662 N N . GLY A 1 352 ? 5.540 8.048 3.602 1.00 86.62 352 GLY A N 1
ATOM 2663 C CA . GLY A 1 352 ? 6.669 8.982 3.550 1.00 86.62 352 GLY A CA 1
ATOM 2664 C C . GLY A 1 352 ? 8.010 8.331 3.912 1.00 86.62 352 GLY A C 1
ATOM 2665 O O . GLY A 1 352 ? 9.012 8.544 3.227 1.00 86.62 352 GLY A O 1
ATOM 2666 N N . LEU A 1 353 ? 8.035 7.484 4.946 1.00 86.56 353 LEU A N 1
ATOM 2667 C CA . LEU A 1 353 ? 9.247 6.800 5.404 1.00 86.56 353 LEU A CA 1
ATOM 2668 C C . LEU A 1 353 ? 9.776 5.788 4.376 1.00 86.56 353 LEU A C 1
ATOM 2670 O O . LEU A 1 353 ? 10.973 5.777 4.084 1.00 86.56 353 LEU A O 1
ATOM 2674 N N . PHE A 1 354 ? 8.907 4.946 3.810 1.00 87.12 354 PHE A N 1
ATOM 2675 C CA . PHE A 1 354 ? 9.319 3.971 2.799 1.00 87.12 354 PHE A CA 1
ATOM 2676 C C . PHE A 1 354 ? 9.745 4.645 1.497 1.00 87.12 354 PHE A C 1
ATOM 2678 O O . PHE A 1 354 ? 10.730 4.210 0.899 1.00 87.12 354 PHE A O 1
ATOM 2685 N N . SER A 1 355 ? 9.085 5.732 1.095 1.00 87.12 355 SER A N 1
ATOM 2686 C CA . SER A 1 355 ? 9.522 6.531 -0.052 1.00 87.12 355 SER A CA 1
ATOM 2687 C C . SER A 1 355 ? 10.892 7.171 0.173 1.00 87.12 355 SER A C 1
ATOM 2689 O O . SER A 1 355 ? 11.724 7.171 -0.735 1.00 87.12 355 SER A O 1
ATOM 2691 N N . LEU A 1 356 ? 11.187 7.632 1.393 1.00 84.06 356 LEU A N 1
ATOM 2692 C CA . LEU A 1 356 ? 12.514 8.136 1.742 1.00 84.06 356 LEU A CA 1
ATOM 2693 C C . LEU A 1 356 ? 13.584 7.036 1.677 1.00 84.06 356 LEU A C 1
ATOM 2695 O O . LEU A 1 356 ? 14.673 7.270 1.156 1.00 84.06 356 LEU A O 1
ATOM 2699 N N . PHE A 1 357 ? 13.288 5.832 2.175 1.00 84.38 357 PHE A N 1
ATOM 2700 C CA . PHE A 1 357 ? 14.209 4.695 2.078 1.00 84.38 357 PHE A CA 1
ATOM 2701 C C . PHE A 1 357 ? 14.435 4.252 0.634 1.00 84.38 357 PHE A C 1
ATOM 2703 O O . PHE A 1 357 ? 15.571 3.955 0.269 1.00 84.38 357 PHE A O 1
ATOM 2710 N N . ALA A 1 358 ? 13.390 4.249 -0.196 1.00 85.00 358 ALA A N 1
ATOM 2711 C CA . ALA A 1 358 ? 13.510 3.952 -1.619 1.00 85.00 358 ALA A CA 1
ATOM 2712 C C . ALA A 1 358 ? 14.428 4.964 -2.319 1.00 85.00 358 ALA A C 1
ATOM 2714 O O . ALA A 1 358 ? 15.336 4.572 -3.050 1.00 85.00 358 ALA A O 1
ATOM 2715 N N . LEU A 1 359 ? 14.250 6.252 -2.023 1.00 84.38 359 LEU A N 1
ATOM 2716 C CA . LEU A 1 359 ? 15.079 7.321 -2.563 1.00 84.38 359 LEU A CA 1
ATOM 2717 C C . LEU A 1 359 ? 16.538 7.235 -2.086 1.00 84.38 359 LEU A C 1
ATOM 2719 O O . LEU A 1 359 ? 17.460 7.429 -2.872 1.00 84.38 359 LEU A O 1
ATOM 2723 N N . ALA A 1 360 ? 16.761 6.915 -0.811 1.00 79.62 360 ALA A N 1
ATOM 2724 C CA . ALA A 1 360 ? 18.101 6.741 -0.251 1.00 79.62 360 ALA A CA 1
ATOM 2725 C C . ALA A 1 360 ? 18.826 5.504 -0.810 1.00 79.62 360 ALA A C 1
ATOM 2727 O O . ALA A 1 360 ? 20.053 5.489 -0.880 1.00 79.62 360 ALA A O 1
ATOM 2728 N N . ALA A 1 361 ? 18.081 4.468 -1.205 1.00 78.88 361 ALA A N 1
ATOM 2729 C CA . ALA A 1 361 ? 18.620 3.266 -1.835 1.00 78.88 361 ALA A CA 1
ATOM 2730 C C . ALA A 1 361 ? 18.904 3.441 -3.340 1.00 78.88 361 ALA A C 1
ATOM 2732 O O . ALA A 1 361 ? 19.563 2.590 -3.943 1.00 78.88 361 ALA A O 1
ATOM 2733 N N . GLN A 1 362 ? 18.420 4.523 -3.956 1.00 78.62 362 GLN A N 1
ATOM 2734 C CA . GLN A 1 362 ? 18.669 4.842 -5.358 1.00 78.62 362 GLN A CA 1
ATOM 2735 C C . GLN A 1 362 ? 20.089 5.407 -5.541 1.00 78.62 362 GLN A C 1
ATOM 2737 O O . GLN A 1 362 ? 20.560 6.220 -4.753 1.00 78.62 362 GLN A O 1
ATOM 2742 N N . GLY A 1 363 ? 20.784 5.014 -6.617 1.00 63.94 363 GLY A N 1
ATOM 2743 C CA . GLY A 1 363 ? 22.160 5.466 -6.901 1.00 63.94 363 GLY A CA 1
ATOM 2744 C C . GLY A 1 363 ? 22.310 6.967 -7.209 1.00 63.94 363 GLY A C 1
ATOM 2745 O O . GLY A 1 363 ? 23.427 7.473 -7.269 1.00 63.94 363 GLY A O 1
ATOM 2746 N N . SER A 1 364 ? 21.198 7.681 -7.392 1.00 74.31 364 SER A N 1
ATOM 2747 C CA . SER A 1 364 ? 21.123 9.130 -7.582 1.00 74.31 364 SER A CA 1
ATOM 2748 C C . SER A 1 364 ? 20.055 9.697 -6.652 1.00 74.31 364 SER A C 1
ATOM 2750 O O . SER A 1 364 ? 18.900 9.279 -6.730 1.00 74.31 364 SER A O 1
ATOM 2752 N N . PHE A 1 365 ? 20.424 10.651 -5.803 1.00 76.56 365 PHE A N 1
ATOM 2753 C CA . PHE A 1 365 ? 19.498 11.236 -4.840 1.00 76.56 365 PHE A CA 1
ATOM 2754 C C . PHE A 1 365 ? 18.705 12.388 -5.474 1.00 76.56 365 PHE A C 1
ATOM 2756 O O . PHE A 1 365 ? 19.280 13.432 -5.785 1.00 76.56 365 PHE A O 1
ATOM 2763 N N . ASP A 1 366 ? 17.393 12.211 -5.655 1.00 81.50 366 ASP A N 1
ATOM 2764 C CA . ASP A 1 366 ? 16.488 13.315 -5.999 1.00 81.50 366 ASP A CA 1
ATOM 2765 C C . ASP A 1 366 ? 16.197 14.168 -4.756 1.00 81.50 366 ASP A C 1
ATOM 2767 O O . ASP A 1 366 ? 15.414 13.817 -3.874 1.00 81.50 366 ASP A O 1
ATOM 2771 N N . ILE A 1 367 ? 16.857 15.322 -4.698 1.00 81.25 367 ILE A N 1
ATOM 2772 C CA . ILE A 1 367 ? 16.787 16.255 -3.573 1.00 81.25 367 ILE A CA 1
ATOM 2773 C C . ILE A 1 367 ? 15.361 16.780 -3.372 1.00 81.25 367 ILE A C 1
ATOM 2775 O O . ILE A 1 367 ? 14.945 16.977 -2.230 1.00 81.25 367 ILE A O 1
ATOM 2779 N N . LEU A 1 368 ? 14.605 16.997 -4.451 1.00 80.94 368 LEU A N 1
ATOM 2780 C CA . LEU A 1 368 ? 13.275 17.595 -4.381 1.00 80.94 368 LEU A CA 1
ATOM 2781 C C . LEU A 1 368 ? 12.281 16.628 -3.730 1.00 80.94 368 LEU A C 1
ATOM 2783 O O . LEU A 1 368 ? 11.643 16.988 -2.739 1.00 80.94 368 LEU A O 1
ATOM 2787 N N . GLY A 1 369 ? 12.222 15.383 -4.213 1.00 80.25 369 GLY A N 1
ATOM 2788 C CA . GLY A 1 369 ? 11.444 14.319 -3.577 1.00 80.25 369 GLY A CA 1
ATOM 2789 C C . GLY A 1 369 ? 11.902 14.035 -2.142 1.00 80.25 369 GLY A C 1
ATOM 2790 O O . GLY A 1 369 ? 11.078 13.884 -1.241 1.00 80.25 369 GLY A O 1
ATOM 2791 N N . GLY A 1 370 ? 13.214 14.050 -1.887 1.00 83.81 370 GLY A N 1
ATOM 2792 C CA . GLY A 1 370 ? 13.768 13.828 -0.549 1.00 83.81 370 GLY A CA 1
ATOM 2793 C C . GLY A 1 370 ? 13.311 14.864 0.475 1.00 83.81 370 GLY A C 1
ATOM 2794 O O . GLY A 1 370 ? 12.895 14.496 1.573 1.00 83.81 370 GLY A O 1
ATOM 2795 N N . ILE A 1 371 ? 13.328 16.150 0.112 1.00 84.75 371 ILE A N 1
ATOM 2796 C CA . ILE A 1 371 ? 12.847 17.235 0.980 1.00 84.75 371 ILE A CA 1
ATOM 2797 C C . ILE A 1 371 ? 11.368 17.037 1.322 1.00 84.75 371 ILE A C 1
ATOM 2799 O O . ILE A 1 371 ? 10.995 17.187 2.482 1.00 84.75 371 ILE A O 1
ATOM 2803 N N . MET A 1 372 ? 10.543 16.660 0.344 1.00 85.38 372 MET A N 1
ATOM 2804 C CA . MET A 1 372 ? 9.108 16.437 0.541 1.00 85.38 372 MET A CA 1
ATOM 2805 C C . MET A 1 372 ? 8.826 15.331 1.551 1.00 85.38 372 MET A C 1
ATOM 2807 O O . MET A 1 372 ? 8.070 15.537 2.500 1.00 85.38 372 MET A O 1
ATOM 2811 N N . TYR A 1 373 ? 9.466 14.174 1.381 1.00 88.69 373 TYR A N 1
ATOM 2812 C CA . TYR A 1 373 ? 9.263 13.038 2.276 1.00 88.69 373 TYR A CA 1
ATOM 2813 C C . TYR A 1 373 ? 9.783 13.321 3.687 1.00 88.69 373 TYR A C 1
ATOM 2815 O O . TYR A 1 373 ? 9.102 13.007 4.661 1.00 88.69 373 TYR A O 1
ATOM 2823 N N . ILE A 1 374 ? 10.947 13.970 3.818 1.00 87.44 374 ILE A N 1
ATOM 2824 C CA . ILE A 1 374 ? 11.472 14.385 5.127 1.00 87.44 374 ILE A CA 1
ATOM 2825 C C . ILE A 1 374 ? 10.506 15.357 5.804 1.00 87.44 374 ILE A C 1
ATOM 2827 O O . ILE A 1 374 ? 10.233 15.210 6.993 1.00 87.44 374 ILE A O 1
ATOM 2831 N N . LEU A 1 375 ? 9.977 16.335 5.066 1.00 86.06 375 LEU A N 1
ATOM 2832 C CA . LEU A 1 375 ? 9.071 17.344 5.605 1.00 86.06 375 LEU A CA 1
ATOM 2833 C C . LEU A 1 375 ? 7.793 16.702 6.160 1.00 86.06 375 LEU A C 1
ATOM 2835 O O . LEU A 1 375 ? 7.438 16.989 7.302 1.00 86.06 375 LEU A O 1
ATOM 2839 N N . VAL A 1 376 ? 7.155 15.795 5.411 1.00 88.00 376 VAL A N 1
ATOM 2840 C CA . VAL A 1 376 ? 5.978 15.033 5.877 1.00 88.00 376 VAL A CA 1
ATOM 2841 C C . VAL A 1 376 ? 6.308 14.262 7.151 1.00 88.00 376 VAL A C 1
ATOM 2843 O O . VAL A 1 376 ? 5.674 14.471 8.182 1.00 88.00 376 VAL A O 1
ATOM 2846 N N . VAL A 1 377 ? 7.352 13.429 7.113 1.00 87.56 377 VAL A N 1
ATOM 2847 C CA . VAL A 1 377 ? 7.714 12.555 8.238 1.00 87.56 377 VAL A CA 1
ATOM 2848 C C . VAL A 1 377 ? 8.033 13.369 9.494 1.00 87.56 377 VAL A C 1
ATOM 2850 O O . VAL A 1 377 ? 7.645 12.981 10.595 1.00 87.56 377 VAL A O 1
ATOM 2853 N N . VAL A 1 378 ? 8.709 14.514 9.358 1.00 87.44 378 VAL A N 1
ATOM 2854 C CA . VAL A 1 378 ? 9.032 15.400 10.487 1.00 87.44 378 VAL A CA 1
ATOM 2855 C C . VAL A 1 378 ? 7.781 16.064 11.061 1.00 87.44 378 VAL A C 1
ATOM 2857 O O . VAL A 1 378 ? 7.634 16.109 12.286 1.00 87.44 378 VAL A O 1
ATOM 2860 N N . LEU A 1 379 ? 6.878 16.567 10.215 1.00 86.06 379 LEU A N 1
ATOM 2861 C CA . LEU A 1 379 ? 5.629 17.172 10.680 1.00 86.06 379 LEU A CA 1
ATOM 2862 C C . LEU A 1 379 ? 4.744 16.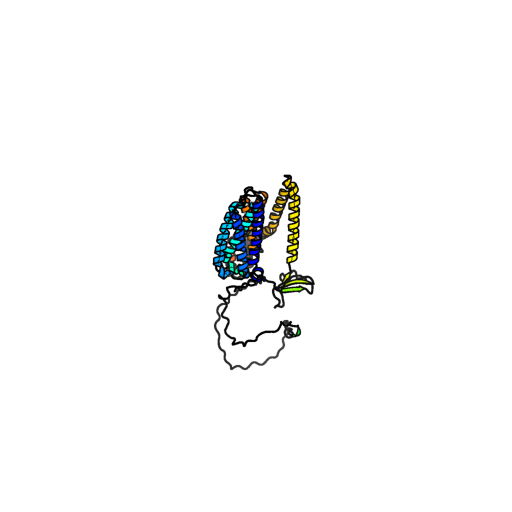132 11.389 1.00 86.06 379 LEU A C 1
ATOM 2864 O O . LEU A 1 379 ? 4.259 16.343 12.499 1.00 86.06 379 LEU A O 1
ATOM 2868 N N . GLU A 1 380 ? 4.593 14.943 10.831 1.00 88.38 380 GLU A N 1
ATOM 2869 C CA . GLU A 1 380 ? 3.778 13.910 11.472 1.00 88.38 380 GLU A CA 1
ATOM 2870 C C . GLU A 1 380 ? 4.416 13.370 12.756 1.00 88.38 380 GLU A C 1
ATOM 2872 O O . GLU A 1 380 ? 3.731 13.191 13.770 1.00 88.38 380 GLU A O 1
ATOM 2877 N N . ALA A 1 381 ? 5.744 13.212 12.786 1.00 84.38 381 ALA A N 1
ATOM 2878 C CA . ALA A 1 381 ? 6.477 12.900 14.011 1.00 84.38 381 ALA A CA 1
ATOM 2879 C C . ALA A 1 381 ? 6.244 13.956 15.105 1.00 84.38 381 ALA A C 1
ATOM 2881 O O . ALA A 1 381 ? 6.143 13.605 16.283 1.00 84.38 381 ALA A O 1
ATOM 2882 N N . GLY A 1 382 ? 6.094 15.233 14.736 1.00 83.19 382 GLY A N 1
ATOM 2883 C CA . GLY A 1 382 ? 5.719 16.312 15.650 1.00 83.19 382 GLY A CA 1
ATOM 2884 C C . GLY A 1 382 ? 4.338 16.112 16.285 1.00 83.19 382 GLY A C 1
ATOM 2885 O O . GLY A 1 382 ? 4.182 16.308 17.495 1.00 83.19 382 GLY A O 1
ATOM 2886 N N . ILE A 1 383 ? 3.354 15.644 15.513 1.00 85.44 383 ILE A N 1
ATOM 2887 C CA . ILE A 1 383 ? 2.009 15.309 16.010 1.00 85.44 383 ILE A CA 1
ATOM 2888 C C . ILE A 1 383 ? 2.081 14.136 16.996 1.00 85.44 383 ILE A C 1
ATOM 2890 O O . ILE A 1 383 ? 1.532 14.214 18.103 1.00 85.44 383 ILE A O 1
ATOM 2894 N N . TYR A 1 384 ? 2.813 13.073 16.645 1.00 84.25 384 TYR A N 1
ATOM 2895 C CA . TYR A 1 384 ? 3.041 11.936 17.540 1.00 84.25 384 TYR A CA 1
ATOM 2896 C C . TYR A 1 384 ? 3.722 12.358 18.839 1.00 84.25 384 TYR A C 1
ATOM 2898 O O . TYR A 1 384 ? 3.252 12.004 19.925 1.00 84.25 384 TYR A O 1
ATOM 2906 N N . ALA A 1 385 ? 4.806 13.128 18.743 1.00 80.56 385 ALA A N 1
ATOM 2907 C CA . ALA A 1 385 ? 5.559 13.609 19.891 1.00 80.56 385 ALA A CA 1
ATOM 2908 C C . ALA A 1 385 ? 4.673 14.454 20.808 1.00 80.56 385 ALA A C 1
ATOM 2910 O O . ALA A 1 385 ? 4.623 14.194 22.009 1.00 80.56 385 ALA A O 1
ATOM 2911 N N . SER A 1 386 ? 3.910 15.397 20.256 1.00 81.00 386 SER A N 1
ATOM 2912 C CA . SER A 1 386 ? 3.001 16.246 21.027 1.00 81.00 386 SER A CA 1
ATOM 2913 C C . SER A 1 386 ? 1.955 15.425 21.784 1.00 81.00 386 SER A C 1
ATOM 2915 O O . SER A 1 386 ? 1.806 15.574 23.002 1.00 81.00 386 SER A O 1
ATOM 2917 N N . HIS A 1 387 ? 1.323 14.451 21.116 1.00 80.56 387 HIS A N 1
ATOM 2918 C CA . HIS A 1 387 ? 0.358 13.588 21.784 1.00 80.56 387 HIS A CA 1
ATOM 2919 C C . HIS A 1 387 ? 1.006 12.712 22.856 1.00 80.56 387 HIS A C 1
ATOM 2921 O O . HIS A 1 387 ? 0.451 12.583 23.947 1.00 80.56 387 HIS A O 1
ATOM 2927 N N . ILE A 1 388 ? 2.175 12.120 22.583 1.00 80.00 388 ILE A N 1
ATOM 2928 C CA . ILE A 1 388 ? 2.938 11.318 23.550 1.00 80.00 388 ILE A CA 1
ATOM 2929 C C . ILE A 1 388 ? 3.285 12.163 24.773 1.00 80.00 388 ILE A C 1
ATOM 2931 O O . ILE A 1 388 ? 2.995 11.739 25.891 1.00 80.00 388 ILE A O 1
ATOM 2935 N N . ILE A 1 389 ? 3.826 13.364 24.581 1.00 79.75 389 ILE A N 1
ATOM 2936 C CA . ILE A 1 389 ? 4.175 14.289 25.661 1.00 79.75 389 ILE A CA 1
ATOM 2937 C C . ILE A 1 389 ? 2.927 14.640 26.479 1.00 79.75 389 ILE A C 1
ATOM 2939 O O . ILE A 1 389 ? 2.972 14.561 27.708 1.00 79.75 389 ILE A O 1
ATOM 2943 N N . TRP A 1 390 ? 1.791 14.929 25.836 1.00 82.88 390 TRP A N 1
ATOM 2944 C CA . TRP A 1 390 ? 0.517 15.128 26.531 1.00 82.88 390 TRP A CA 1
ATOM 2945 C C . TRP A 1 390 ? 0.116 13.885 27.343 1.00 82.88 390 TRP A C 1
ATOM 2947 O O . TRP A 1 390 ? -0.251 13.992 28.516 1.00 82.88 390 TRP A O 1
ATOM 2957 N N . ARG A 1 391 ? 0.275 12.672 26.789 1.00 77.88 391 ARG A N 1
ATOM 2958 C CA . ARG A 1 391 ? -0.001 11.432 27.537 1.00 77.88 391 ARG A CA 1
ATOM 2959 C C . ARG A 1 391 ? 0.868 11.276 28.763 1.00 77.88 391 ARG A C 1
ATOM 2961 O O . ARG A 1 391 ? 0.396 10.673 29.718 1.00 77.88 391 ARG A O 1
ATOM 2968 N N . ILE A 1 392 ? 2.112 11.747 28.717 1.00 79.69 392 ILE A N 1
ATOM 2969 C CA . ILE A 1 392 ? 3.067 11.673 29.825 1.00 79.69 392 ILE A CA 1
ATOM 2970 C C . ILE A 1 392 ? 2.750 12.723 30.890 1.00 79.69 392 ILE A C 1
ATOM 2972 O O . ILE A 1 392 ? 2.708 12.390 32.074 1.00 79.69 392 ILE A O 1
ATOM 2976 N N . ARG A 1 393 ? 2.472 13.959 30.477 1.00 78.06 393 ARG A N 1
ATOM 2977 C CA . ARG A 1 393 ? 2.177 15.079 31.377 1.00 78.06 393 ARG A CA 1
ATOM 2978 C C . ARG A 1 393 ? 0.885 14.858 32.165 1.00 78.06 393 ARG A C 1
ATOM 2980 O O . ARG A 1 393 ? 0.868 15.030 33.376 1.00 78.06 393 ARG A O 1
ATOM 2987 N N . TYR A 1 394 ? -0.164 14.374 31.503 1.00 74.69 394 TYR A N 1
ATOM 2988 C CA . TYR A 1 394 ? -1.489 14.179 32.105 1.00 74.69 394 TYR A CA 1
ATOM 2989 C C . TYR A 1 394 ? -1.741 12.734 32.568 1.00 74.69 394 TYR A C 1
ATOM 2991 O O . TYR A 1 394 ? -2.887 12.295 32.669 1.00 74.69 394 TYR A O 1
ATOM 2999 N N . ARG A 1 395 ? -0.688 11.956 32.874 1.00 73.38 395 ARG A N 1
ATOM 3000 C CA . ARG A 1 395 ? -0.838 10.574 33.385 1.00 73.38 395 ARG A CA 1
ATOM 3001 C C . ARG A 1 395 ? -1.653 10.513 34.677 1.00 73.38 395 ARG A C 1
ATOM 3003 O O . ARG A 1 395 ? -2.421 9.570 34.840 1.00 73.38 395 ARG A O 1
ATOM 3010 N N . ALA A 1 396 ? -1.477 11.483 35.577 1.00 69.38 396 ALA A N 1
ATOM 3011 C CA . ALA A 1 396 ? -2.207 11.551 36.844 1.00 69.38 396 ALA A CA 1
ATOM 3012 C C . ALA A 1 396 ? -3.702 11.819 36.612 1.00 69.38 396 ALA A C 1
ATOM 3014 O O . ALA A 1 396 ? -4.529 11.025 37.045 1.00 69.38 396 ALA A O 1
ATOM 3015 N N . VAL A 1 397 ? -4.025 12.830 35.800 1.00 69.62 397 VAL A N 1
ATOM 3016 C CA . VAL A 1 397 ? -5.402 13.182 35.408 1.00 69.62 397 VAL A CA 1
ATOM 3017 C C . VAL A 1 397 ? -6.104 12.025 34.691 1.00 69.62 397 VAL A C 1
ATOM 3019 O O . VAL A 1 397 ? -7.269 11.747 34.938 1.00 69.62 397 VAL A O 1
ATOM 3022 N N . ARG A 1 398 ? -5.396 11.260 33.851 1.00 67.94 398 ARG A N 1
ATOM 3023 C CA . ARG A 1 398 ? -5.963 10.051 33.224 1.00 67.94 398 ARG A CA 1
ATOM 3024 C C . ARG A 1 398 ? -6.232 8.919 34.203 1.00 67.94 398 ARG A C 1
ATOM 3026 O O . ARG A 1 398 ? -7.160 8.147 33.981 1.00 67.94 398 ARG A O 1
ATOM 3033 N N . LYS A 1 399 ? -5.385 8.753 35.223 1.00 69.19 399 LYS A N 1
ATOM 3034 C CA . LYS A 1 399 ? -5.632 7.767 36.283 1.00 69.19 399 LYS A CA 1
ATOM 3035 C C . LYS A 1 399 ? -6.847 8.178 37.109 1.00 69.19 399 LYS A C 1
ATOM 3037 O O . LYS A 1 399 ? -7.651 7.315 37.427 1.00 69.19 399 LYS A O 1
ATOM 3042 N N . GLU A 1 400 ? -6.992 9.471 37.377 1.00 69.94 400 GLU A N 1
ATOM 3043 C CA . GLU A 1 400 ? -8.134 10.047 38.085 1.00 69.94 400 GLU A CA 1
ATOM 3044 C C . GLU A 1 400 ? -9.432 9.904 37.281 1.00 69.94 400 GLU A C 1
ATOM 3046 O O . GLU A 1 400 ? -10.382 9.338 37.798 1.00 69.94 400 GLU A O 1
ATOM 3051 N N . ALA A 1 401 ? -9.438 10.252 35.990 1.00 66.44 401 ALA A N 1
ATOM 3052 C CA . ALA A 1 401 ? -10.583 10.054 35.094 1.00 66.44 401 ALA A CA 1
ATOM 3053 C C . ALA A 1 401 ? -11.000 8.575 34.970 1.00 66.44 401 ALA A C 1
ATOM 3055 O O . ALA A 1 401 ? -12.182 8.245 34.989 1.00 66.44 401 ALA A O 1
ATOM 3056 N N . ARG A 1 402 ? -10.031 7.648 34.910 1.00 65.56 402 ARG A N 1
ATOM 3057 C CA . ARG A 1 402 ? -10.315 6.200 34.921 1.00 65.56 402 ARG A CA 1
ATOM 3058 C C . ARG A 1 402 ? -10.862 5.703 36.259 1.00 65.56 402 ARG A C 1
ATOM 3060 O O . ARG A 1 402 ? -11.585 4.716 36.267 1.00 65.56 402 ARG A O 1
ATOM 3067 N N . ALA A 1 403 ? -10.487 6.339 37.367 1.00 70.12 403 ALA A N 1
ATOM 3068 C CA . ALA A 1 403 ? -10.957 5.979 38.701 1.00 70.12 403 ALA A CA 1
ATOM 3069 C C . ALA A 1 403 ? -12.333 6.586 39.019 1.00 70.12 403 ALA A C 1
ATOM 3071 O O . ALA A 1 403 ? -13.120 5.961 39.722 1.00 70.12 403 ALA A O 1
ATOM 3072 N N . SER A 1 404 ? -12.625 7.782 38.502 1.00 67.56 404 SER A N 1
ATOM 3073 C CA . SER A 1 404 ? -13.883 8.501 38.718 1.00 67.56 404 SER A CA 1
ATOM 3074 C C . SER A 1 404 ? -14.960 8.190 37.676 1.00 67.56 404 SER A C 1
ATOM 3076 O O . SER A 1 404 ? -16.117 8.537 37.891 1.00 67.56 404 SER A O 1
ATOM 3078 N N . GLY A 1 405 ? -14.602 7.549 36.556 1.00 68.81 405 GLY A N 1
ATOM 3079 C CA . GLY A 1 405 ? -15.522 7.265 35.450 1.00 68.81 405 GLY A CA 1
ATOM 3080 C C . GLY A 1 405 ? -15.948 8.509 34.660 1.00 68.81 405 GLY A C 1
ATOM 3081 O O . GLY A 1 405 ? -16.837 8.413 33.821 1.00 68.81 405 GLY A O 1
ATOM 3082 N N . LYS A 1 406 ? -15.331 9.668 34.921 1.00 70.38 406 LYS A N 1
ATOM 3083 C CA . LYS A 1 406 ? -15.618 10.941 34.249 1.00 70.38 406 LYS A CA 1
ATOM 3084 C C . LYS A 1 406 ? -14.791 11.111 32.978 1.00 70.38 406 LYS A C 1
ATOM 3086 O O . LYS A 1 406 ? -13.720 10.515 32.819 1.00 70.38 406 LYS A O 1
ATOM 3091 N N . SER A 1 407 ? -15.261 11.971 32.077 1.00 72.44 407 SER A N 1
ATOM 3092 C CA . SER A 1 407 ? -14.484 12.342 30.891 1.00 72.44 407 SER A CA 1
ATOM 3093 C C . SER A 1 407 ? -13.223 13.129 31.286 1.00 72.44 407 SER A C 1
ATOM 3095 O O . SER A 1 407 ? -13.183 13.806 32.312 1.00 72.44 407 SER A O 1
ATOM 3097 N N . ILE A 1 408 ? -12.159 13.043 30.478 1.00 69.12 408 ILE A N 1
ATOM 3098 C CA . ILE A 1 408 ? -10.898 13.759 30.760 1.00 69.12 408 ILE A CA 1
ATOM 3099 C C . ILE A 1 408 ? -11.124 15.278 30.785 1.00 69.12 408 ILE A C 1
ATOM 3101 O O . ILE A 1 408 ? -10.474 15.974 31.561 1.00 69.12 408 ILE A O 1
ATOM 3105 N N . ASP A 1 409 ? -12.043 15.774 29.958 1.00 72.06 409 ASP A N 1
ATOM 3106 C CA . ASP A 1 409 ? -12.414 17.189 29.906 1.00 72.06 409 ASP A CA 1
ATOM 3107 C C . ASP A 1 409 ? -13.074 17.660 31.199 1.00 72.06 409 ASP A C 1
ATOM 3109 O O . ASP A 1 409 ? -12.687 18.688 31.746 1.00 72.06 409 ASP A O 1
ATOM 3113 N N . GLU A 1 410 ? -13.969 16.850 31.758 1.00 74.75 410 GLU A N 1
ATOM 3114 C CA . GLU A 1 410 ? -14.651 17.153 33.015 1.00 74.75 410 GLU A CA 1
ATOM 3115 C C . GLU A 1 410 ? -13.677 17.223 34.204 1.00 74.75 410 GLU A C 1
ATOM 3117 O O . GLU A 1 410 ? -13.757 18.139 35.019 1.00 74.75 410 GLU A O 1
ATOM 3122 N N . VAL A 1 411 ? -12.690 16.320 34.277 1.00 73.62 411 VAL A N 1
ATOM 3123 C CA . VAL A 1 411 ? -11.667 16.350 35.344 1.00 73.62 411 VAL A CA 1
ATOM 3124 C C . VAL A 1 411 ? -10.745 17.570 35.212 1.00 73.62 411 VAL A C 1
ATOM 3126 O O . VAL A 1 411 ? -10.363 18.170 36.218 1.00 73.62 411 VAL A O 1
ATOM 3129 N N . LEU A 1 412 ? -10.390 17.961 33.984 1.00 72.25 412 LEU A N 1
ATOM 3130 C CA . LEU A 1 412 ? -9.575 19.156 33.735 1.00 72.25 412 LEU A CA 1
ATOM 3131 C C . LEU A 1 412 ? -10.333 20.445 34.079 1.00 72.25 412 LEU A C 1
ATOM 3133 O O . LEU A 1 412 ? -9.751 21.358 34.665 1.00 72.25 412 LEU A O 1
ATOM 3137 N N . GLU A 1 413 ? -11.625 20.519 33.761 1.00 73.88 413 GLU A N 1
ATOM 3138 C CA . GLU A 1 413 ? -12.477 21.650 34.135 1.00 73.88 413 GLU A CA 1
ATOM 3139 C C . GLU A 1 413 ? -12.676 21.751 35.650 1.00 73.88 413 GLU A C 1
ATOM 3141 O O . GLU A 1 413 ? -12.614 22.853 36.199 1.00 73.88 413 GLU A O 1
ATOM 3146 N N . GLU A 1 414 ? -12.854 20.626 36.348 1.00 71.62 414 GLU A N 1
ATOM 3147 C CA . GLU A 1 414 ? -12.941 20.602 37.812 1.00 71.62 414 GLU A CA 1
ATOM 3148 C C . GLU A 1 414 ? -11.639 21.089 38.462 1.00 71.62 414 GLU A C 1
ATOM 3150 O O . GLU A 1 414 ? -11.685 21.938 39.355 1.00 71.62 414 GLU A O 1
ATOM 3155 N N . GLN A 1 415 ? -10.476 20.636 37.982 1.00 70.75 415 GLN A N 1
ATOM 3156 C CA . GLN A 1 415 ? -9.183 21.107 38.490 1.00 70.75 415 GLN A CA 1
ATOM 3157 C C . GLN A 1 415 ? -8.972 22.603 38.237 1.00 70.75 415 GLN A C 1
ATOM 3159 O O . GLN A 1 415 ? -8.598 23.321 39.166 1.00 70.75 415 GLN A O 1
ATOM 3164 N N . ASN A 1 416 ? -9.278 23.091 37.031 1.00 72.31 416 ASN A N 1
ATOM 3165 C CA . ASN A 1 416 ? -9.175 24.515 36.705 1.00 72.31 416 ASN A CA 1
ATOM 3166 C C . ASN A 1 416 ? -10.109 25.366 37.579 1.00 72.31 416 ASN A C 1
ATOM 3168 O O . ASN A 1 416 ? -9.672 26.367 38.142 1.00 72.31 416 ASN A O 1
ATOM 3172 N N . ARG A 1 417 ? -11.366 24.945 37.785 1.00 72.12 417 ARG A N 1
ATOM 3173 C CA . ARG A 1 417 ? -12.316 25.648 38.668 1.00 72.12 417 ARG A CA 1
ATOM 3174 C C . ARG A 1 417 ? -11.839 25.701 40.115 1.00 72.12 417 ARG A C 1
ATOM 3176 O O . ARG A 1 417 ? -12.016 26.721 40.779 1.00 72.12 417 ARG A O 1
ATOM 3183 N N . VAL A 1 418 ? -11.254 24.623 40.633 1.00 69.62 418 VAL A N 1
ATOM 3184 C CA . VAL A 1 418 ? -10.701 24.601 41.997 1.00 69.62 418 VAL A CA 1
ATOM 3185 C C . VAL A 1 418 ? -9.505 25.551 42.115 1.00 69.62 418 VAL A C 1
ATOM 3187 O O . VAL A 1 418 ? -9.374 26.231 43.134 1.00 69.62 418 VAL A O 1
ATOM 3190 N N . GLN A 1 419 ? -8.675 25.647 41.074 1.00 67.00 419 GLN A N 1
ATOM 3191 C CA . GLN A 1 419 ? -7.517 26.540 41.035 1.00 67.00 419 GLN A CA 1
ATOM 3192 C C . GLN A 1 419 ? -7.925 28.020 40.986 1.00 67.00 419 GLN A C 1
ATOM 3194 O O . GLN A 1 419 ? -7.472 28.792 41.828 1.00 67.00 419 GLN A O 1
ATOM 3199 N N . THR A 1 420 ? -8.855 28.399 40.100 1.00 68.00 420 THR A N 1
ATOM 3200 C CA . THR A 1 420 ? -9.369 29.779 40.000 1.00 68.00 420 THR A CA 1
ATOM 3201 C C . THR A 1 420 ? -10.019 30.234 41.307 1.00 68.00 420 THR A C 1
ATOM 3203 O O . THR A 1 420 ? -9.708 31.304 41.816 1.00 68.00 420 THR A O 1
ATOM 3206 N N . ASN A 1 421 ? -10.836 29.379 41.934 1.00 66.06 421 ASN A N 1
ATOM 3207 C CA . ASN A 1 421 ? -11.450 29.700 43.227 1.00 66.06 421 ASN A CA 1
ATOM 3208 C C . ASN A 1 421 ? -10.420 29.862 44.362 1.00 66.06 421 ASN A C 1
ATOM 3210 O O . ASN A 1 421 ? -10.667 30.590 45.326 1.00 66.06 421 ASN A O 1
ATOM 3214 N N . GLN A 1 422 ? -9.275 29.175 44.294 1.00 61.47 422 GLN A N 1
ATOM 3215 C CA . GLN A 1 422 ? -8.188 29.366 45.256 1.00 61.47 422 GLN A CA 1
ATOM 3216 C C . GLN A 1 422 ? -7.414 30.662 45.008 1.00 61.47 422 GLN A C 1
ATOM 3218 O O . GLN A 1 422 ? -7.054 31.318 45.986 1.00 61.47 422 GLN A O 1
ATOM 3223 N N . GLU A 1 423 ? -7.178 31.042 43.752 1.00 60.31 423 GLU A N 1
ATOM 3224 C CA . GLU A 1 423 ? -6.539 32.313 43.387 1.00 60.31 423 GLU A CA 1
ATOM 3225 C C . GLU A 1 423 ? -7.413 33.513 43.764 1.00 60.31 423 GLU A C 1
ATOM 3227 O O . GLU A 1 423 ? -6.944 34.378 44.503 1.00 60.31 423 GLU A O 1
ATOM 3232 N N . ASP A 1 424 ? -8.706 33.498 43.427 1.00 64.19 424 ASP A N 1
ATOM 3233 C CA . ASP A 1 424 ? -9.661 34.551 43.808 1.00 64.19 424 ASP A CA 1
ATOM 3234 C C . ASP A 1 424 ? -9.752 34.718 45.330 1.00 64.19 424 ASP A C 1
ATOM 3236 O O . ASP A 1 424 ? -9.817 35.829 45.864 1.00 64.19 424 ASP A O 1
ATOM 3240 N N . LYS A 1 425 ? -9.703 33.606 46.072 1.00 61.84 425 LYS A N 1
ATOM 3241 C CA . LYS A 1 425 ? -9.668 33.638 47.537 1.00 61.84 425 LYS A CA 1
ATOM 3242 C C . LYS A 1 425 ? -8.358 34.230 48.057 1.00 61.84 425 LYS A C 1
ATOM 3244 O O . LYS A 1 425 ? -8.376 34.943 49.059 1.00 61.84 425 LYS A O 1
ATOM 3249 N N . LYS A 1 426 ? -7.227 33.965 47.402 1.00 59.62 426 LYS A N 1
ATOM 3250 C CA . LYS A 1 426 ? -5.911 34.510 47.768 1.00 59.62 426 LYS A CA 1
ATOM 3251 C C . LYS A 1 426 ? -5.845 36.016 47.504 1.00 59.62 426 LYS A C 1
ATOM 3253 O O . LYS A 1 426 ? -5.422 36.760 48.388 1.00 59.62 426 LYS A O 1
ATOM 3258 N N . ASP A 1 427 ? -6.360 36.470 46.368 1.00 59.25 427 ASP A N 1
ATOM 3259 C CA . ASP A 1 427 ? -6.423 37.885 45.990 1.00 59.25 427 ASP A CA 1
ATOM 3260 C C . ASP A 1 427 ? -7.454 38.664 46.823 1.00 59.25 427 ASP A C 1
ATOM 3262 O O . ASP A 1 427 ? -7.204 39.799 47.246 1.00 59.25 427 ASP A O 1
ATOM 3266 N N . GLY A 1 428 ? -8.573 38.029 47.183 1.00 58.84 428 GLY A N 1
ATOM 3267 C CA . GLY A 1 428 ? -9.542 38.538 48.158 1.00 58.84 428 GLY A CA 1
ATOM 3268 C C . GLY A 1 428 ? -8.946 38.714 49.561 1.00 58.84 428 GLY A C 1
ATOM 3269 O O . GLY A 1 428 ? -9.181 39.725 50.222 1.00 58.84 428 GLY A O 1
ATOM 3270 N N . ILE A 1 429 ? -8.111 37.774 50.015 1.00 59.94 429 ILE A N 1
ATOM 3271 C CA . ILE A 1 429 ? -7.406 37.877 51.305 1.00 59.94 429 ILE A CA 1
ATOM 3272 C C . ILE A 1 429 ? -6.339 38.987 51.263 1.00 59.94 429 ILE A C 1
ATOM 3274 O O . ILE A 1 429 ? -6.217 39.758 52.218 1.00 59.94 429 ILE A O 1
ATOM 3278 N N . ILE A 1 430 ? -5.597 39.125 50.158 1.00 57.62 430 ILE A N 1
ATOM 3279 C CA . ILE A 1 430 ? -4.572 40.171 49.985 1.00 57.62 430 ILE A CA 1
ATOM 3280 C C . ILE A 1 430 ? -5.207 41.571 49.920 1.00 57.62 430 ILE A C 1
ATOM 3282 O O . ILE A 1 430 ? -4.705 42.513 50.541 1.00 57.62 430 ILE A O 1
ATOM 3286 N N . SER A 1 431 ? -6.338 41.726 49.228 1.00 56.94 431 SER A N 1
ATOM 3287 C CA . SER A 1 431 ? -7.073 42.997 49.147 1.00 56.94 431 SER A CA 1
ATOM 3288 C C . SER A 1 431 ? -7.722 43.396 50.479 1.00 56.94 431 SER A C 1
ATOM 3290 O O . SER A 1 431 ? -7.612 44.561 50.876 1.00 56.94 431 SER A O 1
ATOM 3292 N N . HIS A 1 432 ? -8.291 42.447 51.233 1.00 55.34 432 HIS A N 1
ATOM 3293 C CA . HIS A 1 432 ? -8.778 42.699 52.596 1.00 55.34 432 HIS A CA 1
ATOM 3294 C C . HIS A 1 432 ? -7.658 43.125 53.559 1.00 55.34 432 HIS A C 1
ATOM 3296 O O . HIS A 1 432 ? -7.874 44.009 54.392 1.00 55.34 432 HIS A O 1
ATOM 3302 N N . HIS A 1 433 ? -6.447 42.574 53.426 1.00 52.66 433 HIS A N 1
ATOM 3303 C CA . HIS A 1 433 ? -5.299 43.016 54.224 1.00 52.66 433 HIS A CA 1
ATOM 3304 C C . HIS A 1 433 ? -4.804 44.417 53.837 1.00 52.66 433 HIS A C 1
ATOM 3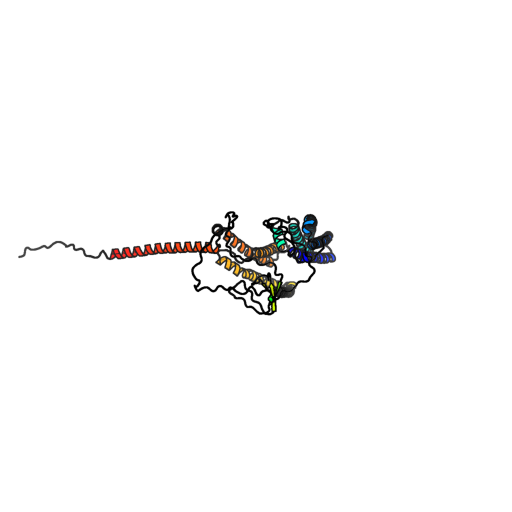306 O O . HIS A 1 433 ? -4.429 45.198 54.714 1.00 52.66 433 HIS A O 1
ATOM 3312 N N . ARG A 1 434 ? -4.847 44.776 52.546 1.00 51.94 434 ARG A N 1
ATOM 3313 C CA . ARG A 1 434 ? -4.424 46.098 52.054 1.00 51.94 434 ARG A CA 1
ATOM 3314 C C . ARG A 1 434 ? -5.389 47.217 52.460 1.00 51.94 434 ARG A C 1
ATOM 3316 O O . ARG A 1 434 ? -4.934 48.289 52.846 1.00 51.94 434 ARG A O 1
ATOM 3323 N N . GLY A 1 435 ? -6.700 46.962 52.437 1.00 50.78 435 GLY A N 1
ATOM 3324 C CA . GLY A 1 435 ? -7.725 47.936 52.839 1.00 50.78 435 GLY A CA 1
ATOM 3325 C C . GLY A 1 435 ? -7.760 48.227 54.345 1.00 50.78 435 GLY A C 1
ATOM 3326 O O . GLY A 1 435 ? -8.113 49.335 54.754 1.00 50.78 435 GLY A O 1
ATOM 3327 N N . ASN A 1 436 ? -7.350 47.267 55.182 1.00 52.25 436 ASN A N 1
ATOM 3328 C CA . ASN A 1 436 ? -7.350 47.445 56.635 1.00 52.25 436 ASN A CA 1
ATOM 3329 C C . ASN A 1 436 ? -6.173 48.317 57.119 1.00 52.25 436 ASN A C 1
ATOM 3331 O O . ASN A 1 436 ? -6.349 49.141 58.013 1.00 52.25 436 ASN A O 1
ATOM 3335 N N . SER A 1 437 ? -5.001 48.236 56.476 1.00 51.75 437 SER A N 1
ATOM 3336 C CA . SER A 1 437 ? -3.843 49.084 56.817 1.00 51.75 437 SER A CA 1
ATOM 3337 C C . SER A 1 437 ? -4.076 50.575 56.536 1.00 51.75 437 SER A C 1
ATOM 3339 O O . SER A 1 437 ? -3.604 51.424 57.291 1.00 51.75 437 SER A O 1
ATOM 3341 N N . SER A 1 438 ? -4.851 50.918 55.501 1.00 51.59 438 SER A N 1
ATOM 3342 C CA . SER A 1 438 ? -5.178 52.315 55.170 1.00 51.59 438 SER A CA 1
ATOM 3343 C C . SER A 1 438 ? -6.183 52.942 56.146 1.00 51.59 438 SER A C 1
ATOM 3345 O O . SER A 1 438 ? -6.067 54.120 56.481 1.00 51.59 438 SER A O 1
ATOM 3347 N N . ARG A 1 439 ? -7.144 52.156 56.657 1.00 52.50 439 ARG A N 1
ATOM 3348 C CA . ARG A 1 439 ? -8.112 52.619 57.669 1.00 52.50 439 ARG A CA 1
ATOM 3349 C C . ARG A 1 439 ? -7.480 52.822 59.046 1.00 52.50 439 ARG A C 1
ATOM 3351 O O . ARG A 1 439 ? -7.836 53.778 59.731 1.00 52.50 439 ARG A O 1
ATOM 3358 N N . VAL A 1 440 ? -6.511 51.985 59.419 1.00 52.94 440 VAL A N 1
ATOM 3359 C CA . VAL A 1 440 ? -5.783 52.122 60.693 1.00 52.94 440 VAL A CA 1
ATOM 3360 C C . VAL A 1 440 ? -4.901 53.381 60.706 1.00 52.94 440 VAL A C 1
ATOM 3362 O O . VAL A 1 440 ? -4.835 54.059 61.730 1.00 52.94 440 VAL A O 1
ATOM 3365 N N . GLN A 1 441 ? -4.312 53.779 59.570 1.00 49.94 441 GLN A N 1
ATOM 3366 C CA . GLN A 1 441 ? -3.563 55.043 59.477 1.00 49.94 441 GLN A CA 1
ATOM 3367 C C . GLN A 1 441 ? -4.460 56.293 59.499 1.00 49.94 441 GLN A C 1
ATOM 3369 O O . GLN A 1 441 ? -4.090 57.285 60.125 1.00 49.94 441 GLN A O 1
ATOM 3374 N N . GLN A 1 442 ? -5.655 56.255 58.897 1.00 50.47 442 GLN A N 1
ATOM 3375 C CA . GLN A 1 442 ? -6.585 57.394 58.961 1.00 50.47 442 GLN A CA 1
ATOM 3376 C C . GLN A 1 442 ? -7.229 57.576 60.344 1.00 50.47 442 GLN A C 1
ATOM 3378 O O . GLN A 1 442 ? -7.426 58.714 60.768 1.00 50.47 442 GLN A O 1
ATOM 3383 N N . GLN A 1 443 ? -7.499 56.498 61.089 1.00 49.62 443 GLN A N 1
ATOM 3384 C CA . GLN A 1 443 ? -8.016 56.622 62.460 1.00 49.62 443 GLN A CA 1
ATOM 3385 C C . GLN A 1 443 ? -6.955 57.072 63.474 1.00 49.62 443 GLN A C 1
ATOM 3387 O O . GLN A 1 443 ? -7.300 57.775 64.421 1.00 49.62 443 GLN A O 1
ATOM 3392 N N . GLN A 1 444 ? -5.667 56.767 63.269 1.00 49.34 444 GLN A N 1
ATOM 3393 C CA . GLN A 1 444 ? -4.604 57.264 64.156 1.00 49.34 444 GLN A CA 1
ATOM 3394 C C . GLN A 1 444 ? -4.246 58.743 63.938 1.00 49.34 444 GLN A C 1
ATOM 3396 O O . GLN A 1 444 ? -3.772 59.383 64.874 1.00 49.34 444 GLN A O 1
ATOM 3401 N N . GLN A 1 445 ? -4.521 59.327 62.765 1.00 47.44 445 GLN A N 1
ATOM 3402 C CA . GLN A 1 445 ? -4.265 60.755 62.517 1.00 47.44 445 GLN A CA 1
ATOM 3403 C C . GLN A 1 445 ? -5.375 61.701 62.999 1.00 47.44 445 GLN A C 1
ATOM 3405 O O . GLN A 1 445 ? -5.096 62.875 63.224 1.00 47.44 445 GLN A O 1
ATOM 3410 N N . GLN A 1 446 ? -6.605 61.226 63.226 1.00 45.72 446 GLN A N 1
ATOM 3411 C CA . GLN A 1 446 ? -7.702 62.074 63.727 1.00 45.72 446 GLN A CA 1
ATOM 3412 C C . GLN A 1 446 ? -7.828 62.129 65.259 1.00 45.72 446 GLN A C 1
ATOM 3414 O O . GLN A 1 446 ? -8.612 62.923 65.770 1.00 45.72 446 GLN A O 1
ATOM 3419 N N . GLN A 1 447 ? -7.046 61.341 66.007 1.00 46.41 447 GLN A N 1
ATOM 3420 C CA . GLN A 1 447 ? -7.106 61.313 67.478 1.00 46.41 447 GLN A CA 1
ATOM 3421 C C . GLN A 1 447 ? -5.948 62.044 68.183 1.00 46.41 447 GLN A C 1
ATOM 3423 O O . GLN A 1 447 ? -5.904 62.081 69.410 1.00 46.41 447 GLN A O 1
ATOM 3428 N N . GLN A 1 448 ? -5.049 62.694 67.435 1.00 46.59 448 GLN A N 1
ATOM 3429 C CA . GLN A 1 448 ? -3.981 63.554 67.968 1.00 46.59 448 GLN A CA 1
ATOM 3430 C C . GLN A 1 448 ? -4.119 65.006 67.481 1.00 46.59 448 GLN A C 1
ATOM 3432 O O . GLN A 1 448 ? -3.231 65.555 66.839 1.00 46.59 448 GLN A O 1
ATOM 3437 N N . SER A 1 449 ? -5.229 65.665 67.811 1.00 47.28 449 SER A N 1
ATOM 3438 C CA . SER A 1 449 ? -5.302 67.132 67.764 1.00 47.28 449 SER A CA 1
ATOM 3439 C C . SER A 1 449 ? -6.321 67.665 68.776 1.00 47.28 449 SER A C 1
ATOM 3441 O O . SER A 1 449 ? -7.449 68.009 68.433 1.00 47.28 449 SER A O 1
ATOM 3443 N N . GLY A 1 450 ? -5.904 67.722 70.042 1.00 35.66 450 GLY A N 1
ATOM 3444 C CA . GLY A 1 450 ? -6.540 68.477 71.126 1.00 35.66 450 GLY A CA 1
ATOM 3445 C C . GLY A 1 450 ? -5.440 69.083 72.017 1.00 35.66 450 GLY A C 1
ATOM 3446 O O . GLY A 1 450 ? -4.426 68.416 72.231 1.00 35.66 450 GLY A O 1
ATOM 3447 N N . PRO A 1 451 ? -5.545 70.351 72.456 1.00 40.94 451 PRO A N 1
ATOM 3448 C CA . PRO A 1 451 ? -4.379 71.184 72.761 1.00 40.94 451 PRO A CA 1
ATOM 3449 C C . PRO A 1 451 ? -3.749 70.932 74.142 1.00 40.94 451 PRO A C 1
ATOM 3451 O O . PRO A 1 451 ? -4.441 70.710 75.133 1.00 40.94 451 PRO A O 1
ATOM 3454 N N . LYS A 1 452 ? -2.414 71.052 74.211 1.00 35.72 452 LYS A N 1
ATOM 3455 C CA . LYS A 1 452 ? -1.645 71.213 75.456 1.00 35.72 452 LYS A CA 1
ATOM 3456 C C . LYS A 1 452 ? -1.743 72.663 75.942 1.00 35.72 452 LYS A C 1
ATOM 3458 O O . LYS A 1 452 ? -1.421 73.578 75.190 1.00 35.72 452 LYS A O 1
ATOM 3463 N N . VAL A 1 453 ? -2.074 72.847 77.218 1.00 32.97 453 VAL A N 1
ATOM 3464 C CA . VAL A 1 453 ? -1.775 74.066 77.984 1.00 32.97 453 VAL A CA 1
ATOM 3465 C C . VAL A 1 453 ? -0.579 73.758 78.886 1.00 32.97 453 VAL A C 1
ATOM 3467 O O . VAL A 1 453 ? -0.609 72.822 79.680 1.00 32.97 453 VAL A O 1
ATOM 3470 N N . THR A 1 454 ? 0.496 74.531 78.764 1.00 32.16 454 THR A N 1
ATOM 3471 C CA . THR A 1 454 ? 1.536 74.667 79.793 1.00 32.16 454 THR A CA 1
ATOM 3472 C C . THR A 1 454 ? 1.892 76.145 79.848 1.00 32.16 454 THR A C 1
ATOM 3474 O O . THR A 1 454 ? 2.342 76.711 78.856 1.00 32.16 454 THR A O 1
ATOM 3477 N N . GLN A 1 455 ? 1.588 76.766 80.988 1.00 31.19 455 GLN A N 1
ATOM 3478 C CA . GLN A 1 455 ? 1.866 78.164 81.301 1.00 31.19 455 GLN A CA 1
ATOM 3479 C C . GLN A 1 455 ? 3.347 78.352 81.645 1.00 31.19 455 GLN A C 1
ATOM 3481 O O . GLN A 1 455 ? 3.928 77.554 82.382 1.00 31.19 455 GLN A O 1
ATOM 3486 N N . THR A 1 456 ? 3.928 79.440 81.146 1.00 31.34 456 THR A N 1
ATOM 3487 C CA . THR A 1 456 ? 5.251 79.942 81.520 1.00 31.34 456 THR A CA 1
ATOM 3488 C C . THR A 1 456 ? 5.124 81.027 82.594 1.00 31.34 456 THR A C 1
ATOM 3490 O O . THR A 1 456 ? 4.487 82.055 82.393 1.00 31.34 456 THR A O 1
ATOM 3493 N N . ILE A 1 457 ? 5.757 80.737 83.730 1.00 32.09 457 ILE A N 1
ATOM 3494 C CA . ILE A 1 457 ? 6.482 81.594 84.693 1.00 32.09 457 ILE A CA 1
ATOM 3495 C C . ILE A 1 457 ? 7.036 82.874 84.008 1.00 32.09 457 ILE A C 1
ATOM 3497 O O . ILE A 1 457 ? 7.497 82.775 82.876 1.00 32.09 457 ILE A O 1
ATOM 3501 N N . SER A 1 458 ? 7.085 84.093 84.560 1.00 35.44 458 SER A N 1
ATOM 3502 C CA . SER A 1 458 ? 6.998 84.634 85.930 1.00 35.44 458 SER A CA 1
ATOM 3503 C C . SER A 1 458 ? 6.639 86.125 85.851 1.00 35.44 458 SER A C 1
ATOM 3505 O O . SER A 1 458 ? 7.319 86.869 85.141 1.00 35.44 458 SER A O 1
ATOM 3507 N N . GLU A 1 459 ? 5.653 86.576 86.626 1.00 33.59 459 GLU A N 1
ATOM 3508 C CA . GLU A 1 459 ? 5.416 88.002 86.871 1.00 33.59 459 GLU A CA 1
ATOM 3509 C C . GLU A 1 459 ? 6.419 88.519 87.904 1.00 33.59 459 GLU A C 1
ATOM 3511 O O . GLU A 1 459 ? 6.403 88.148 89.077 1.00 33.59 459 GLU A O 1
ATOM 3516 N N . ALA A 1 460 ? 7.316 89.377 87.438 1.00 43.16 460 ALA A N 1
ATOM 3517 C CA . ALA A 1 460 ? 8.080 90.278 88.274 1.00 43.16 460 ALA A CA 1
ATOM 3518 C C . ALA A 1 460 ? 7.430 91.656 88.166 1.00 43.16 460 ALA A C 1
ATOM 3520 O O . ALA A 1 460 ? 7.154 92.098 87.050 1.00 43.16 460 ALA A O 1
ATOM 3521 N N . ASN A 1 461 ? 7.251 92.352 89.289 1.00 38.62 461 ASN A N 1
ATOM 3522 C CA . ASN A 1 461 ? 7.939 93.625 89.542 1.00 38.62 461 ASN A CA 1
ATOM 3523 C C . ASN A 1 461 ? 7.236 94.508 90.577 1.00 38.62 461 ASN A C 1
ATOM 3525 O O . ASN A 1 461 ? 6.027 94.442 90.758 1.00 38.62 461 ASN A O 1
ATOM 3529 N N . ALA A 1 462 ? 8.062 95.421 91.103 1.00 35.53 462 ALA A N 1
ATOM 3530 C CA . ALA A 1 462 ? 7.725 96.702 91.723 1.00 35.53 462 ALA A CA 1
ATOM 3531 C C . ALA A 1 462 ? 7.278 96.616 93.200 1.00 35.53 462 ALA A C 1
ATOM 3533 O O . ALA A 1 462 ? 6.378 95.870 93.544 1.00 35.53 462 ALA A O 1
ATOM 3534 N N . ALA A 1 463 ? 7.852 97.332 94.177 1.00 33.75 463 ALA A N 1
ATOM 3535 C CA . ALA A 1 463 ? 8.678 98.543 94.135 1.00 33.75 463 ALA A CA 1
ATOM 3536 C C . ALA A 1 463 ? 8.164 99.571 93.121 1.00 33.75 463 ALA A C 1
ATOM 3538 O O . ALA A 1 463 ? 8.805 99.832 92.106 1.00 33.75 463 ALA A O 1
ATOM 3539 N N . GLY A 1 464 ? 6.977 100.108 93.421 1.00 46.72 464 GLY A N 1
ATOM 3540 C CA . GLY A 1 464 ? 6.409 101.265 92.738 1.00 46.72 464 GLY A CA 1
ATOM 3541 C C . GLY A 1 464 ? 4.900 101.483 92.901 1.00 46.72 464 GLY A C 1
ATOM 3542 O O . GLY A 1 464 ? 4.267 101.681 91.875 1.00 46.72 464 GLY A O 1
ATOM 3543 N N . ALA A 1 465 ? 4.411 101.517 94.155 1.00 34.03 465 ALA A N 1
ATOM 3544 C CA . ALA A 1 465 ? 3.105 102.014 94.651 1.00 34.03 465 ALA A CA 1
ATOM 3545 C C . ALA A 1 465 ? 1.813 101.248 94.304 1.00 34.03 465 ALA A C 1
ATOM 3547 O O . ALA A 1 465 ? 1.416 101.208 93.120 1.00 34.03 465 ALA A O 1
#

Radius of gyration: 39.54 Å; chains: 1; bounding box: 84×134×120 Å